Protein AF-0000000072577554 (afdb_homodimer)

Sequence (640 aa):
MDLVRHLECFVAVAEESHFGRAATRLGMAQPPLSQRIQRLEKELGVRLFERTSRQVAITEAGTLLLAEARELLARAESLRTAARRIRDGESGLLRAALSPDISGETVAALLADFRRRHAGLELELHELTTAQQLAGFAAHELDVGLIHHPCDVTGLELGPVLRRDLGVLLPRGAPQTELDAVPLAALTGYDLVLFPRADAPAVYDDLLTACARGGYTPAAVRHGQGASFVRGLVLSSGAVALGPRDTRLVAPGDQDLVWRPLAGAAPAWRHSAAWPKGRGDAAVGAFADAATHALRTTAGAHSEAPARPLHLRPASEYWLMDLVRHLECFVAVAEESHFGRAATRLGMAQPPLSQRIQRLEKELGVRLFERTSRQVAITEAGTLLLAEARELLARAESLRTAARRIRDGESGLLRAALSPDISGETVAALLADFRRRHAGLELELHELTTAQQLAGFAAHELDVGLIHHPCDVTGLELGPVLRRDLGVLLPRGAPQTELDAVPLAALTGYDLVLFPRADAPAVYDDLLTACARGGYTPAAVRHGQGASFVRGLVLSSGAVALGPRDTRLVAPGDQDLVWRPLAGAAPAWRHSAAWPKGRGDAAVGAFADAATHALRTTAGAHSEAPARPLHLRPASEYWL

Secondary structure (DSSP, 8-state):
--HHHHHHHHHHHHHHT-HHHHHHHHTS-HHHHHHHHHHHHHHHTS--EEE-SS-EEE-HHHHHHHHHHHHHHHHHHHHHHHHHHHHTT--SEEEEEE-TTS-HHHHHHHHHHHHHH-TT-EEEEEE--HHHHHHHHHTT--SEEEEEESS--TTEEE---EEEE-EEEEETT-GGGGSSSB-GGGGTT-EEEE--GGGSHHHHHHHHHHHHHTT---S-EEE--SHHHHHHHHHTSSEEEEE-TTSTTS-TT-SSEEEEEBPSS--EEEEEEEEETT---HHHHHHHHHHHHHHHHHS--EE----S------GGGGG-/--HHHHHHHHHHHHHHS-HHHHHHHHTS-HHHHHHHHHHHHHHHTS--EEE-SS-EEE-HHHHHHHHHHHHHHHHHHHHHHHHHHHHTT--SEEEEEE-TTS-HHHHHHHHHHHHHH-TT-EEEEEE--HHHHHHHHHTT--SEEEEEESS--TTEEE---EEEE-EEEEETT-GGGGSSSB-GGGGTT-EEEE--GGGSHHHHHHHHHHHHHTT---S-EEE--SHHHHHHHHHTSSEEEEE-TTSTTS-TT-SSEEEEEBPSS--EEEEEEEEETT---HHHHHHHHHHHHHHHHHS--EE----S------GGGGG-

Radius of gyration: 25.89 Å; Cα contacts (8 Å, |Δi|>4): 1106; chains: 2; bounding box: 66×72×61 Å

Foldseek 3Di:
DPLLVLLLLLLLCQVVQDQCNSQVVVVHHSVVSVVSQVVNCVVVVHRQWDDDPPTTDGDPVNVVCNVVSVVVNVLVVLLVVLVCCVVVVVVAEAEEEEELQDFPQLVVQLVVQLCVQPVRHHYDYYHAFQLRVVVCQVSVSHFKYKYWPDDDQVQKDWDFKWKFAKWKKAWDPPPQLVDQAHQLLNLEQAEEEEADCSRPVRVVVVQQVQSVVSNHHHPYYHHDRDLVVQLVVRQVDRHMYMDGPNRVNDDVVRPTMDIHGHDDPGDIIIIIMMGGPPSCDPSNVSSRVSSVVSCVPRRVIDGDDPDDPPPPPPPPPVVD/DPLLVLLLLLLLCQVVQDQCVSCVVVVHHSVVSVVSQVVNCVVVVHRQWDDDPPTTDGDPVNVVVSVVSVVVNVLVVLLVVLVCCVVVVVVAEAEEEEELQDFPQLVVQLVVQLCVQPVRHHYDYYHAFQLRVVVCQVSVSHFKYKYWPDDDQVQKDWDFKWKFAKWKKAWPPPPQLVDQAHQLLNLEQAEEEEADCSRPVRLVVVQQVQSVVSNHHHPYYHHDRDLVVQLVVRQVDRHMYMDGPRRVNDDVVRPTMDIHGHDDPGDIIIIIMMGGPPSCDPSNVSSRVSSVVSCVPRRVIDGDDPDDPPPPPPPPPVVD

Organism: Streptomyces coelicolor (strain ATCC BAA-471 / A3(2) / M145) (NCBI:txid100226)

Structure (mmCIF, N/CA/C/O backbone):
data_AF-0000000072577554-model_v1
#
loop_
_entity.id
_entity.type
_entity.pdbx_description
1 polymer 'LysR family transcriptional regulatory protein'
#
loop_
_atom_site.group_PDB
_atom_site.id
_atom_site.type_symbol
_atom_site.label_atom_id
_atom_site.label_alt_id
_atom_site.label_comp_id
_atom_site.label_asym_id
_atom_site.label_entity_id
_atom_site.label_seq_id
_atom_site.pdbx_PDB_ins_code
_atom_site.Cartn_x
_atom_site.Cartn_y
_atom_site.Cartn_z
_atom_site.occupancy
_atom_site.B_iso_or_equiv
_atom_site.auth_seq_id
_atom_site.auth_comp_id
_atom_site.auth_asym_id
_atom_site.auth_atom_id
_atom_site.pdbx_PDB_model_num
ATOM 1 N N . MET A 1 1 ? -18.578 32.031 -5.766 1 54.16 1 MET A N 1
ATOM 2 C CA . MET A 1 1 ? -17.188 31.688 -6.027 1 54.16 1 MET A CA 1
ATOM 3 C C . MET A 1 1 ? -17.031 30.203 -6.301 1 54.16 1 MET A C 1
ATOM 5 O O . MET A 1 1 ? -17.656 29.375 -5.641 1 54.16 1 MET A O 1
ATOM 9 N N . ASP A 1 2 ? -16.516 29.859 -7.438 1 64.19 2 ASP A N 1
ATOM 10 C CA . ASP A 1 2 ? -16.172 28.484 -7.809 1 64.19 2 ASP A CA 1
ATOM 11 C C . ASP A 1 2 ? -14.914 28.016 -7.086 1 64.19 2 ASP A C 1
ATOM 13 O O . ASP A 1 2 ? -13.797 28.297 -7.52 1 64.19 2 ASP A O 1
ATOM 17 N N . LEU A 1 3 ? -15.148 27.484 -6 1 66.31 3 LEU A N 1
ATOM 18 C CA . LEU A 1 3 ? -14.062 27.094 -5.105 1 66.31 3 LEU A CA 1
ATOM 19 C C . LEU A 1 3 ? -13.055 26.203 -5.816 1 66.31 3 LEU A C 1
ATOM 21 O O . LEU A 1 3 ? -11.844 26.359 -5.645 1 66.31 3 LEU A O 1
ATOM 25 N N . VAL A 1 4 ? -13.531 25.328 -6.633 1 72.19 4 VAL A N 1
ATOM 26 C CA . VAL A 1 4 ? -12.648 24.391 -7.309 1 72.19 4 VAL A CA 1
ATOM 27 C C . VAL A 1 4 ? -11.703 25.141 -8.242 1 72.19 4 VAL A C 1
ATOM 29 O O . VAL A 1 4 ? -10.5 24.875 -8.258 1 72.19 4 VAL A O 1
ATOM 32 N N . ARG A 1 5 ? -12.203 26.062 -8.977 1 76 5 ARG A N 1
ATOM 33 C CA . ARG A 1 5 ? -11.375 26.844 -9.891 1 76 5 ARG A CA 1
ATOM 34 C C . ARG A 1 5 ? -10.352 27.688 -9.125 1 76 5 ARG A C 1
ATOM 36 O O . ARG A 1 5 ? -9.211 27.828 -9.555 1 76 5 ARG A O 1
ATOM 43 N N . HIS A 1 6 ? -10.797 28.219 -8.016 1 84 6 HIS A N 1
ATOM 44 C CA . HIS A 1 6 ? -9.898 29.031 -7.203 1 84 6 HIS A CA 1
ATOM 45 C C . HIS A 1 6 ? -8.805 28.172 -6.574 1 84 6 HIS A C 1
ATOM 47 O O . HIS A 1 6 ? -7.648 28.594 -6.484 1 84 6 HIS A O 1
ATOM 53 N N . LEU A 1 7 ? -9.219 26.984 -6.168 1 82.19 7 LEU A N 1
ATOM 54 C CA . LEU A 1 7 ? -8.227 26.078 -5.605 1 82.19 7 LEU A CA 1
ATOM 55 C C . LEU A 1 7 ? -7.242 25.609 -6.676 1 82.19 7 LEU A C 1
ATOM 57 O O . LEU A 1 7 ? -6.059 25.422 -6.391 1 82.19 7 LEU A O 1
ATOM 61 N N . GLU A 1 8 ? -7.688 25.391 -7.875 1 83.19 8 GLU A N 1
ATOM 62 C CA . GLU A 1 8 ? -6.793 25.078 -8.984 1 83.19 8 GLU A CA 1
ATOM 63 C C . GLU A 1 8 ? -5.758 26.188 -9.188 1 83.19 8 GLU A C 1
ATOM 65 O O . GLU A 1 8 ? -4.582 25.906 -9.422 1 83.19 8 GLU A O 1
ATOM 70 N N . CYS A 1 9 ? -6.188 27.422 -9.031 1 87.62 9 CYS A N 1
ATOM 71 C CA . CYS A 1 9 ? -5.293 28.562 -9.125 1 87.62 9 CYS A CA 1
ATOM 72 C C . CYS A 1 9 ? -4.258 28.547 -8.008 1 87.62 9 CYS A C 1
ATOM 74 O O . CYS A 1 9 ? -3.072 28.781 -8.25 1 87.62 9 CYS A O 1
ATOM 76 N N . PHE A 1 10 ? -4.699 28.234 -6.852 1 92.88 10 PHE A N 1
ATOM 77 C CA . PHE A 1 10 ? -3.85 28.156 -5.668 1 92.88 10 PHE A CA 1
ATOM 78 C C . PHE A 1 10 ? -2.76 27.109 -5.848 1 92.88 10 PHE A C 1
ATOM 80 O O . PHE A 1 10 ? -1.575 27.406 -5.664 1 92.88 10 PHE A O 1
ATOM 87 N N . VAL A 1 11 ? -3.189 26.016 -6.277 1 86.88 11 VAL A N 1
ATOM 88 C CA . VAL A 1 11 ? -2.244 24.922 -6.445 1 86.88 11 VAL A CA 1
ATOM 89 C C . VAL A 1 11 ? -1.253 25.25 -7.559 1 86.88 11 VAL A C 1
ATOM 91 O O . VAL A 1 11 ? -0.053 25 -7.426 1 86.88 11 VAL A O 1
ATOM 94 N N . ALA A 1 12 ? -1.657 25.812 -8.602 1 87.38 12 ALA A N 1
ATOM 95 C CA . ALA A 1 12 ? -0.79 26.188 -9.711 1 87.38 12 ALA A CA 1
ATOM 96 C C . ALA A 1 12 ? 0.262 27.203 -9.266 1 87.38 12 ALA A C 1
ATOM 98 O O . ALA A 1 12 ? 1.442 27.062 -9.602 1 87.38 12 ALA A O 1
ATOM 99 N N . VAL A 1 13 ? -0.159 28.141 -8.484 1 90.31 13 VAL A N 1
ATOM 100 C CA . VAL A 1 13 ? 0.768 29.172 -8.031 1 90.31 13 VAL A CA 1
ATOM 101 C C . VAL A 1 13 ? 1.764 28.578 -7.039 1 90.31 13 VAL A C 1
ATOM 103 O O . VAL A 1 13 ? 2.951 28.906 -7.07 1 90.31 13 VAL A O 1
ATOM 106 N N . ALA A 1 14 ? 1.224 27.812 -6.227 1 86.88 14 ALA A N 1
ATOM 107 C CA . ALA A 1 14 ? 2.094 27.172 -5.234 1 86.88 14 ALA A CA 1
ATOM 108 C C . ALA A 1 14 ? 3.16 26.328 -5.91 1 86.88 14 ALA A C 1
ATOM 110 O O . ALA A 1 14 ? 4.316 26.312 -5.48 1 86.88 14 ALA A O 1
ATOM 111 N N . GLU A 1 15 ? 2.734 25.672 -6.895 1 81.38 15 GLU A N 1
ATOM 112 C CA . GLU A 1 15 ? 3.646 24.766 -7.586 1 81.38 15 GLU A CA 1
ATOM 113 C C . GLU A 1 15 ? 4.637 25.531 -8.453 1 81.38 15 GLU A C 1
ATOM 115 O O . GLU A 1 15 ? 5.812 25.172 -8.531 1 81.38 15 GLU A O 1
ATOM 120 N N . GLU A 1 16 ? 4.18 26.578 -9 1 82.38 16 GLU A N 1
ATOM 121 C CA . GLU A 1 16 ? 5.023 27.359 -9.898 1 82.38 16 GLU A CA 1
ATOM 122 C C . GLU A 1 16 ? 5.824 28.406 -9.125 1 82.38 16 GLU A C 1
ATOM 124 O O . GLU A 1 16 ? 6.828 28.922 -9.625 1 82.38 16 GLU A O 1
ATOM 129 N N . SER A 1 17 ? 5.402 28.75 -7.957 1 83.81 17 SER A N 1
ATOM 130 C CA . SER A 1 17 ? 5.965 29.797 -7.117 1 83.81 17 SER A CA 1
ATOM 131 C C . SER A 1 17 ? 6.094 31.109 -7.887 1 83.81 17 SER A C 1
ATOM 133 O O . SER A 1 17 ? 7.031 31.875 -7.664 1 83.81 17 SER A O 1
ATOM 135 N N . HIS A 1 18 ? 5.312 31.156 -8.945 1 87.56 18 HIS A N 1
ATOM 136 C CA . HIS A 1 18 ? 5.289 32.344 -9.805 1 87.56 18 HIS A CA 1
ATOM 137 C C . HIS A 1 18 ? 3.906 32.562 -10.406 1 87.56 18 HIS A C 1
ATOM 139 O O . HIS A 1 18 ? 3.377 31.672 -11.086 1 87.56 18 HIS A O 1
ATOM 145 N N . PHE A 1 19 ? 3.385 33.75 -10.258 1 88.75 19 PHE A N 1
ATOM 146 C CA . PHE A 1 19 ? 2.021 34.031 -10.695 1 88.75 19 PHE A CA 1
ATOM 147 C C . PHE A 1 19 ? 1.931 34.031 -12.211 1 88.75 19 PHE A C 1
ATOM 149 O O . PHE A 1 19 ? 0.967 33.531 -12.789 1 88.75 19 PHE A O 1
ATOM 156 N N . GLY A 1 20 ? 2.953 34.625 -12.766 1 89.25 20 GLY A N 1
ATOM 157 C CA . GLY A 1 20 ? 2.947 34.656 -14.219 1 89.25 20 GLY A CA 1
ATOM 158 C C . GLY A 1 20 ? 2.977 33.281 -14.859 1 89.25 20 GLY A C 1
ATOM 159 O O . GLY A 1 20 ? 2.186 33 -15.758 1 89.25 20 GLY A O 1
ATOM 160 N N . ARG A 1 21 ? 3.889 32.5 -14.391 1 89.81 21 ARG A N 1
ATOM 161 C CA . ARG A 1 21 ? 4.012 31.125 -14.906 1 89.81 21 ARG A CA 1
ATOM 162 C C . ARG A 1 21 ? 2.756 30.312 -14.617 1 89.81 21 ARG A C 1
ATOM 164 O O . ARG A 1 21 ? 2.312 29.531 -15.461 1 89.81 21 ARG A O 1
ATOM 171 N N . ALA A 1 22 ? 2.273 30.516 -13.469 1 90.94 22 ALA A N 1
ATOM 172 C CA . ALA A 1 22 ? 1.032 29.828 -13.109 1 90.94 22 ALA A CA 1
ATOM 173 C C . ALA A 1 22 ? -0.115 30.266 -14.016 1 90.94 22 ALA A C 1
ATOM 175 O O . ALA A 1 22 ? -0.923 29.438 -14.445 1 90.94 22 ALA A O 1
ATOM 176 N N . ALA A 1 23 ? -0.151 31.438 -14.367 1 90.56 23 ALA A N 1
ATOM 177 C CA . ALA A 1 23 ? -1.188 31.969 -15.25 1 90.56 23 ALA A CA 1
ATOM 178 C C . ALA A 1 23 ? -1.098 31.344 -16.641 1 90.56 23 ALA A C 1
ATOM 180 O O . ALA A 1 23 ? -2.115 30.969 -17.219 1 90.56 23 ALA A O 1
ATOM 181 N N . THR A 1 24 ? 0.11 31.25 -17.062 1 87.62 24 THR A N 1
ATOM 182 C CA . THR A 1 24 ? 0.348 30.625 -18.359 1 87.62 24 THR A CA 1
ATOM 183 C C . THR A 1 24 ? -0.106 29.172 -18.344 1 87.62 24 THR A C 1
ATOM 185 O O . THR A 1 24 ? -0.782 28.719 -19.266 1 87.62 24 THR A O 1
ATOM 188 N N . ARG A 1 25 ? 0.184 28.547 -17.234 1 83.5 25 ARG A N 1
ATOM 189 C CA . ARG A 1 25 ? -0.19 27.141 -17.078 1 83.5 25 ARG A CA 1
ATOM 190 C C . ARG A 1 25 ? -1.706 26.969 -17.062 1 83.5 25 ARG A C 1
ATOM 192 O O . ARG A 1 25 ? -2.238 26 -17.609 1 83.5 25 ARG A O 1
ATOM 199 N N . LEU A 1 26 ? -2.354 27.875 -16.562 1 83.44 26 LEU A N 1
ATOM 200 C CA . LEU A 1 26 ? -3.799 27.797 -16.391 1 83.44 26 LEU A CA 1
ATOM 201 C C . LEU A 1 26 ? -4.527 28.422 -17.562 1 83.44 26 LEU A C 1
ATOM 203 O O . LEU A 1 26 ? -5.762 28.391 -17.625 1 83.44 26 LEU A O 1
ATOM 207 N N . GLY A 1 27 ? -3.752 28.969 -18.5 1 87.56 27 GLY A N 1
ATOM 208 C CA . GLY A 1 27 ? -4.352 29.562 -19.688 1 87.56 27 GLY A CA 1
ATOM 209 C C . GLY A 1 27 ? -5.121 30.844 -19.375 1 87.56 27 GLY A C 1
ATOM 210 O O . GLY A 1 27 ? -6.195 31.062 -19.938 1 87.56 27 GLY A O 1
ATOM 211 N N . MET A 1 28 ? -4.586 31.5 -18.406 1 87.19 28 MET A N 1
ATOM 212 C CA . MET A 1 28 ? -5.25 32.75 -18.062 1 87.19 28 MET A CA 1
ATOM 213 C C . MET A 1 28 ? -4.234 33.875 -17.875 1 87.19 28 MET A C 1
ATOM 215 O O . MET A 1 28 ? -3.027 33.656 -17.922 1 87.19 28 MET A O 1
ATOM 219 N N . ALA A 1 29 ? -4.773 35.188 -17.922 1 88.56 29 ALA A N 1
ATOM 220 C CA . ALA A 1 29 ? -3.924 36.344 -17.641 1 88.56 29 ALA A CA 1
ATOM 221 C C . ALA A 1 29 ? -3.592 36.438 -16.156 1 88.56 29 ALA A C 1
ATOM 223 O O . ALA A 1 29 ? -4.328 35.906 -15.32 1 88.56 29 ALA A O 1
ATOM 224 N N . GLN A 1 30 ? -2.438 37 -15.898 1 89.06 30 GLN A N 1
ATOM 225 C CA . GLN A 1 30 ? -1.938 37.062 -14.531 1 89.06 30 GLN A CA 1
ATOM 226 C C . GLN A 1 30 ? -2.865 37.875 -13.641 1 89.06 30 GLN A C 1
ATOM 228 O O . GLN A 1 30 ? -3.113 37.531 -12.492 1 89.06 30 GLN A O 1
ATOM 233 N N . PRO A 1 31 ? -3.428 39.031 -14.094 1 89.94 31 PRO A N 1
ATOM 234 C CA . PRO A 1 31 ? -4.258 39.812 -13.18 1 89.94 31 PRO A CA 1
ATOM 235 C C . PRO A 1 31 ? -5.492 39.031 -12.703 1 89.94 31 PRO A C 1
ATOM 237 O O . PRO A 1 31 ? -5.777 39 -11.508 1 89.94 31 PRO A O 1
ATOM 240 N N . PRO A 1 32 ? -6.18 38.344 -13.625 1 90 32 PRO A N 1
ATOM 241 C CA . PRO A 1 32 ? -7.305 37.531 -13.141 1 90 32 PRO A CA 1
ATOM 242 C C . PRO A 1 32 ? -6.875 36.438 -12.164 1 90 32 PRO A C 1
ATOM 244 O O . PRO A 1 32 ? -7.609 36.125 -11.227 1 90 32 PRO A O 1
ATOM 247 N N . LEU A 1 33 ? -5.738 35.812 -12.383 1 92.12 33 LEU A N 1
ATOM 248 C CA . LEU A 1 33 ? -5.223 34.812 -11.461 1 92.12 33 LEU A CA 1
ATOM 249 C C . LEU A 1 33 ? -4.98 35.406 -10.078 1 92.12 33 LEU A C 1
ATOM 251 O O . LEU A 1 33 ? -5.375 34.812 -9.07 1 92.12 33 LEU A O 1
ATOM 255 N N . SER A 1 34 ? -4.336 36.625 -10.102 1 90.62 34 SER A N 1
ATOM 256 C CA . SER A 1 34 ? -4.062 37.281 -8.844 1 90.62 34 SER A CA 1
ATOM 257 C C . SER A 1 34 ? -5.352 37.656 -8.109 1 90.62 34 SER A C 1
ATOM 259 O O . SER A 1 34 ? -5.441 37.5 -6.891 1 90.62 34 SER A O 1
ATOM 261 N N . GLN A 1 35 ? -6.32 38 -8.844 1 90.94 35 GLN A N 1
ATOM 262 C CA . GLN A 1 35 ? -7.613 38.344 -8.266 1 90.94 35 GLN A CA 1
ATOM 263 C C . GLN A 1 35 ? -8.289 37.125 -7.672 1 90.94 35 GLN A C 1
ATOM 265 O O . GLN A 1 35 ? -8.898 37.188 -6.602 1 90.94 35 GLN A O 1
ATOM 270 N N . ARG A 1 36 ? -8.211 36.031 -8.398 1 88 36 ARG A N 1
ATOM 271 C CA . ARG A 1 36 ? -8.812 34.781 -7.914 1 88 36 ARG A CA 1
ATOM 272 C C . ARG A 1 36 ? -8.156 34.344 -6.617 1 88 36 ARG A C 1
ATOM 274 O O . ARG A 1 36 ? -8.836 33.844 -5.707 1 88 36 ARG A O 1
ATOM 281 N N . ILE A 1 37 ? -6.805 34.469 -6.504 1 90.56 37 ILE A N 1
ATOM 282 C CA . ILE A 1 37 ? -6.074 34.094 -5.297 1 90.56 37 ILE A CA 1
ATOM 283 C C . ILE A 1 37 ? -6.488 35.031 -4.145 1 90.56 37 ILE A C 1
ATOM 285 O O . ILE A 1 37 ? -6.719 34.562 -3.027 1 90.56 37 ILE A O 1
ATOM 289 N N . GLN A 1 38 ? -6.605 36.281 -4.461 1 89.31 38 GLN A N 1
ATOM 290 C CA . GLN A 1 38 ? -7.02 37.25 -3.447 1 89.31 38 GLN A CA 1
ATOM 291 C C . GLN A 1 38 ? -8.422 36.938 -2.941 1 89.31 38 GLN A C 1
ATOM 293 O O . GLN A 1 38 ? -8.688 37 -1.739 1 89.31 38 GLN A O 1
ATOM 298 N N . ARG A 1 39 ? -9.266 36.625 -3.838 1 83.56 39 ARG A N 1
ATOM 299 C CA . ARG A 1 39 ? -10.633 36.281 -3.471 1 83.56 39 ARG A CA 1
ATOM 300 C C . ARG A 1 39 ? -10.664 35.031 -2.605 1 83.56 39 ARG A C 1
ATOM 302 O O . ARG A 1 39 ? -11.43 34.938 -1.643 1 83.56 39 ARG A O 1
ATOM 309 N N . LEU A 1 40 ? -9.914 34.031 -2.975 1 82.56 40 LEU A N 1
ATOM 310 C CA . LEU A 1 40 ? -9.82 32.781 -2.209 1 82.56 40 LEU A CA 1
ATOM 311 C C . LEU A 1 40 ? -9.305 33.062 -0.798 1 82.56 40 LEU A C 1
ATOM 313 O O . LEU A 1 40 ? -9.844 32.531 0.176 1 82.56 40 LEU A O 1
ATOM 317 N N . GLU A 1 41 ? -8.203 33.938 -0.704 1 85.06 41 GLU A N 1
ATOM 318 C CA . GLU A 1 41 ? -7.652 34.312 0.592 1 85.06 41 GLU A CA 1
ATOM 319 C C . GLU A 1 41 ? -8.695 35.031 1.447 1 85.06 41 GLU A C 1
ATOM 321 O O . GLU A 1 41 ? -8.805 34.781 2.648 1 85.06 41 GLU A O 1
ATOM 326 N N . LYS A 1 42 ? -9.453 35.875 0.795 1 79.81 42 LYS A N 1
ATOM 327 C CA . LYS A 1 42 ? -10.5 36.594 1.499 1 79.81 42 LYS A CA 1
ATOM 328 C C . LYS A 1 42 ? -11.586 35.656 2.012 1 79.81 42 LYS A C 1
ATOM 330 O O . LYS A 1 42 ? -12.016 35.75 3.162 1 79.81 42 LYS A O 1
ATOM 335 N N . GLU A 1 43 ? -11.961 34.781 1.168 1 73.31 43 GLU A N 1
ATOM 336 C CA . GLU A 1 43 ? -13 33.812 1.539 1 73.31 43 GLU A CA 1
ATOM 337 C C . GLU A 1 43 ? -12.539 32.906 2.676 1 73.31 43 GLU A C 1
ATOM 339 O O . GLU A 1 43 ? -13.32 32.594 3.58 1 73.31 43 GLU A O 1
ATOM 344 N N . LEU A 1 44 ? -11.266 32.531 2.605 1 73.06 44 LEU A N 1
ATOM 345 C CA . LEU A 1 44 ? -10.719 31.625 3.604 1 73.06 44 LEU A CA 1
ATOM 346 C C . LEU A 1 44 ? -10.242 32.375 4.836 1 73.06 44 LEU A C 1
ATOM 348 O O . LEU A 1 44 ? -10.039 31.797 5.898 1 73.06 44 LEU A O 1
ATOM 352 N N . GLY A 1 45 ? -10.062 33.656 4.738 1 76.31 45 GLY A N 1
ATOM 353 C CA . GLY A 1 45 ? -9.625 34.5 5.84 1 76.31 45 GLY A CA 1
ATOM 354 C C . GLY A 1 45 ? -8.156 34.344 6.18 1 76.31 45 GLY A C 1
ATOM 355 O O . GLY A 1 45 ? -7.742 34.594 7.309 1 76.31 45 GLY A O 1
ATOM 356 N N . VAL A 1 46 ? -7.406 33.656 5.312 1 79.62 46 VAL A N 1
ATOM 357 C CA . VAL A 1 46 ? -5.977 33.438 5.512 1 79.62 46 VAL A CA 1
ATOM 358 C C . VAL A 1 46 ? -5.211 33.875 4.262 1 79.62 46 VAL A C 1
ATOM 360 O O . VAL A 1 46 ? -5.746 33.844 3.152 1 79.62 46 VAL A O 1
ATOM 363 N N . ARG A 1 47 ? -3.998 34.281 4.535 1 84.75 47 ARG A N 1
ATOM 364 C CA . ARG A 1 47 ? -3.1 34.594 3.424 1 84.75 47 ARG A CA 1
ATOM 365 C C . ARG A 1 47 ? -2.377 33.312 2.963 1 84.75 47 ARG A C 1
ATOM 367 O O . ARG A 1 47 ? -1.819 32.594 3.779 1 84.75 47 ARG A O 1
ATOM 374 N N . LEU A 1 48 ? -2.498 33.062 1.739 1 88.06 48 LEU A N 1
ATOM 375 C CA . LEU A 1 48 ? -1.902 31.844 1.186 1 88.06 48 LEU A CA 1
ATOM 376 C C . LEU A 1 48 ? -0.497 32.125 0.662 1 88.06 48 LEU A C 1
ATOM 378 O O . LEU A 1 48 ? 0.368 31.25 0.703 1 88.06 48 LEU A O 1
ATOM 382 N N . PHE A 1 49 ? -0.298 33.312 0.206 1 90 49 PHE A N 1
ATOM 383 C CA . PHE A 1 49 ? 1 33.688 -0.34 1 90 49 PHE A CA 1
ATOM 384 C C . PHE A 1 49 ? 1.465 35.031 0.243 1 90 49 PHE A C 1
ATOM 386 O O . PHE A 1 49 ? 0.645 35.875 0.572 1 90 49 PHE A O 1
ATOM 393 N N . GLU A 1 50 ? 2.764 35.031 0.586 1 85.25 50 GLU A N 1
ATOM 394 C CA . GLU A 1 50 ? 3.416 36.312 0.863 1 85.25 50 GLU A CA 1
ATOM 395 C C . GLU A 1 50 ? 4.027 36.906 -0.403 1 85.25 50 GLU A C 1
ATOM 397 O O . GLU A 1 50 ? 4.727 36.219 -1.146 1 85.25 50 GLU A O 1
ATOM 402 N N . ARG A 1 51 ? 3.43 38 -0.709 1 74.62 51 ARG A N 1
ATOM 403 C CA . ARG A 1 51 ? 3.9 38.688 -1.915 1 74.62 51 ARG A CA 1
ATOM 404 C C . ARG A 1 51 ? 4.824 39.844 -1.569 1 74.62 51 ARG A C 1
ATOM 406 O O . ARG A 1 51 ? 4.496 40.688 -0.717 1 74.62 51 ARG A O 1
ATOM 413 N N . THR A 1 52 ? 6.121 39.594 -1.665 1 65.94 52 THR A N 1
ATOM 414 C CA . THR A 1 52 ? 6.992 40.781 -1.672 1 65.94 52 THR A CA 1
ATOM 415 C C . THR A 1 52 ? 7.219 41.281 -3.098 1 65.94 52 THR A C 1
ATOM 417 O O . THR A 1 52 ? 6.773 40.656 -4.059 1 65.94 52 THR A O 1
ATOM 420 N N . SER A 1 53 ? 7.715 42.531 -3.297 1 62.78 53 SER A N 1
ATOM 421 C CA . SER A 1 53 ? 7.953 43.156 -4.594 1 62.78 53 SER A CA 1
ATOM 422 C C . SER A 1 53 ? 8.719 42.25 -5.523 1 62.78 53 SER A C 1
ATOM 424 O O . SER A 1 53 ? 8.633 42.375 -6.746 1 62.78 53 SER A O 1
ATOM 426 N N . ARG A 1 54 ? 9.383 41.094 -5.047 1 63.88 54 ARG A N 1
ATOM 427 C CA . ARG A 1 54 ? 10.32 40.344 -5.879 1 63.88 54 ARG A CA 1
ATOM 428 C C . ARG A 1 54 ? 9.992 38.844 -5.871 1 63.88 54 ARG A C 1
ATOM 430 O O . ARG A 1 54 ? 10.391 38.094 -6.777 1 63.88 54 ARG A O 1
ATOM 437 N N . GLN A 1 55 ? 9.328 38.312 -4.809 1 73.94 55 GLN A N 1
ATOM 438 C CA . GLN A 1 55 ? 9.211 36.875 -4.77 1 73.94 55 GLN A CA 1
ATOM 439 C C . GLN A 1 55 ? 7.875 36.438 -4.172 1 73.94 55 GLN A C 1
ATOM 441 O O . GLN A 1 55 ? 7.324 37.125 -3.309 1 73.94 55 GLN A O 1
ATOM 446 N N . VAL A 1 56 ? 7.219 35.438 -4.852 1 81.31 56 VAL A N 1
ATOM 447 C CA . VAL A 1 56 ? 6.016 34.812 -4.32 1 81.31 56 VAL A CA 1
ATOM 448 C C . VAL A 1 56 ? 6.395 33.594 -3.506 1 81.31 56 VAL A C 1
ATOM 450 O O . VAL A 1 56 ? 7.121 32.719 -3.992 1 81.31 56 VAL A O 1
ATOM 453 N N . ALA A 1 57 ? 6.141 33.719 -2.184 1 84.38 57 ALA A N 1
ATOM 454 C CA . ALA A 1 57 ? 6.398 32.562 -1.334 1 84.38 57 ALA A CA 1
ATOM 455 C C . ALA A 1 57 ? 5.117 32.094 -0.653 1 84.38 57 ALA A C 1
ATOM 457 O O . ALA A 1 57 ? 4.297 32.906 -0.22 1 84.38 57 ALA A O 1
ATOM 458 N N . ILE A 1 58 ? 4.922 30.812 -0.725 1 84.94 58 ILE A N 1
ATOM 459 C CA . ILE A 1 58 ? 3.77 30.234 -0.05 1 84.94 58 ILE A CA 1
ATOM 460 C C . ILE A 1 58 ? 3.92 30.391 1.461 1 84.94 58 ILE A C 1
ATOM 462 O O . ILE A 1 58 ? 5.023 30.25 1.998 1 84.94 58 ILE A O 1
ATOM 466 N N . THR A 1 59 ? 2.812 30.875 2.137 1 80.5 59 THR A N 1
ATOM 467 C CA . THR A 1 59 ? 2.828 31.062 3.584 1 80.5 59 THR A CA 1
ATOM 468 C C . THR A 1 59 ? 2.742 29.719 4.297 1 80.5 59 THR A C 1
ATOM 470 O O . THR A 1 59 ? 2.523 28.672 3.662 1 80.5 59 THR A O 1
ATOM 473 N N . GLU A 1 60 ? 2.979 29.75 5.602 1 70 60 GLU A N 1
ATOM 474 C CA . GLU A 1 60 ? 2.795 28.547 6.414 1 70 60 GLU A CA 1
ATOM 475 C C . GLU A 1 60 ? 1.366 28.016 6.301 1 70 60 GLU A C 1
ATOM 477 O O . GLU A 1 60 ? 1.152 26.812 6.16 1 70 60 GLU A O 1
ATOM 482 N N . ALA A 1 61 ? 0.483 28.969 6.352 1 71.06 61 ALA A N 1
ATOM 483 C CA . ALA A 1 61 ? -0.924 28.609 6.18 1 71.06 61 ALA A CA 1
ATOM 484 C C . ALA A 1 61 ? -1.179 28.031 4.793 1 71.06 61 ALA A C 1
ATOM 486 O O . ALA A 1 61 ? -1.906 27.047 4.648 1 71.06 61 ALA A O 1
ATOM 487 N N . GLY A 1 62 ? -0.558 28.594 3.852 1 78.75 62 GLY A N 1
ATOM 488 C CA . GLY A 1 62 ? -0.681 28.094 2.488 1 78.75 62 GLY A CA 1
ATOM 489 C C . GLY A 1 62 ? -0.167 26.672 2.316 1 78.75 62 GLY A C 1
ATOM 490 O O . GLY A 1 62 ? -0.797 25.859 1.642 1 78.75 62 GLY A O 1
ATOM 491 N N . THR A 1 63 ? 0.854 26.469 2.883 1 72.44 63 THR A N 1
ATOM 492 C CA . THR A 1 63 ? 1.473 25.156 2.795 1 72.44 63 THR A CA 1
ATOM 493 C C . THR A 1 63 ? 0.558 24.094 3.389 1 72.44 63 THR A C 1
ATOM 495 O O . THR A 1 63 ? 0.383 23.016 2.805 1 72.44 63 THR A O 1
ATOM 498 N N . LEU A 1 64 ? 0.011 24.375 4.461 1 65.44 64 LEU A N 1
ATOM 499 C CA . LEU A 1 64 ? -0.903 23.453 5.121 1 65.44 64 LEU A CA 1
ATOM 500 C C . LEU A 1 64 ? -2.158 23.234 4.281 1 65.44 64 LEU A C 1
ATOM 502 O O . LEU A 1 64 ? -2.623 22.109 4.133 1 65.44 64 LEU A O 1
ATOM 506 N N . LEU A 1 65 ? -2.553 24.344 3.68 1 71 65 LEU A N 1
ATOM 507 C CA . LEU A 1 65 ? -3.803 24.266 2.93 1 71 65 LEU A CA 1
ATOM 508 C C . LEU A 1 65 ? -3.576 23.656 1.552 1 71 65 LEU A C 1
ATOM 510 O O . LEU A 1 65 ? -4.516 23.156 0.93 1 71 65 LEU A O 1
ATOM 514 N N . LEU A 1 66 ? -2.379 23.672 1.172 1 76.06 66 LEU A N 1
ATOM 515 C CA . LEU A 1 66 ? -2.051 23.109 -0.133 1 76.06 66 LEU A CA 1
ATOM 516 C C . LEU A 1 66 ? -2.34 21.609 -0.168 1 76.06 66 LEU A C 1
ATOM 518 O O . LEU A 1 66 ? -2.891 21.109 -1.147 1 76.06 66 LEU A O 1
ATOM 522 N N . ALA A 1 67 ? -1.994 20.984 0.837 1 65.25 67 ALA A N 1
ATOM 523 C CA . ALA A 1 67 ? -2.279 19.547 0.929 1 65.25 67 ALA A CA 1
ATOM 524 C C . ALA A 1 67 ? -3.781 19.297 0.866 1 65.25 67 ALA A C 1
ATOM 526 O O . ALA A 1 67 ? -4.23 18.406 0.139 1 65.25 67 ALA A O 1
ATOM 527 N N . GLU A 1 68 ? -4.504 20.094 1.528 1 62.84 68 GLU A N 1
ATOM 528 C CA . GLU A 1 68 ? -5.957 19.969 1.55 1 62.84 68 GLU A CA 1
ATOM 529 C C . GLU A 1 68 ? -6.562 20.328 0.197 1 62.84 68 GLU A C 1
ATOM 531 O O . GLU A 1 68 ? -7.516 19.688 -0.252 1 62.84 68 GLU A O 1
ATOM 536 N N . ALA A 1 69 ? -6.012 21.281 -0.329 1 72.69 69 ALA A N 1
ATOM 537 C CA . ALA A 1 69 ? -6.484 21.719 -1.638 1 72.69 69 ALA A CA 1
ATOM 538 C C . ALA A 1 69 ? -6.309 20.625 -2.686 1 72.69 69 ALA A C 1
ATOM 540 O O . ALA A 1 69 ? -7.215 20.375 -3.484 1 72.69 69 ALA A O 1
ATOM 541 N N . ARG A 1 70 ? -5.238 20.031 -2.65 1 69.38 70 ARG A N 1
ATOM 542 C CA . ARG A 1 70 ? -4.961 18.953 -3.596 1 69.38 70 ARG A CA 1
ATOM 543 C C . ARG A 1 70 ? -5.945 17.812 -3.422 1 69.38 70 ARG A C 1
ATOM 545 O O . ARG A 1 70 ? -6.441 17.25 -4.406 1 69.38 70 ARG A O 1
ATOM 552 N N . GLU A 1 71 ? -6.18 17.5 -2.242 1 61.91 71 GLU A N 1
ATOM 553 C CA . GLU A 1 71 ? -7.152 16.453 -1.966 1 61.91 71 GLU A CA 1
ATOM 554 C C . GLU A 1 71 ? -8.539 16.828 -2.475 1 61.91 71 GLU A C 1
ATOM 556 O O . GLU A 1 71 ? -9.242 16 -3.062 1 61.91 71 GLU A O 1
ATOM 561 N N . LEU A 1 72 ? -8.859 18.047 -2.246 1 60.09 72 LEU A N 1
ATOM 562 C CA . LEU A 1 72 ? -10.164 18.531 -2.686 1 60.09 72 LEU A CA 1
ATOM 563 C C . LEU A 1 72 ? -10.258 18.531 -4.207 1 60.09 72 LEU A C 1
ATOM 565 O O . LEU A 1 72 ? -11.289 18.156 -4.773 1 60.09 72 LEU A O 1
ATOM 569 N N . LEU A 1 73 ? -9.273 18.922 -4.828 1 65 73 LEU A N 1
ATOM 570 C CA . LEU A 1 73 ? -9.266 18.953 -6.289 1 65 73 LEU A CA 1
ATOM 571 C C . LEU A 1 73 ? -9.312 17.531 -6.855 1 65 73 LEU A C 1
ATOM 573 O O . LEU A 1 73 ? -9.992 17.281 -7.855 1 65 73 LEU A O 1
ATOM 577 N N . ALA A 1 74 ? -8.664 16.719 -6.215 1 61.31 74 ALA A N 1
ATOM 578 C CA . ALA A 1 74 ? -8.727 15.32 -6.621 1 61.31 74 ALA A CA 1
ATOM 579 C C . ALA A 1 74 ? -10.148 14.781 -6.492 1 61.31 74 ALA A C 1
ATOM 581 O O . ALA A 1 74 ? -10.641 14.094 -7.391 1 61.31 74 ALA A O 1
ATOM 582 N N . ARG A 1 75 ? -10.75 15.156 -5.52 1 55.09 75 ARG A N 1
ATOM 583 C CA . ARG A 1 75 ? -12.125 14.711 -5.301 1 55.09 75 ARG A CA 1
ATOM 584 C C . ARG A 1 75 ? -13.078 15.367 -6.293 1 55.09 75 ARG A C 1
ATOM 586 O O . ARG A 1 75 ? -14.031 14.734 -6.754 1 55.09 75 ARG A O 1
ATOM 593 N N . ALA A 1 76 ? -12.859 16.625 -6.547 1 54.06 76 ALA A N 1
ATOM 594 C CA . ALA A 1 76 ? -13.656 17.328 -7.551 1 54.06 76 ALA A CA 1
ATOM 595 C C . ALA A 1 76 ? -13.5 16.672 -8.922 1 54.06 76 ALA A C 1
ATOM 597 O O . ALA A 1 76 ? -14.484 16.5 -9.648 1 54.06 76 ALA A O 1
ATOM 598 N N . GLU A 1 77 ? -12.352 16.375 -9.242 1 55.44 77 GLU A N 1
ATOM 599 C CA . GLU A 1 77 ? -12.117 15.68 -10.508 1 55.44 77 GLU A CA 1
ATOM 600 C C . GLU A 1 77 ? -12.805 14.32 -10.539 1 55.44 77 GLU A C 1
ATOM 602 O O . GLU A 1 77 ? -13.383 13.93 -11.555 1 55.44 77 GLU A O 1
ATOM 607 N N . SER A 1 78 ? -12.719 13.75 -9.484 1 52.88 78 SER A N 1
ATOM 608 C CA . SER A 1 78 ? -13.422 12.477 -9.383 1 52.88 78 SER A CA 1
ATOM 609 C C . SER A 1 78 ? -14.922 12.656 -9.602 1 52.88 78 SER A C 1
ATOM 611 O O . SER A 1 78 ? -15.555 11.852 -10.289 1 52.88 78 SER A O 1
ATOM 613 N N . LEU A 1 79 ? -15.391 13.672 -9.086 1 48.72 79 LEU A N 1
ATOM 614 C CA . LEU A 1 79 ? -16.812 13.992 -9.242 1 48.72 79 LEU A CA 1
ATOM 615 C C . LEU A 1 79 ? -17.141 14.289 -10.703 1 48.72 79 LEU A C 1
ATOM 617 O O . LEU A 1 79 ? -18.156 13.812 -11.227 1 48.72 79 LEU A O 1
ATOM 621 N N . ARG A 1 80 ? -16.406 15.094 -11.32 1 50.75 80 ARG A N 1
ATOM 622 C CA . ARG A 1 80 ? -16.625 15.414 -12.734 1 50.75 80 ARG A CA 1
ATOM 623 C C . ARG A 1 80 ? -16.531 14.156 -13.594 1 50.75 80 ARG A C 1
ATOM 625 O O . ARG A 1 80 ? -17.344 13.969 -14.5 1 50.75 80 ARG A O 1
ATOM 632 N N . THR A 1 81 ? -15.609 13.398 -13.273 1 51.59 81 THR A N 1
ATOM 633 C CA . THR A 1 81 ? -15.469 12.141 -14.008 1 51.59 81 THR A CA 1
ATOM 634 C C . THR A 1 81 ? -16.703 11.266 -13.82 1 51.59 81 THR A C 1
ATOM 636 O O . THR A 1 81 ? -17.219 10.695 -14.789 1 51.59 81 THR A O 1
ATOM 639 N N . ALA A 1 82 ? -17.109 11.273 -12.656 1 49.16 82 ALA A N 1
ATOM 640 C CA . ALA A 1 82 ? -18.328 10.508 -12.367 1 49.16 82 ALA A CA 1
ATOM 641 C C . ALA A 1 82 ? -19.516 11.062 -13.133 1 49.16 82 ALA A C 1
ATOM 643 O O . ALA A 1 82 ? -20.312 10.305 -13.695 1 49.16 82 ALA A O 1
ATOM 644 N N . ALA A 1 83 ? -19.609 12.359 -13.133 1 46.78 83 ALA A N 1
ATOM 645 C CA . ALA A 1 83 ? -20.703 13.031 -13.828 1 46.78 83 ALA A CA 1
ATOM 646 C C . ALA A 1 83 ? -20.641 12.766 -15.328 1 46.78 83 ALA A C 1
ATOM 648 O O . ALA A 1 83 ? -21.672 12.523 -15.969 1 46.78 83 ALA A O 1
ATOM 649 N N . ARG A 1 84 ? -19.5 12.898 -15.836 1 48.06 84 ARG A N 1
ATOM 650 C CA . ARG A 1 84 ? -19.344 12.609 -17.25 1 48.06 84 ARG A CA 1
ATOM 651 C C . ARG A 1 84 ? -19.75 11.18 -17.562 1 48.06 84 ARG A C 1
ATOM 653 O O . ARG A 1 84 ? -20.406 10.922 -18.578 1 48.06 84 ARG A O 1
ATOM 660 N N . ARG A 1 85 ? -19.344 10.43 -16.719 1 49.34 85 ARG A N 1
ATOM 661 C CA . ARG A 1 85 ? -19.688 9.023 -16.922 1 49.34 85 ARG A CA 1
ATOM 662 C C . ARG A 1 85 ? -21.203 8.828 -16.953 1 49.34 85 ARG A C 1
ATOM 664 O O . ARG A 1 85 ? -21.719 8.078 -17.781 1 49.34 85 ARG A O 1
ATOM 671 N N . ILE A 1 86 ? -21.719 9.43 -16.078 1 44.19 86 ILE A N 1
ATOM 672 C CA . ILE A 1 86 ? -23.172 9.375 -16.016 1 44.19 86 ILE A CA 1
ATOM 673 C C . ILE A 1 86 ? -23.781 9.969 -17.281 1 44.19 86 ILE A C 1
ATOM 675 O O . ILE A 1 86 ? -24.703 9.398 -17.859 1 44.19 86 ILE A O 1
ATOM 679 N N . ARG A 1 87 ? -23.312 11.133 -17.469 1 43.72 87 ARG A N 1
ATOM 680 C CA . ARG A 1 87 ? -23.812 11.828 -18.641 1 43.72 87 ARG A CA 1
ATOM 681 C C . ARG A 1 87 ? -23.578 11.008 -19.906 1 43.72 87 ARG A C 1
ATOM 683 O O . ARG A 1 87 ? -24.453 10.898 -20.766 1 43.72 87 ARG A O 1
ATOM 690 N N . ASP A 1 88 ? -22.344 10.703 -19.969 1 45.5 88 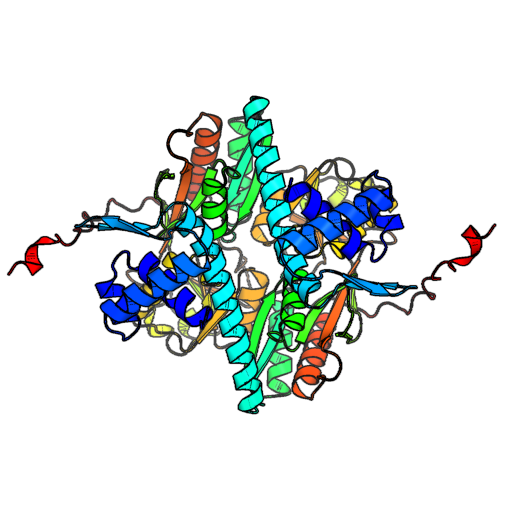ASP A N 1
ATOM 691 C CA . ASP A 1 88 ? -22 10.016 -21.219 1 45.5 88 ASP A CA 1
ATOM 692 C C . ASP A 1 88 ? -22.531 8.578 -21.203 1 45.5 88 ASP A C 1
ATOM 694 O O . ASP A 1 88 ? -22.422 7.871 -22.203 1 45.5 88 ASP A O 1
ATOM 698 N N . GLY A 1 89 ? -23.359 8.344 -20.344 1 44.75 89 GLY A N 1
ATOM 699 C CA . GLY A 1 89 ? -23.828 6.969 -20.391 1 44.75 89 GLY A CA 1
ATOM 700 C C . GLY A 1 89 ? -22.719 5.945 -20.422 1 44.75 89 GLY A C 1
ATOM 701 O O . GLY A 1 89 ? -22.875 4.855 -20.984 1 44.75 89 GLY A O 1
ATOM 702 N N . GLU A 1 90 ? -21.641 6.363 -20.203 1 47.12 90 GLU A N 1
ATOM 703 C CA . GLU A 1 90 ? -20.406 5.645 -20.484 1 47.12 90 GLU A CA 1
ATOM 704 C C . GLU A 1 90 ? -20.422 4.258 -19.844 1 47.12 90 GLU A C 1
ATOM 706 O O . GLU A 1 90 ? -20.172 4.113 -18.641 1 47.12 90 GLU A O 1
ATOM 711 N N . SER A 1 91 ? -21.312 3.416 -20.312 1 52.5 91 SER A N 1
ATOM 712 C CA . SER A 1 91 ? -21.656 2 -20.281 1 52.5 91 SER A CA 1
ATOM 713 C C . SER A 1 91 ? -20.422 1.12 -20.391 1 52.5 91 SER A C 1
ATOM 715 O O . SER A 1 91 ? -20.453 -0.051 -20 1 52.5 91 SER A O 1
ATOM 717 N N . GLY A 1 92 ? -19.25 1.574 -20.781 1 71.69 92 GLY A N 1
ATOM 718 C CA . GLY A 1 92 ? -18.297 0.547 -21.141 1 71.69 92 GLY A CA 1
ATOM 719 C C . GLY A 1 92 ? -17.141 0.429 -20.156 1 71.69 92 GLY A C 1
ATOM 720 O O . GLY A 1 92 ? -16.297 -0.463 -20.281 1 71.69 92 GLY A O 1
ATOM 721 N N . LEU A 1 93 ? -17.109 1.361 -19.047 1 83 93 LEU A N 1
ATOM 722 C CA . LEU A 1 93 ? -16 1.283 -18.109 1 83 93 LEU A CA 1
ATOM 723 C C . LEU A 1 93 ? -16.469 0.802 -16.734 1 83 93 LEU A C 1
ATOM 725 O O . LEU A 1 93 ? -17.406 1.361 -16.172 1 83 93 LEU A O 1
ATOM 729 N N . LEU A 1 94 ? -15.953 -0.245 -16.25 1 91 94 LEU A N 1
ATOM 730 C CA . LEU A 1 94 ? -16.188 -0.748 -14.906 1 91 94 LEU A CA 1
ATOM 731 C C . LEU A 1 94 ? -15.016 -0.424 -13.984 1 91 94 LEU A C 1
ATOM 733 O O . LEU A 1 94 ? -13.891 -0.854 -14.242 1 91 94 LEU A O 1
ATOM 737 N N . ARG A 1 95 ? -15.289 0.364 -12.992 1 94.19 95 ARG A N 1
ATOM 738 C CA . ARG A 1 95 ? -14.281 0.651 -11.984 1 94.19 95 ARG A CA 1
ATOM 739 C C . ARG A 1 95 ? -14.344 -0.354 -10.836 1 94.19 95 ARG A C 1
ATOM 741 O O . ARG A 1 95 ? -15.344 -0.417 -10.117 1 94.19 95 ARG A O 1
ATOM 748 N N . ALA A 1 96 ? -13.234 -1.101 -10.656 1 96.5 96 ALA A N 1
ATOM 749 C CA . ALA A 1 96 ? -13.195 -2.174 -9.672 1 96.5 96 ALA A CA 1
ATOM 750 C C . ALA A 1 96 ? -11.953 -2.059 -8.781 1 96.5 96 ALA A C 1
ATOM 752 O O . ALA A 1 96 ? -11.008 -1.348 -9.117 1 96.5 96 ALA A O 1
ATOM 753 N N . ALA A 1 97 ? -12.023 -2.717 -7.617 1 97.88 97 ALA A N 1
ATOM 754 C CA . ALA A 1 97 ? -10.867 -2.678 -6.719 1 97.88 97 ALA A CA 1
ATOM 755 C C . ALA A 1 97 ? -10.688 -4.016 -6.004 1 97.88 97 ALA A C 1
ATOM 757 O O . ALA A 1 97 ? -11.656 -4.742 -5.777 1 97.88 97 ALA A O 1
ATOM 758 N N . LEU A 1 98 ? -9.469 -4.301 -5.73 1 97 98 LEU A N 1
ATOM 759 C CA . LEU A 1 98 ? -9.086 -5.438 -4.902 1 97 98 LEU A CA 1
ATOM 760 C C . LEU A 1 98 ? -8.266 -4.98 -3.701 1 97 98 LEU A C 1
ATOM 762 O O . LEU A 1 98 ? -7.469 -4.047 -3.807 1 97 98 LEU A O 1
ATOM 766 N N . SER A 1 99 ? -8.484 -5.664 -2.633 1 94.25 99 SER A N 1
ATOM 767 C CA . SER A 1 99 ? -7.664 -5.406 -1.456 1 94.25 99 SER A CA 1
ATOM 768 C C . SER A 1 99 ? -6.234 -5.891 -1.666 1 94.25 99 SER A C 1
ATOM 770 O O . SER A 1 99 ? -6 -6.844 -2.41 1 94.25 99 SER A O 1
ATOM 772 N N . PRO A 1 100 ? -5.246 -5.32 -0.939 1 91.25 100 PRO A N 1
ATOM 773 C CA . PRO A 1 100 ? -3.828 -5.598 -1.188 1 91.25 100 PRO A CA 1
ATOM 774 C C . PRO A 1 100 ? -3.428 -7.016 -0.791 1 91.25 100 PRO A C 1
ATOM 776 O O . PRO A 1 100 ? -2.336 -7.477 -1.14 1 91.25 100 PRO A O 1
ATOM 779 N N . ASP A 1 101 ? -4.203 -7.801 -0.177 1 89.06 101 ASP A N 1
ATOM 780 C CA . ASP A 1 101 ? -3.811 -9.109 0.339 1 89.06 101 ASP A CA 1
ATOM 781 C C . ASP A 1 101 ? -4.141 -10.211 -0.66 1 89.06 101 ASP A C 1
ATOM 783 O O . ASP A 1 101 ? -3.912 -11.391 -0.386 1 89.06 101 ASP A O 1
ATOM 787 N N . ILE A 1 102 ? -4.652 -9.875 -1.824 1 91.44 102 ILE A N 1
ATOM 788 C CA . ILE A 1 102 ? -4.996 -10.852 -2.852 1 91.44 102 ILE A CA 1
ATOM 789 C C . ILE A 1 102 ? -3.742 -11.242 -3.637 1 91.44 102 ILE A C 1
ATOM 791 O O . ILE A 1 102 ? -2.973 -10.375 -4.059 1 91.44 102 ILE A O 1
ATOM 795 N N . SER A 1 103 ? -3.504 -12.547 -3.793 1 89.69 103 SER A N 1
ATOM 796 C CA . SER A 1 103 ? -2.295 -13.031 -4.453 1 89.69 103 SER A CA 1
ATOM 797 C C . SER A 1 103 ? -2.291 -12.672 -5.934 1 89.69 103 SER A C 1
ATOM 799 O O . SER A 1 103 ? -3.35 -12.453 -6.527 1 89.69 103 SER A O 1
ATOM 801 N N . GLY A 1 104 ? -1.068 -12.641 -6.484 1 89.44 104 GLY A N 1
ATOM 802 C CA . GLY A 1 104 ? -0.946 -12.375 -7.91 1 89.44 104 GLY A CA 1
ATOM 803 C C . GLY A 1 104 ? -1.666 -13.391 -8.773 1 89.44 104 GLY A C 1
ATOM 804 O O . GLY A 1 104 ? -2.262 -13.047 -9.789 1 89.44 104 GLY A O 1
ATOM 805 N N . GLU A 1 105 ? -1.609 -14.625 -8.344 1 89.81 105 GLU A N 1
ATOM 806 C CA . GLU A 1 105 ? -2.305 -15.688 -9.055 1 89.81 105 GLU A CA 1
ATOM 807 C C . GLU A 1 105 ? -3.812 -15.445 -9.078 1 89.81 105 GLU A C 1
ATOM 809 O O . GLU A 1 105 ? -4.461 -15.633 -10.109 1 89.81 105 GLU A O 1
ATOM 814 N N . THR A 1 106 ? -4.316 -15.031 -7.98 1 93.38 106 THR A N 1
ATOM 815 C CA . THR A 1 106 ? -5.746 -14.766 -7.879 1 93.38 106 THR A CA 1
ATOM 816 C C . THR A 1 106 ? -6.133 -13.547 -8.719 1 93.38 106 THR A C 1
ATOM 818 O O . THR A 1 106 ? -7.164 -13.562 -9.398 1 93.38 106 THR A O 1
ATOM 821 N N . VAL A 1 107 ? -5.348 -12.516 -8.688 1 94.12 107 VAL A N 1
ATOM 822 C CA . VAL A 1 107 ? -5.586 -11.336 -9.508 1 94.12 107 VAL A CA 1
ATOM 823 C C . VAL A 1 107 ? -5.617 -11.727 -10.984 1 94.12 107 VAL A C 1
ATOM 825 O O . VAL A 1 107 ? -6.539 -11.352 -11.711 1 94.12 107 VAL A O 1
ATOM 828 N N . ALA A 1 108 ? -4.641 -12.492 -11.406 1 93.38 108 ALA A N 1
ATOM 829 C CA . ALA A 1 108 ? -4.543 -12.922 -12.797 1 93.38 108 ALA A CA 1
ATOM 830 C C . ALA A 1 108 ? -5.754 -13.758 -13.203 1 93.38 108 ALA A C 1
ATOM 832 O O . ALA A 1 108 ? -6.309 -13.578 -14.289 1 93.38 108 ALA A O 1
ATOM 833 N N . ALA A 1 109 ? -6.105 -14.648 -12.344 1 94.69 109 ALA A N 1
ATOM 834 C CA . ALA A 1 109 ? -7.254 -15.508 -12.617 1 94.69 109 ALA A CA 1
ATOM 835 C C . ALA A 1 109 ? -8.531 -14.688 -12.75 1 94.69 109 ALA A C 1
ATOM 837 O O . ALA A 1 109 ? -9.352 -14.953 -13.633 1 94.69 109 ALA A O 1
ATOM 838 N N . LEU A 1 110 ? -8.695 -13.734 -11.875 1 96.06 110 LEU A N 1
ATOM 839 C CA . LEU A 1 110 ? -9.859 -12.852 -11.906 1 96.06 110 LEU A CA 1
ATOM 840 C C . LEU A 1 110 ? -9.922 -12.086 -13.219 1 96.06 110 LEU A C 1
ATOM 842 O O . LEU A 1 110 ? -10.977 -12.023 -13.852 1 96.06 110 LEU A O 1
ATOM 846 N N . LEU A 1 111 ? -8.82 -11.523 -13.602 1 93.75 111 LEU A N 1
ATOM 847 C CA . LEU A 1 111 ? -8.766 -10.727 -14.82 1 93.75 111 LEU A CA 1
ATOM 848 C C . LEU A 1 111 ? -9.031 -11.594 -16.047 1 93.75 111 LEU A C 1
ATOM 850 O O . LEU A 1 111 ? -9.75 -11.18 -16.953 1 93.75 111 LEU A O 1
ATOM 854 N N . ALA A 1 112 ? -8.469 -12.773 -16.047 1 92.56 112 ALA A N 1
ATOM 855 C CA . ALA A 1 112 ? -8.688 -13.703 -17.156 1 92.56 112 ALA A CA 1
ATOM 856 C C . ALA A 1 112 ? -10.164 -14.086 -17.266 1 92.56 112 ALA A C 1
ATOM 858 O O . ALA A 1 112 ? -10.742 -14.062 -18.344 1 92.56 112 ALA A O 1
ATOM 859 N N . ASP A 1 113 ? -10.695 -14.422 -16.156 1 93.5 113 ASP A N 1
ATOM 860 C CA . ASP A 1 113 ? -12.094 -14.828 -16.109 1 93.5 113 ASP A CA 1
ATOM 861 C C . ASP A 1 113 ? -13.016 -13.68 -16.531 1 93.5 113 ASP A C 1
ATOM 863 O O . ASP A 1 113 ? -13.961 -13.875 -17.297 1 93.5 113 ASP A O 1
ATOM 867 N N . PHE A 1 114 ? -12.797 -12.484 -16.078 1 93 114 PHE A N 1
ATOM 868 C CA . PHE A 1 114 ? -13.602 -11.32 -16.406 1 93 114 PHE A CA 1
ATOM 869 C C . PHE A 1 114 ? -13.547 -11.039 -17.906 1 93 114 PHE A C 1
ATOM 871 O O . PHE A 1 114 ? -14.578 -10.75 -18.531 1 93 114 PHE A O 1
ATOM 878 N N . ARG A 1 115 ? -12.352 -11.109 -18.438 1 87.19 115 ARG A N 1
ATOM 879 C CA . ARG A 1 115 ? -12.164 -10.852 -19.859 1 87.19 115 ARG A CA 1
ATOM 880 C C . ARG A 1 115 ? -12.945 -11.867 -20.703 1 87.19 115 ARG A C 1
ATOM 882 O O . ARG A 1 115 ? -13.492 -11.516 -21.75 1 87.19 115 ARG A O 1
ATOM 889 N N . ARG A 1 116 ? -12.945 -13.086 -20.312 1 86.69 116 ARG A N 1
ATOM 890 C CA . ARG A 1 116 ? -13.68 -14.133 -21.016 1 86.69 116 ARG A CA 1
ATOM 891 C C . ARG A 1 116 ? -15.188 -13.867 -20.969 1 86.69 116 ARG A C 1
ATOM 893 O O . ARG A 1 116 ? -15.891 -14.117 -21.953 1 86.69 116 ARG A O 1
ATOM 900 N N . ARG A 1 117 ? -15.625 -13.344 -19.906 1 82.06 117 ARG A N 1
ATOM 901 C CA . ARG A 1 117 ? -17.047 -13.117 -19.703 1 82.06 117 ARG A CA 1
ATOM 902 C C . ARG A 1 117 ? -17.5 -11.836 -20.391 1 82.06 117 ARG A C 1
ATOM 904 O O . ARG A 1 117 ? -18.656 -11.734 -20.828 1 82.06 117 ARG A O 1
ATOM 911 N N . HIS A 1 118 ? -16.641 -10.875 -20.469 1 77.31 118 HIS A N 1
ATOM 912 C CA . HIS A 1 118 ? -17.047 -9.57 -20.969 1 77.31 118 HIS A CA 1
ATOM 913 C C . HIS A 1 118 ? -15.93 -8.938 -21.797 1 77.31 118 HIS A C 1
ATOM 915 O O . HIS A 1 118 ? -15.391 -7.895 -21.422 1 77.31 118 HIS A O 1
ATOM 921 N N . ALA A 1 119 ? -15.742 -9.336 -22.859 1 67.12 119 ALA A N 1
ATOM 922 C CA . ALA A 1 119 ? -14.641 -8.93 -23.734 1 67.12 119 ALA A CA 1
ATOM 923 C C . ALA A 1 119 ? -14.773 -7.469 -24.141 1 67.12 119 ALA A C 1
ATOM 925 O O . ALA A 1 119 ? -13.766 -6.789 -24.359 1 67.12 119 ALA A O 1
ATOM 926 N N . GLY A 1 120 ? -15.852 -6.879 -24.109 1 71.06 120 GLY A N 1
ATOM 927 C CA . GLY A 1 120 ? -16 -5.527 -24.625 1 71.06 120 GLY A CA 1
ATOM 928 C C . GLY A 1 120 ? -16.031 -4.469 -23.547 1 71.06 120 GLY A C 1
ATOM 929 O O . GLY A 1 120 ? -16.016 -3.271 -23.828 1 71.06 120 GLY A O 1
ATOM 930 N N . LEU A 1 121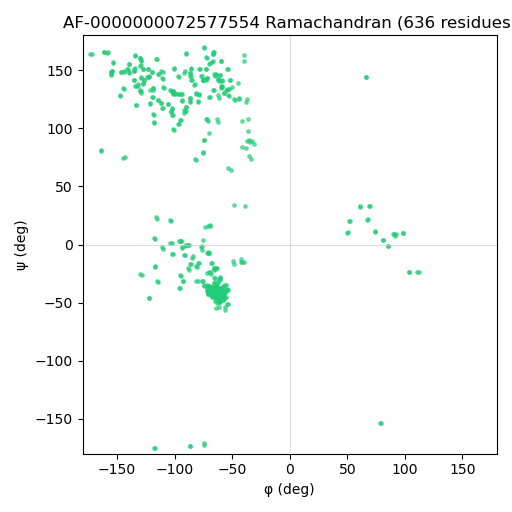 ? -15.898 -4.855 -22.375 1 77.56 121 LEU A N 1
ATOM 931 C CA . LEU A 1 121 ? -15.977 -3.904 -21.281 1 77.56 121 LEU A CA 1
ATOM 932 C C . LEU A 1 121 ? -14.578 -3.52 -20.797 1 77.56 121 LEU A C 1
ATOM 934 O O . LEU A 1 121 ? -13.703 -4.379 -20.688 1 77.56 121 LEU A O 1
ATOM 938 N N . GLU A 1 122 ? -14.391 -2.275 -20.688 1 83.94 122 GLU A N 1
ATOM 939 C CA . GLU A 1 122 ? -13.141 -1.791 -20.109 1 83.94 122 GLU A CA 1
ATOM 940 C C . GLU A 1 122 ? -13.148 -1.882 -18.594 1 83.94 122 GLU A C 1
ATOM 942 O O . GLU A 1 122 ? -14.117 -1.488 -17.953 1 83.94 122 GLU A O 1
ATOM 947 N N . LEU A 1 123 ? -12.148 -2.455 -18.062 1 90.75 123 LEU A N 1
ATOM 948 C CA . LEU A 1 123 ? -12.008 -2.602 -16.625 1 90.75 123 LEU A CA 1
ATOM 949 C C . LEU A 1 123 ? -10.875 -1.724 -16.094 1 90.75 123 LEU A C 1
ATOM 951 O O . LEU A 1 123 ? -9.734 -1.84 -16.547 1 90.75 123 LEU A O 1
ATOM 955 N N . GLU A 1 124 ? -11.211 -0.834 -15.289 1 92.06 124 GLU A N 1
ATOM 956 C CA . GLU A 1 124 ? -10.227 -0.102 -14.508 1 92.06 124 GLU A CA 1
ATOM 957 C C . GLU A 1 124 ? -10.07 -0.703 -13.109 1 92.06 124 GLU A C 1
ATOM 959 O O . GLU A 1 124 ? -10.906 -0.473 -12.234 1 92.06 124 GLU A O 1
ATOM 964 N N . LEU A 1 125 ? -8.992 -1.438 -12.914 1 94.81 125 LEU A N 1
ATOM 965 C CA . LEU A 1 125 ? -8.781 -2.182 -11.672 1 94.81 125 LEU A CA 1
ATOM 966 C C . LEU A 1 125 ? -7.801 -1.45 -10.758 1 94.81 125 LEU A C 1
ATOM 968 O O . LEU A 1 125 ? -6.703 -1.085 -11.188 1 94.81 125 LEU A O 1
ATOM 972 N N . HIS A 1 126 ? -8.203 -1.277 -9.508 1 95.12 126 HIS A N 1
ATOM 973 C CA . HIS A 1 126 ? -7.387 -0.586 -8.516 1 95.12 126 HIS A CA 1
ATOM 974 C C . HIS A 1 126 ? -7.051 -1.503 -7.34 1 95.12 126 HIS A C 1
ATOM 976 O O . HIS A 1 126 ? -7.793 -2.439 -7.047 1 95.12 126 HIS A O 1
ATOM 982 N N . GLU A 1 127 ? -5.895 -1.258 -6.773 1 95.62 127 GLU A N 1
ATOM 983 C CA . GLU A 1 127 ? -5.543 -1.838 -5.48 1 95.62 127 GLU A CA 1
ATOM 984 C C . GLU A 1 127 ? -5.859 -0.875 -4.34 1 95.62 127 GLU A C 1
ATOM 986 O O . GLU A 1 127 ? -5.141 0.102 -4.129 1 95.62 127 GLU A O 1
ATOM 991 N N . LEU A 1 128 ? -6.93 -1.23 -3.594 1 95.88 128 LEU A N 1
ATOM 992 C CA . LEU A 1 128 ? -7.414 -0.326 -2.557 1 95.88 128 LEU A CA 1
ATOM 993 C C . LEU A 1 128 ? -7.715 -1.087 -1.27 1 95.88 128 LEU A C 1
ATOM 995 O O . LEU A 1 128 ? -8.234 -2.203 -1.311 1 95.88 128 LEU A O 1
ATOM 999 N N . THR A 1 129 ? -7.387 -0.451 -0.135 1 95 129 THR A N 1
ATOM 1000 C CA . THR A 1 129 ? -7.789 -1.015 1.148 1 95 129 THR A CA 1
ATOM 1001 C C . THR A 1 129 ? -9.305 -0.991 1.297 1 95 129 THR A C 1
ATOM 1003 O O . THR A 1 129 ? -10 -0.324 0.527 1 95 129 THR A O 1
ATOM 1006 N N . THR A 1 130 ? -9.812 -1.729 2.273 1 95.06 130 THR A N 1
ATOM 1007 C CA . THR A 1 130 ? -11.25 -1.754 2.506 1 95.06 130 THR A CA 1
ATOM 1008 C C . THR A 1 130 ? -11.781 -0.351 2.793 1 95.06 130 THR A C 1
ATOM 1010 O O . THR A 1 130 ? -12.805 0.057 2.246 1 95.06 130 THR A O 1
ATOM 1013 N N . ALA A 1 131 ? -11.086 0.38 3.611 1 92.06 131 ALA A N 1
ATOM 1014 C CA . ALA A 1 131 ? -11.508 1.741 3.934 1 92.06 131 ALA A CA 1
ATOM 1015 C C . ALA A 1 131 ? -11.555 2.611 2.68 1 92.06 131 ALA A C 1
ATOM 1017 O O . ALA A 1 131 ? -12.5 3.381 2.486 1 92.06 131 ALA A O 1
ATOM 1018 N N . GLN A 1 132 ? -10.578 2.496 1.843 1 91.88 132 GLN A N 1
ATOM 1019 C CA . GLN A 1 132 ? -10.523 3.262 0.601 1 91.88 132 GLN A CA 1
ATOM 1020 C C . GLN A 1 132 ? -11.656 2.865 -0.342 1 91.88 132 GLN A C 1
ATOM 1022 O O . GLN A 1 132 ? -12.219 3.713 -1.032 1 91.88 132 GLN A O 1
ATOM 1027 N N . GLN A 1 133 ? -11.922 1.602 -0.367 1 95.56 133 GLN A N 1
ATOM 1028 C CA . GLN A 1 133 ? -13.008 1.133 -1.222 1 95.56 133 GLN A CA 1
ATOM 1029 C C . GLN A 1 133 ? -14.352 1.669 -0.745 1 95.56 133 GLN A C 1
ATOM 1031 O O . GLN A 1 133 ? -15.172 2.109 -1.553 1 95.56 133 GLN A O 1
ATOM 1036 N N . LEU A 1 134 ? -14.586 1.627 0.554 1 92 134 LEU A N 1
ATOM 1037 C CA . LEU A 1 134 ? -15.828 2.148 1.101 1 92 134 LEU A CA 1
ATOM 1038 C C . LEU A 1 134 ? -15.992 3.629 0.774 1 92 134 LEU A C 1
ATOM 1040 O O . LEU A 1 134 ? -17.078 4.074 0.403 1 92 134 LEU A O 1
ATOM 1044 N N . ALA A 1 135 ? -14.906 4.34 0.873 1 88.69 135 ALA A N 1
ATOM 1045 C CA . ALA A 1 135 ? -14.922 5.754 0.502 1 88.69 135 ALA A CA 1
ATOM 1046 C C . ALA A 1 135 ? -15.211 5.926 -0.987 1 88.69 135 ALA A C 1
ATOM 1048 O O . ALA A 1 135 ? -15.93 6.844 -1.385 1 88.69 135 ALA A O 1
ATOM 1049 N N . GLY A 1 136 ? -14.633 5.055 -1.783 1 90.38 136 GLY A N 1
ATOM 1050 C CA . GLY A 1 136 ? -14.852 5.094 -3.221 1 90.38 136 GLY A CA 1
ATOM 1051 C C . GLY A 1 136 ? -16.297 4.816 -3.613 1 90.38 136 GLY A C 1
ATOM 1052 O O . GLY A 1 136 ? -16.828 5.453 -4.523 1 90.38 136 GLY A O 1
ATOM 1053 N N . PHE A 1 137 ? -16.906 3.852 -2.939 1 89.38 137 PHE A N 1
ATOM 1054 C CA . PHE A 1 137 ? -18.328 3.578 -3.172 1 89.38 137 PHE A CA 1
ATOM 1055 C C . PHE A 1 137 ? -19.172 4.797 -2.834 1 89.38 137 PHE A C 1
ATOM 1057 O O . PHE A 1 137 ? -20.047 5.188 -3.615 1 89.38 137 PHE A O 1
ATOM 1064 N N . ALA A 1 138 ? -18.875 5.359 -1.703 1 81.75 138 ALA A N 1
ATOM 1065 C CA . ALA A 1 138 ? -19.641 6.508 -1.229 1 81.75 138 ALA A CA 1
ATOM 1066 C C . ALA A 1 138 ? -19.5 7.691 -2.184 1 81.75 138 ALA A C 1
ATOM 1068 O O . ALA A 1 138 ? -20.469 8.438 -2.396 1 81.75 138 ALA A O 1
ATOM 1069 N N . ALA A 1 139 ? -18.359 7.785 -2.793 1 78.88 139 ALA A N 1
ATOM 1070 C CA . ALA A 1 139 ? -18.062 8.898 -3.691 1 78.88 139 ALA A CA 1
ATOM 1071 C C . ALA A 1 139 ? -18.453 8.562 -5.129 1 78.88 139 ALA A C 1
ATOM 1073 O O . ALA A 1 139 ? -18.234 9.367 -6.039 1 78.88 139 ALA A O 1
ATOM 1074 N N . HIS A 1 140 ? -18.953 7.383 -5.352 1 79.5 140 HIS A N 1
ATOM 1075 C CA . HIS A 1 140 ? -19.359 6.891 -6.66 1 79.5 140 HIS A CA 1
ATOM 1076 C C . HIS A 1 140 ? -18.172 6.848 -7.625 1 79.5 140 HIS A C 1
ATOM 1078 O O . HIS A 1 140 ? -18.328 7.16 -8.812 1 79.5 140 HIS A O 1
ATOM 1084 N N . GLU A 1 141 ? -17.062 6.578 -7.031 1 86.62 141 GLU A N 1
ATOM 1085 C CA . GLU A 1 141 ? -15.836 6.453 -7.82 1 86.62 141 GLU A CA 1
ATOM 1086 C C . GLU A 1 141 ? -15.461 4.984 -8.031 1 86.62 141 GLU A C 1
ATOM 1088 O O . GLU A 1 141 ? -14.523 4.676 -8.766 1 86.62 141 GLU A O 1
ATOM 1093 N N . LEU A 1 142 ? -16.141 4.152 -7.387 1 92.75 142 LEU A N 1
ATOM 1094 C CA . LEU A 1 142 ? -15.953 2.709 -7.461 1 92.75 142 LEU A CA 1
ATOM 1095 C C . LEU A 1 142 ? -17.281 1.998 -7.715 1 92.75 142 LEU A C 1
ATOM 1097 O O . LEU A 1 142 ? -18.281 2.324 -7.094 1 92.75 142 LEU A O 1
ATOM 1101 N N . ASP A 1 143 ? -17.25 1.105 -8.633 1 91.75 143 ASP A N 1
ATOM 1102 C CA . ASP A 1 143 ? -18.484 0.416 -9.016 1 91.75 143 ASP A CA 1
ATOM 1103 C C . ASP A 1 143 ? -18.609 -0.919 -8.289 1 91.75 143 ASP A C 1
ATOM 1105 O O . ASP A 1 143 ? -19.719 -1.337 -7.941 1 91.75 143 ASP A O 1
ATOM 1109 N N . VAL A 1 144 ? -17.516 -1.582 -8.125 1 96 144 VAL A N 1
ATOM 1110 C CA . VAL A 1 144 ? -17.484 -2.891 -7.477 1 96 144 VAL A CA 1
ATOM 1111 C C . VAL A 1 144 ? -16.109 -3.135 -6.859 1 96 144 VAL A C 1
ATOM 1113 O O . VAL A 1 144 ? -15.109 -2.594 -7.332 1 96 144 VAL A O 1
ATOM 1116 N N . GLY A 1 145 ? -16.062 -3.883 -5.789 1 98.06 145 GLY A N 1
ATOM 1117 C CA . GLY A 1 145 ? -14.789 -4.176 -5.152 1 98.06 145 GLY A CA 1
ATOM 1118 C C . GLY A 1 145 ? -14.836 -5.418 -4.281 1 98.06 145 GLY A C 1
ATOM 1119 O O . GLY A 1 145 ? -15.906 -5.98 -4.043 1 98.06 145 GLY A O 1
ATOM 1120 N N . LEU A 1 146 ? -13.688 -5.895 -3.934 1 97.88 146 LEU A N 1
ATOM 1121 C CA . LEU A 1 146 ? -13.523 -6.98 -2.977 1 97.88 146 LEU A CA 1
ATOM 1122 C C . LEU A 1 146 ? -13.117 -6.449 -1.607 1 97.88 146 LEU A C 1
ATOM 1124 O O . LEU A 1 146 ? -11.984 -6.008 -1.419 1 97.88 146 LEU A O 1
ATOM 1128 N N . ILE A 1 147 ? -14.023 -6.566 -0.615 1 97.06 147 ILE A N 1
ATOM 1129 C CA . ILE A 1 147 ? -13.789 -5.934 0.678 1 97.06 147 ILE A CA 1
ATOM 1130 C C . ILE A 1 147 ? -13.664 -7.004 1.761 1 97.06 147 ILE A C 1
ATOM 1132 O O . ILE A 1 147 ? -14.086 -8.148 1.565 1 97.06 147 ILE A O 1
ATOM 1136 N N . HIS A 1 148 ? -13.055 -6.59 2.812 1 96 148 HIS A N 1
ATOM 1137 C CA . HIS A 1 148 ? -12.945 -7.438 3.996 1 96 148 HIS A CA 1
ATOM 1138 C C . HIS A 1 148 ? -14.109 -7.203 4.949 1 96 148 HIS A C 1
ATOM 1140 O O . HIS A 1 148 ? -14.664 -6.102 5.004 1 96 148 HIS A O 1
ATOM 1146 N N . HIS A 1 149 ? -14.43 -8.266 5.621 1 94.81 149 HIS A N 1
ATOM 1147 C CA . HIS A 1 149 ? -15.383 -8.203 6.719 1 94.81 149 HIS A CA 1
ATOM 1148 C C . HIS A 1 149 ? -14.703 -8.469 8.055 1 94.81 149 HIS A C 1
ATOM 1150 O O . HIS A 1 149 ? -13.734 -9.227 8.125 1 94.81 149 HIS A O 1
ATOM 1156 N N . PRO A 1 150 ? -15.188 -7.879 9.148 1 93.88 150 PRO A N 1
ATOM 1157 C CA . PRO A 1 150 ? -16.359 -7 9.219 1 93.88 150 PRO A CA 1
ATOM 1158 C C . PRO A 1 150 ? -16.062 -5.586 8.734 1 93.88 150 PRO A C 1
ATOM 1160 O O . PRO A 1 150 ? -14.914 -5.156 8.727 1 93.88 150 PRO A O 1
ATOM 1163 N N . CYS A 1 151 ? -17.078 -4.895 8.203 1 92.38 151 CYS A N 1
ATOM 1164 C CA . CYS A 1 151 ? -17.062 -3.475 7.867 1 92.38 151 CYS A CA 1
ATOM 1165 C C . CYS A 1 151 ? -18.484 -2.932 7.734 1 92.38 151 CYS A C 1
ATOM 1167 O O . CYS A 1 151 ? -19.453 -3.689 7.809 1 92.38 151 CYS A O 1
ATOM 1169 N N . ASP A 1 152 ? -18.625 -1.643 7.715 1 87.19 152 ASP A N 1
ATOM 1170 C CA . ASP A 1 152 ? -19.938 -1.03 7.52 1 87.19 152 ASP A CA 1
ATOM 1171 C C . ASP A 1 152 ? -20.406 -1.186 6.074 1 87.19 152 ASP A C 1
ATOM 1173 O O . ASP A 1 152 ? -19.906 -0.496 5.18 1 87.19 152 ASP A O 1
ATOM 1177 N N . VAL A 1 153 ? -21.375 -2.025 5.895 1 90.56 153 VAL A N 1
ATOM 1178 C CA . VAL A 1 153 ? -21.828 -2.322 4.535 1 90.56 153 VAL A CA 1
ATOM 1179 C C . VAL A 1 153 ? -23.125 -1.593 4.246 1 90.56 153 VAL A C 1
ATOM 1181 O O . VAL A 1 153 ? -23.891 -1.995 3.363 1 90.56 153 VAL A O 1
ATOM 1184 N N . THR A 1 154 ? -23.406 -0.541 5.023 1 86.06 154 THR A N 1
ATOM 1185 C CA . THR A 1 154 ? -24.625 0.225 4.77 1 86.06 154 THR A CA 1
ATOM 1186 C C . THR A 1 154 ? -24.641 0.748 3.336 1 86.06 154 THR A C 1
ATOM 1188 O O . THR A 1 154 ? -23.656 1.322 2.865 1 86.06 154 THR A O 1
ATOM 1191 N N . GLY A 1 155 ? -25.797 0.504 2.621 1 89.81 155 GLY A N 1
ATOM 1192 C CA . GLY A 1 155 ? -25.953 0.989 1.26 1 89.81 155 GLY A CA 1
ATOM 1193 C C . GLY A 1 155 ? -25.281 0.107 0.227 1 89.81 155 GLY A C 1
ATOM 1194 O O . GLY A 1 155 ? -25.234 0.451 -0.956 1 89.81 155 GLY A O 1
ATOM 1195 N N . LEU A 1 156 ? -24.75 -0.965 0.672 1 94.94 156 LEU A N 1
ATOM 1196 C CA . LEU A 1 156 ? -24.047 -1.86 -0.239 1 94.94 156 LEU A CA 1
ATOM 1197 C C . LEU A 1 156 ? -24.766 -3.195 -0.363 1 94.94 156 LEU A C 1
ATOM 1199 O O . LEU A 1 156 ? -25.484 -3.605 0.556 1 94.94 156 LEU A O 1
ATOM 1203 N N . GLU A 1 157 ? -24.672 -3.746 -1.52 1 95.5 157 GLU A N 1
ATOM 1204 C CA . GLU A 1 157 ? -25.016 -5.148 -1.737 1 95.5 157 GLU A CA 1
ATOM 1205 C C . GLU A 1 157 ? -23.766 -6.02 -1.788 1 95.5 157 GLU A C 1
ATOM 1207 O O . GLU A 1 157 ? -22.688 -5.547 -2.164 1 95.5 157 GLU A O 1
ATOM 1212 N N . LEU A 1 158 ? -23.906 -7.254 -1.407 1 96.56 158 LEU A N 1
ATOM 1213 C CA . LEU A 1 158 ? -22.734 -8.125 -1.268 1 96.56 158 LEU A CA 1
ATOM 1214 C C . LEU A 1 158 ? -22.922 -9.406 -2.074 1 96.56 158 LEU A C 1
ATOM 1216 O O . LEU A 1 158 ? -24.047 -9.914 -2.195 1 96.56 158 LEU A O 1
ATOM 1220 N N . GLY A 1 159 ? -21.828 -9.859 -2.686 1 95.31 159 GLY A N 1
ATOM 1221 C CA . GLY A 1 159 ? -21.781 -11.25 -3.107 1 95.31 159 GLY A CA 1
ATOM 1222 C C . GLY A 1 159 ? -21.578 -12.219 -1.956 1 95.31 159 GLY A C 1
ATOM 1223 O O . GLY A 1 159 ? -21.688 -11.836 -0.791 1 95.31 159 GLY A O 1
ATOM 1224 N N . PRO A 1 160 ? -21.344 -13.477 -2.297 1 95.31 160 PRO A N 1
ATOM 1225 C CA . PRO A 1 160 ? -21.094 -14.461 -1.24 1 95.31 160 PRO A CA 1
ATOM 1226 C C . PRO A 1 160 ? -19.875 -14.117 -0.385 1 95.31 160 PRO A C 1
ATOM 1228 O O . PRO A 1 160 ? -18.859 -13.68 -0.913 1 95.31 160 PRO A O 1
ATOM 1231 N N . VAL A 1 161 ? -20.031 -14.234 0.895 1 96.06 161 VAL A N 1
ATOM 1232 C CA . VAL A 1 161 ? -18.906 -14.047 1.801 1 96.06 161 VAL A CA 1
ATOM 1233 C C . VAL A 1 161 ? -18.047 -15.312 1.825 1 96.06 161 VAL A C 1
ATOM 1235 O O . VAL A 1 161 ? -18.547 -16.406 2.105 1 96.06 161 VAL A O 1
ATOM 1238 N N . LEU A 1 162 ? -16.812 -15.148 1.503 1 95.75 162 LEU A N 1
ATOM 1239 C CA . LEU A 1 162 ? -15.867 -16.25 1.444 1 95.75 162 LEU A CA 1
ATOM 1240 C C . LEU A 1 162 ? -14.852 -16.172 2.576 1 95.75 162 LEU A C 1
ATOM 1242 O O . LEU A 1 162 ? -14.398 -15.07 2.922 1 95.75 162 LEU A O 1
ATOM 1246 N N . ARG A 1 163 ? -14.531 -17.25 3.047 1 94 163 ARG A N 1
ATOM 1247 C CA . ARG A 1 163 ? -13.609 -17.359 4.172 1 94 163 ARG A CA 1
ATOM 1248 C C . ARG A 1 163 ? -12.273 -17.953 3.732 1 94 163 ARG A C 1
ATOM 1250 O O . ARG A 1 163 ? -12.242 -18.906 2.949 1 94 163 ARG A O 1
ATOM 1257 N N . ARG A 1 164 ? -11.18 -17.359 4.188 1 92.44 164 ARG A N 1
ATOM 1258 C CA . ARG A 1 164 ? -9.828 -17.859 4.004 1 92.44 164 ARG A CA 1
ATOM 1259 C C . ARG A 1 164 ? -9.141 -18.094 5.348 1 92.44 164 ARG A C 1
ATOM 1261 O O . ARG A 1 164 ? -8.938 -17.141 6.109 1 92.44 164 ARG A O 1
ATOM 1268 N N . ASP A 1 165 ? -8.734 -19.281 5.582 1 90.69 165 ASP A N 1
ATOM 1269 C CA . ASP A 1 165 ? -8.117 -19.609 6.863 1 90.69 165 ASP A CA 1
ATOM 1270 C C . ASP A 1 165 ? -6.711 -19.016 6.965 1 90.69 165 ASP A C 1
ATOM 1272 O O . ASP A 1 165 ? -5.953 -19.031 5.996 1 90.69 165 ASP A O 1
ATOM 1276 N N . LEU A 1 166 ? -6.477 -18.594 8.18 1 93.19 166 LEU A N 1
ATOM 1277 C CA . LEU A 1 166 ? -5.184 -17.953 8.391 1 93.19 166 LEU A CA 1
ATOM 1278 C C . LEU A 1 166 ? -4.176 -18.938 8.961 1 93.19 166 LEU A C 1
ATOM 1280 O O . LEU A 1 166 ? -4.543 -19.844 9.703 1 93.19 166 LEU A O 1
ATOM 1284 N N . GLY A 1 167 ? -3.012 -18.781 8.562 1 94.44 167 GLY A N 1
ATOM 1285 C CA . GLY A 1 167 ? -1.847 -19.391 9.195 1 94.44 167 GLY A CA 1
ATOM 1286 C C . GLY A 1 167 ? -0.866 -18.359 9.734 1 94.44 167 GLY A C 1
ATOM 1287 O O . GLY A 1 167 ? -1.18 -17.172 9.797 1 94.44 167 GLY A O 1
ATOM 1288 N N . VAL A 1 168 ? 0.219 -18.891 10.203 1 95.31 168 VAL A N 1
ATOM 1289 C CA . VAL A 1 168 ? 1.235 -18.016 10.781 1 95.31 168 VAL A CA 1
ATOM 1290 C C . VAL A 1 168 ? 2.535 -18.141 9.992 1 95.31 168 VAL A C 1
ATOM 1292 O O . VAL A 1 168 ? 2.922 -19.25 9.586 1 95.31 168 VAL A O 1
ATOM 1295 N N . LEU A 1 169 ? 3.092 -16.984 9.719 1 93.94 169 LEU A N 1
ATOM 1296 C CA . LEU A 1 169 ? 4.406 -16.906 9.094 1 93.94 169 LEU A CA 1
ATOM 1297 C C . LEU A 1 169 ? 5.504 -16.781 10.141 1 93.94 169 LEU A C 1
ATOM 1299 O O . LEU A 1 169 ? 5.496 -15.859 10.961 1 93.94 169 LEU A O 1
ATOM 1303 N N . LEU A 1 170 ? 6.422 -17.719 10.055 1 93.25 170 LEU A N 1
ATOM 1304 C CA . LEU A 1 170 ? 7.48 -17.828 11.055 1 93.25 170 LEU A CA 1
ATOM 1305 C C . LEU A 1 170 ? 8.852 -17.891 10.391 1 93.25 170 LEU A C 1
ATOM 1307 O O . LEU A 1 170 ? 8.992 -18.422 9.289 1 93.25 170 LEU A O 1
ATOM 1311 N N . PRO A 1 171 ? 9.867 -17.25 11.055 1 91 171 PRO A N 1
ATOM 1312 C CA . PRO A 1 171 ? 11.227 -17.547 10.57 1 91 171 PRO A CA 1
ATOM 1313 C C . PRO A 1 171 ? 11.586 -19.016 10.672 1 91 171 PRO A C 1
ATOM 1315 O O . PRO A 1 171 ? 11.188 -19.688 11.625 1 91 171 PRO A O 1
ATOM 1318 N N . ARG A 1 172 ? 12.375 -19.344 9.664 1 89.38 172 ARG A N 1
ATOM 1319 C CA . ARG A 1 172 ? 12.836 -20.734 9.695 1 89.38 172 ARG A CA 1
ATOM 1320 C C . ARG A 1 172 ? 13.664 -21.016 10.945 1 89.38 172 ARG A C 1
ATOM 1322 O O . ARG A 1 172 ? 14.516 -20.203 11.328 1 89.38 172 ARG A O 1
ATOM 1329 N N . GLY A 1 173 ? 13.383 -22.016 11.773 1 88.62 173 GLY A N 1
ATOM 1330 C CA . GLY A 1 173 ? 14.117 -22.359 12.984 1 88.62 173 GLY A CA 1
ATOM 1331 C C . GLY A 1 173 ? 13.32 -22.125 14.258 1 88.62 173 GLY A C 1
ATOM 1332 O O . GLY A 1 173 ? 13.711 -22.578 15.336 1 88.62 173 GLY A O 1
ATOM 1333 N N . ALA A 1 174 ? 12.328 -21.188 14.086 1 92.25 174 ALA A N 1
ATOM 1334 C CA . ALA A 1 174 ? 11.469 -21 15.258 1 92.25 174 ALA A CA 1
ATOM 1335 C C . ALA A 1 174 ? 10.93 -22.328 15.75 1 92.25 174 ALA A C 1
ATOM 1337 O O . ALA A 1 174 ? 10.586 -23.203 14.953 1 92.25 174 ALA A O 1
ATOM 1338 N N . PRO A 1 175 ? 10.836 -22.531 17.016 1 94.12 175 PRO A N 1
ATOM 1339 C CA . PRO A 1 175 ? 10.344 -23.781 17.578 1 94.12 175 PRO A CA 1
ATOM 1340 C C . PRO A 1 175 ? 8.953 -24.156 17.062 1 94.12 175 PRO A C 1
ATOM 1342 O O . PRO A 1 175 ? 8.648 -25.344 16.906 1 94.12 175 PRO A O 1
ATOM 1345 N N . GLN A 1 176 ? 8.148 -23.219 16.828 1 94.81 176 GLN A N 1
ATOM 1346 C CA . GLN A 1 176 ? 6.773 -23.438 16.406 1 94.81 176 GLN A CA 1
ATOM 1347 C C . GLN A 1 176 ? 6.719 -24.109 15.031 1 94.81 176 GLN A C 1
ATOM 1349 O O . GLN A 1 176 ? 5.684 -24.656 14.641 1 94.81 176 GLN A O 1
ATOM 1354 N N . THR A 1 177 ? 7.82 -24 14.242 1 93.44 177 THR A N 1
ATOM 1355 C CA . THR A 1 177 ? 7.844 -24.578 12.906 1 93.44 177 THR A CA 1
ATOM 1356 C C . THR A 1 177 ? 7.816 -26.109 12.977 1 93.44 177 THR A C 1
ATOM 1358 O O . THR A 1 177 ? 7.551 -26.766 11.969 1 93.44 177 THR A O 1
ATOM 1361 N N . GLU A 1 178 ? 8.078 -26.672 14.078 1 94.69 178 GLU A N 1
ATOM 1362 C CA . GLU A 1 178 ? 8.07 -28.109 14.25 1 94.69 178 GLU A CA 1
ATOM 1363 C C . GLU A 1 178 ? 6.648 -28.641 14.406 1 94.69 178 GLU A C 1
ATOM 1365 O O . GLU A 1 178 ? 6.414 -29.844 14.305 1 94.69 178 GLU A O 1
ATOM 1370 N N . LEU A 1 179 ? 5.762 -27.797 14.672 1 95.25 179 LEU A N 1
ATOM 1371 C CA . LEU A 1 179 ? 4.363 -28.172 14.82 1 95.25 179 LEU A CA 1
ATOM 1372 C C . LEU A 1 179 ? 3.664 -28.203 13.469 1 95.25 179 LEU A C 1
ATOM 1374 O O . LEU A 1 179 ? 3.918 -27.344 12.617 1 95.25 179 LEU A O 1
ATOM 1378 N N . ASP A 1 180 ? 2.787 -29.125 13.234 1 93.62 180 ASP A N 1
ATOM 1379 C CA . ASP A 1 180 ? 2.008 -29.172 12 1 93.62 180 ASP A CA 1
ATOM 1380 C C . ASP A 1 180 ? 0.992 -28.031 11.953 1 93.62 180 ASP A C 1
ATOM 1382 O O . ASP A 1 180 ? 0.718 -27.484 10.875 1 93.62 180 ASP A O 1
ATOM 1386 N N . ALA A 1 181 ? 0.446 -27.781 13.086 1 95.94 181 ALA A N 1
ATOM 1387 C CA . ALA A 1 181 ? -0.449 -26.641 13.305 1 95.94 181 ALA A CA 1
ATOM 1388 C C . ALA A 1 181 ? -0.092 -25.891 14.586 1 95.94 181 ALA A C 1
ATOM 1390 O O . ALA A 1 181 ? 0.211 -26.516 15.609 1 95.94 181 ALA A O 1
ATOM 1391 N N . VAL A 1 182 ? -0.084 -24.594 14.531 1 97.12 182 VAL A N 1
ATOM 1392 C CA . VAL A 1 182 ? 0.433 -23.797 15.641 1 97.12 182 VAL A CA 1
ATOM 1393 C C . VAL A 1 182 ? -0.728 -23.203 16.438 1 97.12 182 VAL A C 1
ATOM 1395 O O . VAL A 1 182 ? -1.515 -22.406 15.906 1 97.12 182 VAL A O 1
ATOM 1398 N N . PRO A 1 183 ? -0.888 -23.625 17.672 1 97.06 183 PRO A N 1
ATOM 1399 C CA . PRO A 1 183 ? -1.876 -22.906 18.484 1 97.06 183 PRO A CA 1
ATOM 1400 C C . PRO A 1 183 ? -1.504 -21.453 18.719 1 97.06 183 PRO A C 1
ATOM 1402 O O . PRO A 1 183 ? -0.323 -21.125 18.875 1 97.06 183 PRO A O 1
ATOM 1405 N N . LEU A 1 184 ? -2.467 -20.578 18.781 1 96.69 184 LEU A N 1
ATOM 1406 C CA . LEU A 1 184 ? -2.234 -19.156 19 1 96.69 184 LEU A CA 1
ATOM 1407 C C . LEU A 1 184 ? -1.429 -18.922 20.266 1 96.69 184 LEU A C 1
ATOM 1409 O O . LEU A 1 184 ? -0.553 -18.047 20.297 1 96.69 184 LEU A O 1
ATOM 1413 N N . ALA A 1 185 ? -1.719 -19.656 21.234 1 96.12 185 ALA A N 1
ATOM 1414 C CA . ALA A 1 185 ? -1.042 -19.484 22.516 1 96.12 185 ALA A CA 1
ATOM 1415 C C . ALA A 1 185 ? 0.462 -19.703 22.375 1 96.12 185 ALA A C 1
ATOM 1417 O O . ALA A 1 185 ? 1.249 -19.141 23.141 1 96.12 185 ALA A O 1
ATOM 1418 N N . ALA A 1 186 ? 0.841 -20.484 21.438 1 96.69 186 ALA A N 1
ATOM 1419 C CA . ALA A 1 186 ? 2.254 -20.797 21.219 1 96.69 186 ALA A CA 1
ATOM 1420 C C . ALA A 1 186 ? 2.99 -19.578 20.641 1 96.69 186 ALA A C 1
ATOM 1422 O O . ALA A 1 186 ? 4.219 -19.578 20.547 1 96.69 186 ALA A O 1
ATOM 1423 N N . LEU A 1 187 ? 2.258 -18.547 20.297 1 96.12 187 LEU A N 1
ATOM 1424 C CA . LEU A 1 187 ? 2.861 -17.359 19.703 1 96.12 187 LEU A CA 1
ATOM 1425 C C . LEU A 1 187 ? 3.143 -16.297 20.75 1 96.12 187 LEU A C 1
ATOM 1427 O O . LEU A 1 187 ? 3.594 -15.203 20.438 1 96.12 187 LEU A O 1
ATOM 1431 N N . THR A 1 188 ? 2.855 -16.656 21.969 1 94.69 188 THR A N 1
ATOM 1432 C CA . THR A 1 188 ? 3.143 -15.727 23.062 1 94.69 188 THR A CA 1
ATOM 1433 C C . THR A 1 188 ? 4.613 -15.312 23.047 1 94.69 188 THR A C 1
ATOM 1435 O O . THR A 1 188 ? 5.496 -16.156 22.891 1 94.69 188 THR A O 1
ATOM 1438 N N . GLY A 1 189 ? 4.855 -14.008 23.172 1 92.69 189 GLY A N 1
ATOM 1439 C CA . GLY A 1 189 ? 6.219 -13.492 23.156 1 92.69 189 GLY A CA 1
ATOM 1440 C C . GLY A 1 189 ? 6.59 -12.836 21.844 1 92.69 189 GLY A C 1
ATOM 1441 O O . GLY A 1 189 ? 7.539 -12.055 21.781 1 92.69 189 GLY A O 1
ATOM 1442 N N . TYR A 1 190 ? 5.891 -13.219 20.797 1 94.75 190 TYR A N 1
ATOM 1443 C CA . TYR A 1 190 ? 6.145 -12.609 19.484 1 94.75 190 TYR A CA 1
ATOM 1444 C C . TYR A 1 190 ? 5.34 -11.328 19.328 1 94.75 190 TYR A C 1
ATOM 1446 O O . TYR A 1 190 ? 4.191 -11.25 19.766 1 94.75 190 TYR A O 1
ATOM 1454 N N . ASP A 1 191 ? 5.977 -10.352 18.625 1 95.56 191 ASP A N 1
ATOM 1455 C CA . ASP A 1 191 ? 5.188 -9.25 18.094 1 95.56 191 ASP A CA 1
ATOM 1456 C C . ASP A 1 191 ? 4.336 -9.719 16.906 1 95.56 191 ASP A C 1
ATOM 1458 O O . ASP A 1 191 ? 4.57 -10.797 16.359 1 95.56 191 ASP A O 1
ATOM 1462 N N . LEU A 1 192 ? 3.318 -8.938 16.594 1 96.75 192 LEU A N 1
ATOM 1463 C CA . LEU A 1 192 ? 2.445 -9.258 15.469 1 96.75 192 LEU A CA 1
ATOM 1464 C C . LEU A 1 192 ? 2.566 -8.203 14.375 1 96.75 192 LEU A C 1
ATOM 1466 O O . LEU A 1 192 ? 2.441 -7.004 14.641 1 96.75 192 LEU A O 1
ATOM 1470 N N . VAL A 1 193 ? 2.883 -8.688 13.203 1 95.94 193 VAL A N 1
ATOM 1471 C CA . VAL A 1 193 ? 2.848 -7.793 12.047 1 95.94 193 VAL A CA 1
ATOM 1472 C C . VAL A 1 193 ? 1.438 -7.762 11.461 1 95.94 193 VAL A C 1
ATOM 1474 O O . VAL A 1 193 ? 0.88 -8.805 11.117 1 95.94 193 VAL A O 1
ATOM 1477 N N . LEU A 1 194 ? 0.868 -6.602 11.375 1 95.12 194 LEU A N 1
ATOM 1478 C CA . LEU A 1 194 ? -0.492 -6.41 10.883 1 95.12 194 LEU A CA 1
ATOM 1479 C C . LEU A 1 194 ? -0.589 -5.152 10.031 1 95.12 194 LEU A C 1
ATOM 1481 O O . LEU A 1 194 ? 0.255 -4.258 10.141 1 95.12 194 LEU A O 1
ATOM 1485 N N . PHE A 1 195 ? -1.501 -5.164 9.102 1 93.94 195 PHE A N 1
ATOM 1486 C CA . PHE A 1 195 ? -1.725 -3.945 8.328 1 93.94 195 PHE A CA 1
ATOM 1487 C C . PHE A 1 195 ? -2.143 -2.799 9.242 1 93.94 195 PHE A C 1
ATOM 1489 O O . PHE A 1 195 ? -2.607 -3.023 10.359 1 93.94 195 PHE A O 1
ATOM 1496 N N . PRO A 1 196 ? -1.95 -1.511 8.797 1 92.56 196 PRO A N 1
ATOM 1497 C CA . PRO A 1 196 ? -2.385 -0.378 9.617 1 92.56 196 PRO A CA 1
ATOM 1498 C C . PRO A 1 196 ? -3.881 -0.412 9.922 1 92.56 196 PRO A C 1
ATOM 1500 O O . PRO A 1 196 ? -4.688 -0.736 9.047 1 92.56 196 PRO A O 1
ATOM 1503 N N . ARG A 1 197 ? -4.27 -0.054 11.086 1 91 197 ARG A N 1
ATOM 1504 C CA . ARG A 1 197 ? -5.652 -0.131 11.555 1 91 197 ARG A CA 1
ATOM 1505 C C . ARG A 1 197 ? -6.578 0.673 10.648 1 91 197 ARG A C 1
ATOM 1507 O O . ARG A 1 197 ? -7.715 0.266 10.391 1 91 197 ARG A O 1
ATOM 1514 N N . ALA A 1 198 ? -6.094 1.773 10.156 1 88.94 198 ALA A N 1
ATOM 1515 C CA . ALA A 1 198 ? -6.906 2.682 9.352 1 88.94 198 ALA A CA 1
ATOM 1516 C C . ALA A 1 198 ? -7.355 2.012 8.055 1 88.94 198 ALA A C 1
ATOM 1518 O O . ALA A 1 198 ? -8.336 2.436 7.438 1 88.94 198 ALA A O 1
ATOM 1519 N N . ASP A 1 199 ? -6.695 1.002 7.648 1 91.88 199 ASP A N 1
ATOM 1520 C CA . ASP A 1 199 ? -6.973 0.349 6.375 1 91.88 199 ASP A CA 1
ATOM 1521 C C . 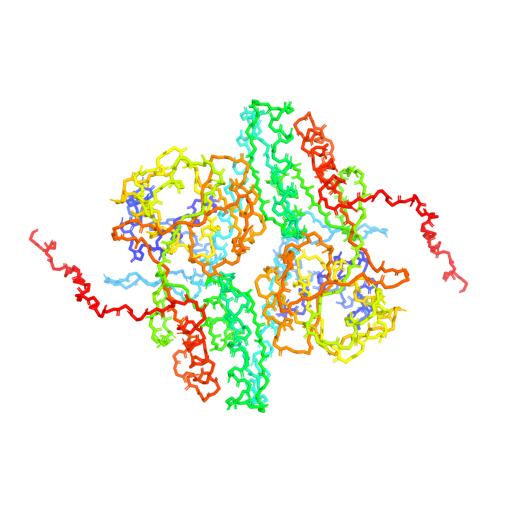ASP A 1 199 ? -8.234 -0.503 6.457 1 91.88 199 ASP A C 1
ATOM 1523 O O . ASP A 1 199 ? -8.922 -0.7 5.453 1 91.88 199 ASP A O 1
ATOM 1527 N N . ALA A 1 200 ? -8.492 -1.029 7.578 1 93.69 200 ALA A N 1
ATOM 1528 C CA . ALA A 1 200 ? -9.68 -1.824 7.887 1 93.69 200 ALA A CA 1
ATOM 1529 C C . ALA A 1 200 ? -9.867 -1.963 9.398 1 93.69 200 ALA A C 1
ATOM 1531 O O . ALA A 1 200 ? -9.609 -3.027 9.969 1 93.69 200 ALA A O 1
ATOM 1532 N N . PRO A 1 201 ? -10.43 -0.932 10 1 89.5 201 PRO A N 1
ATOM 1533 C CA . PRO A 1 201 ? -10.43 -0.856 11.461 1 89.5 201 PRO A CA 1
ATOM 1534 C C . PRO A 1 201 ? -11.156 -2.029 12.117 1 89.5 201 PRO A C 1
ATOM 1536 O O . PRO A 1 201 ? -10.648 -2.617 13.078 1 89.5 201 PRO A O 1
ATOM 1539 N N . ALA A 1 202 ? -12.352 -2.352 11.578 1 90.25 202 ALA A N 1
ATOM 1540 C CA . ALA A 1 202 ? -13.141 -3.414 12.203 1 90.25 202 ALA A CA 1
ATOM 1541 C C . ALA A 1 202 ? -12.445 -4.766 12.062 1 90.25 202 ALA A C 1
ATOM 1543 O O . ALA A 1 202 ? -12.484 -5.59 12.977 1 90.25 202 ALA A O 1
ATOM 1544 N N . VAL A 1 203 ? -11.812 -5.008 10.961 1 94.19 203 VAL A N 1
ATOM 1545 C CA . VAL A 1 203 ? -11.078 -6.25 10.734 1 94.19 203 VAL A CA 1
ATOM 1546 C C . VAL A 1 203 ? -9.867 -6.316 11.664 1 94.19 203 VAL A C 1
ATOM 1548 O O . VAL A 1 203 ? -9.578 -7.367 12.242 1 94.19 203 VAL A O 1
ATOM 1551 N N . TYR A 1 204 ? -9.172 -5.199 11.758 1 94.12 204 TYR A N 1
ATOM 1552 C CA . TYR A 1 204 ? -8.023 -5.062 12.641 1 94.12 204 TYR A CA 1
ATOM 1553 C C . TYR A 1 204 ? -8.383 -5.441 14.07 1 94.12 204 TYR A C 1
ATOM 1555 O O . TYR A 1 204 ? -7.734 -6.297 14.68 1 94.12 204 TYR A O 1
ATOM 1563 N N . ASP A 1 205 ? -9.461 -4.852 14.594 1 93.06 205 ASP A N 1
ATOM 1564 C CA . ASP A 1 205 ? -9.898 -5.09 15.969 1 93.06 205 ASP A CA 1
ATOM 1565 C C . ASP A 1 205 ? -10.391 -6.52 16.156 1 93.06 205 ASP A C 1
ATOM 1567 O O . ASP A 1 205 ? -10.125 -7.152 17.172 1 93.06 205 ASP A O 1
ATOM 1571 N N . ASP A 1 206 ? -11.117 -6.996 15.188 1 93.19 206 ASP A N 1
ATOM 1572 C CA . ASP A 1 206 ? -11.633 -8.359 15.227 1 93.19 206 ASP A CA 1
ATOM 1573 C C . ASP A 1 206 ? -10.5 -9.375 15.312 1 93.19 206 ASP A C 1
ATOM 1575 O O . ASP A 1 206 ? -10.586 -10.352 16.062 1 93.19 206 ASP A O 1
ATOM 1579 N N . LEU A 1 207 ? -9.461 -9.164 14.586 1 95.12 207 LEU A N 1
ATOM 1580 C CA . LEU A 1 207 ? -8.336 -10.086 14.57 1 95.12 207 LEU A CA 1
ATOM 1581 C C . LEU A 1 207 ? -7.613 -10.094 15.914 1 95.12 207 LEU A C 1
ATOM 1583 O O . LEU A 1 207 ? -7.27 -11.164 16.438 1 95.12 207 LEU A O 1
ATOM 1587 N N . LEU A 1 208 ? -7.387 -8.953 16.422 1 95.69 208 LEU A N 1
ATOM 1588 C CA . LEU A 1 208 ? -6.711 -8.875 17.719 1 95.69 208 LEU A CA 1
ATOM 1589 C C . LEU A 1 208 ? -7.551 -9.531 18.812 1 95.69 208 LEU A C 1
ATOM 1591 O O . LEU A 1 208 ? -7.012 -10.203 19.703 1 95.69 208 LEU A O 1
ATOM 1595 N N . THR A 1 209 ? -8.836 -9.32 18.734 1 93.88 209 THR A N 1
ATOM 1596 C CA . THR A 1 209 ? -9.742 -9.961 19.672 1 93.88 209 THR A CA 1
ATOM 1597 C C . THR A 1 209 ? -9.688 -11.477 19.531 1 93.88 209 THR A C 1
ATOM 1599 O O . THR A 1 209 ? -9.625 -12.195 20.531 1 93.88 209 THR A O 1
ATOM 1602 N N . ALA A 1 210 ? -9.719 -11.914 18.328 1 93.62 210 ALA A N 1
ATOM 1603 C CA . ALA A 1 210 ? -9.641 -13.352 18.062 1 93.62 210 ALA A CA 1
ATOM 1604 C C . ALA A 1 210 ? -8.336 -13.93 18.594 1 93.62 210 ALA A C 1
ATOM 1606 O O . ALA A 1 210 ? -8.32 -15.031 19.156 1 93.62 210 ALA A O 1
ATOM 1607 N N . CYS A 1 211 ? -7.254 -13.227 18.406 1 95.62 211 CYS A N 1
ATOM 1608 C CA . CYS A 1 211 ? -5.961 -13.664 18.922 1 95.62 211 CYS A CA 1
ATOM 1609 C C . CYS A 1 211 ? -5.996 -13.773 20.438 1 95.62 211 CYS A C 1
ATOM 1611 O O . CYS A 1 211 ? -5.562 -14.781 21 1 95.62 211 CYS A O 1
ATOM 1613 N N . ALA A 1 212 ? -6.508 -12.797 21.031 1 95 212 ALA A N 1
ATOM 1614 C CA . ALA A 1 212 ? -6.582 -12.789 22.484 1 95 212 ALA A CA 1
ATOM 1615 C C . ALA A 1 212 ? -7.418 -13.953 23 1 95 212 ALA A C 1
ATOM 1617 O O . ALA A 1 212 ? -7.035 -14.625 23.969 1 95 212 ALA A O 1
ATOM 1618 N N . ARG A 1 213 ? -8.531 -14.203 22.375 1 93.25 213 ARG A N 1
ATOM 1619 C CA . ARG A 1 213 ? -9.414 -15.312 22.75 1 93.25 213 ARG A CA 1
ATOM 1620 C C . ARG A 1 213 ? -8.695 -16.656 22.609 1 93.25 213 ARG A C 1
ATOM 1622 O O . ARG A 1 213 ? -8.969 -17.594 23.359 1 93.25 213 ARG A O 1
ATOM 1629 N N . GLY A 1 214 ? -7.781 -16.656 21.688 1 94.44 214 GLY A N 1
ATOM 1630 C CA . GLY A 1 214 ? -7.02 -17.875 21.453 1 94.44 214 GLY A CA 1
ATOM 1631 C C . GLY A 1 214 ? -5.785 -17.984 22.328 1 94.44 214 GLY A C 1
ATOM 1632 O O . GLY A 1 214 ? -5 -18.922 22.188 1 94.44 214 GLY A O 1
ATOM 1633 N N . GLY A 1 215 ? -5.574 -16.969 23.172 1 94.75 215 GLY A N 1
ATOM 1634 C CA . GLY A 1 215 ? -4.484 -17.031 24.141 1 94.75 215 GLY A CA 1
ATOM 1635 C C . GLY A 1 215 ? -3.24 -16.297 23.688 1 94.75 215 GLY A C 1
ATOM 1636 O O . GLY A 1 215 ? -2.164 -16.469 24.25 1 94.75 215 GLY A O 1
ATOM 1637 N N . TYR A 1 216 ? -3.348 -15.562 22.641 1 96.19 216 TYR A N 1
ATOM 1638 C CA . TYR A 1 216 ? -2.223 -14.805 22.094 1 96.19 216 TYR A CA 1
ATOM 1639 C C . TYR A 1 216 ? -2.504 -13.305 22.125 1 96.19 216 TYR A C 1
ATOM 1641 O O . TYR A 1 216 ? -3.373 -12.812 21.406 1 96.19 216 TYR A O 1
ATOM 1649 N N . THR A 1 217 ? -1.79 -12.617 22.938 1 96.19 217 THR A N 1
ATOM 1650 C CA . THR A 1 217 ? -1.777 -11.164 22.969 1 96.19 217 THR A CA 1
ATOM 1651 C C . THR A 1 217 ? -0.386 -10.625 22.641 1 96.19 217 THR A C 1
ATOM 1653 O O . THR A 1 217 ? 0.518 -10.68 23.484 1 96.19 217 THR A O 1
ATOM 1656 N N . PRO A 1 218 ? -0.227 -10.109 21.438 1 94.81 218 PRO A N 1
ATOM 1657 C CA . PRO A 1 218 ? 1.109 -9.641 21.062 1 94.81 218 PRO A CA 1
ATOM 1658 C C . PRO A 1 218 ? 1.617 -8.516 21.953 1 94.81 218 PRO A C 1
ATOM 1660 O O . PRO A 1 218 ? 0.836 -7.656 22.375 1 94.81 218 PRO A O 1
ATOM 1663 N N . ALA A 1 219 ? 2.865 -8.562 22.25 1 86.94 219 ALA A N 1
ATOM 1664 C CA . ALA A 1 219 ? 3.482 -7.492 23.031 1 86.94 219 ALA A CA 1
ATOM 1665 C C . ALA A 1 219 ? 3.426 -6.164 22.281 1 86.94 219 ALA A C 1
ATOM 1667 O O . ALA A 1 219 ? 3.221 -5.109 22.891 1 86.94 219 ALA A O 1
ATOM 1668 N N . ALA A 1 220 ? 3.617 -6.273 21.016 1 90.75 220 ALA A N 1
ATOM 1669 C CA . ALA A 1 220 ? 3.529 -5.102 20.156 1 90.75 220 ALA A CA 1
ATOM 1670 C C . ALA A 1 220 ? 2.975 -5.477 18.781 1 90.75 220 ALA A C 1
ATOM 1672 O O . ALA A 1 220 ? 3.154 -6.605 18.328 1 90.75 220 ALA A O 1
ATOM 1673 N N . VAL A 1 221 ? 2.273 -4.523 18.203 1 94.31 221 VAL A N 1
ATOM 1674 C CA . VAL A 1 221 ? 1.821 -4.668 16.828 1 94.31 221 VAL A CA 1
ATOM 1675 C C . VAL A 1 221 ? 2.664 -3.781 15.906 1 94.31 221 VAL A C 1
ATOM 1677 O O . VAL A 1 221 ? 2.797 -2.58 16.156 1 94.31 221 VAL A O 1
ATOM 1680 N N . ARG A 1 222 ? 3.281 -4.406 14.977 1 93.5 222 ARG A N 1
ATOM 1681 C CA . ARG A 1 222 ? 4.047 -3.691 13.961 1 93.5 222 ARG A CA 1
ATOM 1682 C C . ARG A 1 222 ? 3.268 -3.59 12.656 1 93.5 222 ARG A C 1
ATOM 1684 O O . ARG A 1 222 ? 2.76 -4.594 12.148 1 93.5 222 ARG A O 1
ATOM 1691 N N . HIS A 1 2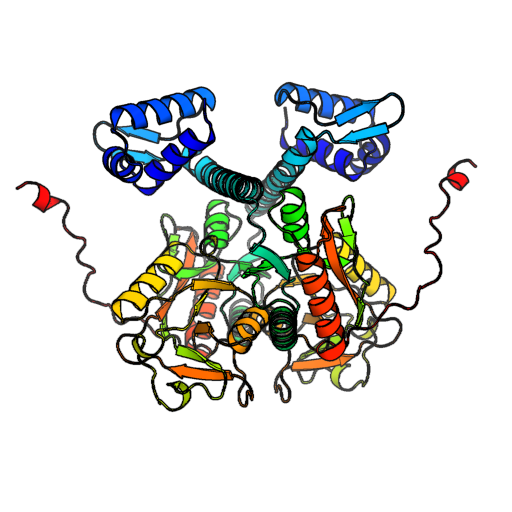23 ? 3.238 -2.422 12.148 1 94.19 223 HIS A N 1
ATOM 1692 C CA . HIS A 1 223 ? 2.389 -2.221 10.977 1 94.19 223 HIS A CA 1
ATOM 1693 C C . HIS A 1 223 ? 3.18 -2.389 9.688 1 94.19 223 HIS A C 1
ATOM 1695 O O . HIS A 1 223 ? 4.266 -1.823 9.539 1 94.19 223 HIS A O 1
ATOM 1701 N N . GLY A 1 224 ? 2.656 -3.207 8.781 1 92 224 GLY A N 1
ATOM 1702 C CA . GLY A 1 224 ? 3.176 -3.449 7.445 1 92 224 GLY A CA 1
ATOM 1703 C C . GLY A 1 224 ? 2.113 -3.912 6.465 1 92 224 GLY A C 1
ATOM 1704 O O . GLY A 1 224 ? 1.167 -4.602 6.848 1 92 224 GLY A O 1
ATOM 1705 N N . GLN A 1 225 ? 2.297 -3.506 5.234 1 87.12 225 GLN A N 1
ATOM 1706 C CA . GLN A 1 225 ? 1.303 -3.863 4.23 1 87.12 225 GLN A CA 1
ATOM 1707 C C . GLN A 1 225 ? 1.939 -4.637 3.076 1 87.12 225 GLN A C 1
ATOM 1709 O O . GLN A 1 225 ? 1.429 -5.68 2.664 1 87.12 225 GLN A O 1
ATOM 1714 N N . GLY A 1 226 ? 2.973 -4.199 2.611 1 88.38 226 GLY A N 1
ATOM 1715 C CA . GLY A 1 226 ? 3.635 -4.867 1.504 1 88.38 226 GLY A CA 1
ATOM 1716 C C . GLY A 1 226 ? 4.293 -6.176 1.905 1 88.38 226 GLY A C 1
ATOM 1717 O O . GLY A 1 226 ? 4.879 -6.273 2.986 1 88.38 226 GLY A O 1
ATOM 1718 N N . ALA A 1 227 ? 4.219 -7.105 1.008 1 86.81 227 ALA A N 1
ATOM 1719 C CA . ALA A 1 227 ? 4.738 -8.445 1.284 1 86.81 227 ALA A CA 1
ATOM 1720 C C . ALA A 1 227 ? 6.207 -8.383 1.693 1 86.81 227 ALA A C 1
ATOM 1722 O O . ALA A 1 227 ? 6.617 -9.039 2.656 1 86.81 227 ALA A O 1
ATOM 1723 N N . SER A 1 228 ? 6.996 -7.66 1.007 1 87.12 228 SER A N 1
ATOM 1724 C CA . SER A 1 228 ? 8.422 -7.57 1.287 1 87.12 228 SER A CA 1
ATOM 1725 C C . SER A 1 228 ? 8.68 -6.988 2.672 1 87.12 228 SER A C 1
ATOM 1727 O O . SER A 1 228 ? 9.523 -7.488 3.418 1 87.12 228 SER A O 1
ATOM 1729 N N . PHE A 1 229 ? 7.996 -5.949 3.006 1 91.12 229 PHE A N 1
ATOM 1730 C CA . PHE A 1 229 ? 8.164 -5.301 4.301 1 91.12 229 PHE A CA 1
ATOM 1731 C C . PHE A 1 229 ? 7.75 -6.238 5.43 1 91.12 229 PHE A C 1
ATOM 1733 O O . PHE A 1 229 ? 8.461 -6.367 6.426 1 91.12 229 PHE A O 1
ATOM 1740 N N . VAL A 1 230 ? 6.633 -6.891 5.238 1 92.38 230 VAL A N 1
ATOM 1741 C CA . VAL A 1 230 ? 6.148 -7.852 6.227 1 92.38 230 VAL A CA 1
ATOM 1742 C C . VAL A 1 230 ? 7.172 -8.969 6.406 1 92.38 230 VAL A C 1
ATOM 1744 O O . VAL A 1 230 ? 7.52 -9.32 7.535 1 92.38 230 VAL A O 1
ATOM 1747 N N . ARG A 1 231 ? 7.68 -9.484 5.316 1 90.56 231 ARG A N 1
ATOM 1748 C CA . ARG A 1 231 ? 8.703 -10.523 5.367 1 90.56 231 ARG A CA 1
ATOM 1749 C C . ARG A 1 231 ? 9.93 -10.047 6.137 1 90.56 231 ARG A C 1
ATOM 1751 O O . ARG A 1 231 ? 10.469 -10.781 6.969 1 90.56 231 ARG A O 1
ATOM 1758 N N . GLY A 1 232 ? 10.344 -8.836 5.824 1 91.88 232 GLY A N 1
ATOM 1759 C CA . GLY A 1 232 ? 11.508 -8.281 6.504 1 91.88 232 GLY A CA 1
ATOM 1760 C C . GLY A 1 232 ? 11.336 -8.188 8.008 1 91.88 232 GLY A C 1
ATOM 1761 O O . GLY A 1 232 ? 12.25 -8.5 8.766 1 91.88 232 GLY A O 1
ATOM 1762 N N . LEU A 1 233 ? 10.172 -7.754 8.398 1 93.62 233 LEU A N 1
ATOM 1763 C CA . LEU A 1 233 ? 9.883 -7.645 9.828 1 93.62 233 LEU A CA 1
ATOM 1764 C C . LEU A 1 233 ? 9.898 -9.016 10.492 1 93.62 233 LEU A C 1
ATOM 1766 O O . LEU A 1 233 ? 10.438 -9.172 11.586 1 93.62 233 LEU A O 1
ATOM 1770 N N . VAL A 1 234 ? 9.328 -10 9.82 1 93.69 234 VAL A N 1
ATOM 1771 C CA . VAL A 1 234 ? 9.273 -11.344 10.367 1 93.69 234 VAL A CA 1
ATOM 1772 C C . VAL A 1 234 ? 10.68 -11.93 10.445 1 93.69 234 VAL A C 1
ATOM 1774 O O . VAL A 1 234 ? 11.039 -12.594 11.422 1 93.69 234 VAL A O 1
ATOM 1777 N N . LEU A 1 235 ? 11.484 -11.625 9.477 1 90.06 235 LEU A N 1
ATOM 1778 C CA . LEU A 1 235 ? 12.844 -12.148 9.422 1 90.06 235 LEU A CA 1
ATOM 1779 C C . LEU A 1 235 ? 13.711 -11.523 10.5 1 90.06 235 LEU A C 1
ATOM 1781 O O . LEU A 1 235 ? 14.703 -12.109 10.93 1 90.06 235 LEU A O 1
ATOM 1785 N N . SER A 1 236 ? 13.547 -10.211 10.875 1 84.94 236 SER A N 1
ATOM 1786 C CA . SER A 1 236 ? 14.352 -9.5 11.859 1 84.94 236 SER A CA 1
ATOM 1787 C C . SER A 1 236 ? 14.094 -10.023 13.266 1 84.94 236 SER A C 1
ATOM 1789 O O . SER A 1 236 ? 14.719 -9.578 14.227 1 84.94 236 SER A O 1
ATOM 1791 N N . SER A 1 237 ? 13.5 -11.18 13.438 1 69.62 237 SER A N 1
ATOM 1792 C CA . SER A 1 237 ? 13.242 -11.977 14.633 1 69.62 237 SER A CA 1
ATOM 1793 C C . SER A 1 237 ? 12.266 -11.266 15.57 1 69.62 237 SER A C 1
ATOM 1795 O O . SER A 1 237 ? 12.188 -10.039 15.57 1 69.62 237 SER A O 1
ATOM 1797 N N . GLY A 1 238 ? 11.453 -11.992 16.188 1 86.12 238 GLY A N 1
ATOM 1798 C CA . GLY A 1 238 ? 10.578 -11.602 17.281 1 86.12 238 GLY A CA 1
ATOM 1799 C C . GLY A 1 238 ? 9.211 -11.156 16.812 1 86.12 238 GLY A C 1
ATOM 1800 O O . GLY A 1 238 ? 8.492 -10.453 17.531 1 86.12 238 GLY A O 1
ATOM 1801 N N . ALA A 1 239 ? 8.977 -11.359 15.539 1 93.94 239 ALA A N 1
ATOM 1802 C CA . ALA A 1 239 ? 7.645 -11 15.055 1 93.94 239 ALA A CA 1
ATOM 1803 C C . ALA A 1 239 ? 7.078 -12.094 14.156 1 93.94 239 ALA A C 1
ATOM 1805 O O . ALA A 1 239 ? 7.832 -12.844 13.531 1 93.94 239 ALA A O 1
ATOM 1806 N N . VAL A 1 240 ? 5.785 -12.195 14.141 1 95.81 240 VAL A N 1
ATOM 1807 C CA . VAL A 1 240 ? 5.09 -13.117 13.242 1 95.81 240 VAL A CA 1
ATOM 1808 C C . VAL A 1 240 ? 3.992 -12.375 12.484 1 95.81 240 VAL A C 1
ATOM 1810 O O . VAL A 1 240 ? 3.586 -11.281 12.883 1 95.81 240 VAL A O 1
ATOM 1813 N N . ALA A 1 241 ? 3.617 -12.922 11.406 1 95.44 241 ALA A N 1
ATOM 1814 C CA . ALA A 1 241 ? 2.479 -12.414 10.641 1 95.44 241 ALA A CA 1
ATOM 1815 C C . ALA A 1 241 ? 1.438 -13.508 10.422 1 95.44 241 ALA A C 1
ATOM 1817 O O . ALA A 1 241 ? 1.781 -14.688 10.312 1 95.44 241 ALA A O 1
ATOM 1818 N N . LEU A 1 242 ? 0.207 -13.078 10.445 1 94.69 242 LEU A N 1
ATOM 1819 C CA . LEU A 1 242 ? -0.892 -13.984 10.141 1 94.69 242 LEU A CA 1
ATOM 1820 C C . LEU A 1 242 ? -1.437 -13.734 8.742 1 94.69 242 LEU A C 1
ATOM 1822 O O . LEU A 1 242 ? -1.632 -12.586 8.344 1 94.69 242 LEU A O 1
ATOM 1826 N N . GLY A 1 243 ? -1.61 -14.773 8.016 1 92 243 GLY A N 1
ATOM 1827 C CA . GLY A 1 243 ? -2.15 -14.641 6.668 1 92 243 GLY A CA 1
ATOM 1828 C C . GLY A 1 243 ? -2.447 -15.977 6.008 1 92 243 GLY A C 1
ATOM 1829 O O . GLY A 1 243 ? -2.01 -17.016 6.492 1 92 243 GLY A O 1
ATOM 1830 N N . PRO A 1 244 ? -3.229 -15.898 4.953 1 89.94 244 PRO A N 1
ATOM 1831 C CA . PRO A 1 244 ? -3.521 -17.141 4.223 1 89.94 244 PRO A CA 1
ATOM 1832 C C . PRO A 1 244 ? -2.289 -17.719 3.537 1 89.94 244 PRO A C 1
ATOM 1834 O O . PRO A 1 244 ? -1.279 -17.031 3.381 1 89.94 244 PRO A O 1
ATOM 1837 N N . ARG A 1 245 ? -2.402 -18.938 3.164 1 83.25 245 ARG A N 1
ATOM 1838 C CA . ARG A 1 245 ? -1.287 -19.672 2.57 1 83.25 245 ARG A CA 1
ATOM 1839 C C . ARG A 1 245 ? -0.905 -19.078 1.216 1 83.25 245 ARG A C 1
ATOM 1841 O O . ARG A 1 245 ? 0.265 -19.109 0.828 1 83.25 245 ARG A O 1
ATOM 1848 N N . ASP A 1 246 ? -1.834 -18.531 0.59 1 74.69 246 ASP A N 1
ATOM 1849 C CA . ASP A 1 246 ? -1.634 -18.141 -0.801 1 74.69 246 ASP A CA 1
ATOM 1850 C C . ASP A 1 246 ? -0.964 -16.781 -0.893 1 74.69 246 ASP A C 1
ATOM 1852 O O . ASP A 1 246 ? -0.551 -16.344 -1.975 1 74.69 246 ASP A O 1
ATOM 1856 N N . THR A 1 247 ? -0.896 -16.141 0.315 1 64.44 247 THR A N 1
ATOM 1857 C CA . THR A 1 247 ? -0.234 -14.852 0.205 1 64.44 247 THR A CA 1
ATOM 1858 C C . THR A 1 247 ? 1.26 -15.023 -0.053 1 64.44 247 THR A C 1
ATOM 1860 O O . THR A 1 247 ? 1.854 -16.016 0.364 1 64.44 247 THR A O 1
ATOM 1863 N N . ARG A 1 248 ? 1.805 -14.789 -1.245 1 59.69 248 ARG A N 1
ATOM 1864 C CA . ARG A 1 248 ? 3.195 -14.969 -1.647 1 59.69 248 ARG A CA 1
ATOM 1865 C C . ARG A 1 248 ? 4.145 -14.344 -0.633 1 59.69 248 ARG A C 1
ATOM 1867 O O . ARG A 1 248 ? 5.195 -13.812 -1.003 1 59.69 248 ARG A O 1
ATOM 1874 N N . LEU A 1 249 ? 3.701 -14.438 0.588 1 65.31 249 LEU A N 1
ATOM 1875 C CA . LEU A 1 249 ? 4.699 -14.047 1.579 1 65.31 249 LEU A CA 1
ATOM 1876 C C . LEU A 1 249 ? 5.801 -15.094 1.684 1 65.31 249 LEU A C 1
ATOM 1878 O O . LEU A 1 249 ? 6.945 -14.773 1.994 1 65.31 249 LEU A O 1
ATOM 1882 N N . VAL A 1 250 ? 5.352 -16.281 1.292 1 65.94 250 VAL A N 1
ATOM 1883 C CA . VAL A 1 250 ? 6.312 -17.375 1.298 1 65.94 250 VAL A CA 1
ATOM 1884 C C . VAL A 1 250 ? 6.207 -18.156 -0.008 1 65.94 250 VAL A C 1
ATOM 1886 O O . VAL A 1 250 ? 5.117 -18.578 -0.4 1 65.94 250 VAL A O 1
ATOM 1889 N N . ALA A 1 251 ? 7.309 -18.172 -0.703 1 67.94 251 ALA A N 1
ATOM 1890 C CA . ALA A 1 251 ? 7.359 -19 -1.909 1 67.94 251 ALA A CA 1
ATOM 1891 C C . ALA A 1 251 ? 7.762 -20.438 -1.579 1 67.94 251 ALA A C 1
ATOM 1893 O O . ALA A 1 251 ? 8.367 -20.688 -0.538 1 67.94 251 ALA A O 1
ATOM 1894 N N . PRO A 1 252 ? 7.145 -21.375 -2.465 1 64.06 252 PRO A N 1
ATOM 1895 C CA . PRO A 1 252 ? 7.656 -22.734 -2.271 1 64.06 252 PRO A CA 1
ATOM 1896 C C . PRO A 1 252 ? 9.18 -22.797 -2.23 1 64.06 252 PRO A C 1
ATOM 1898 O O . PRO A 1 252 ? 9.844 -22.219 -3.098 1 64.06 252 PRO A O 1
ATOM 1901 N N . GLY A 1 253 ? 9.703 -23.359 -1.189 1 68.31 253 GLY A N 1
ATOM 1902 C CA . GLY A 1 253 ? 11.148 -23.5 -1.067 1 68.31 253 GLY A CA 1
ATOM 1903 C C . GLY A 1 253 ? 11.805 -22.312 -0.385 1 68.31 253 GLY A C 1
ATOM 1904 O O . GLY A 1 253 ? 13.031 -22.156 -0.439 1 68.31 253 GLY A O 1
ATOM 1905 N N . ASP A 1 254 ? 10.961 -21.5 0.113 1 78.5 254 ASP A N 1
ATOM 1906 C CA . ASP A 1 254 ? 11.508 -20.375 0.85 1 78.5 254 ASP A CA 1
ATOM 1907 C C . ASP A 1 254 ? 12.484 -20.828 1.928 1 78.5 254 ASP A C 1
ATOM 1909 O O . ASP A 1 254 ? 12.172 -21.734 2.713 1 78.5 254 ASP A O 1
ATOM 1913 N N . GLN A 1 255 ? 13.617 -20.281 1.918 1 80.5 255 GLN A N 1
ATOM 1914 C CA . GLN A 1 255 ? 14.664 -20.766 2.803 1 80.5 255 GLN A CA 1
ATOM 1915 C C . GLN A 1 255 ? 14.641 -20.031 4.141 1 80.5 255 GLN A C 1
ATOM 1917 O O . GLN A 1 255 ? 15.289 -20.453 5.098 1 80.5 255 GLN A O 1
ATOM 1922 N N . ASP A 1 256 ? 13.859 -19.016 4.207 1 86.56 256 ASP A N 1
ATOM 1923 C CA . ASP A 1 256 ? 13.984 -18.172 5.398 1 86.56 256 ASP A CA 1
ATOM 1924 C C . ASP A 1 256 ? 12.711 -18.219 6.234 1 86.56 256 ASP A C 1
ATOM 1926 O O . ASP A 1 256 ? 12.758 -18.094 7.461 1 86.56 256 ASP A O 1
ATOM 1930 N N . LEU A 1 257 ? 11.594 -18.391 5.531 1 90.25 257 LEU A N 1
ATOM 1931 C CA . LEU A 1 257 ? 10.312 -18.328 6.223 1 90.25 257 LEU A CA 1
ATOM 1932 C C . LEU A 1 257 ? 9.508 -19.609 6.023 1 90.25 257 LEU A C 1
ATOM 1934 O O . LEU A 1 257 ? 9.672 -20.297 5.008 1 90.25 257 LEU A O 1
ATOM 1938 N N . VAL A 1 258 ? 8.672 -19.938 7 1 91.56 258 VAL A N 1
ATOM 1939 C CA . VAL A 1 258 ? 7.789 -21.094 6.961 1 91.56 258 VAL A CA 1
ATOM 1940 C C . VAL A 1 258 ? 6.359 -20.656 7.301 1 91.56 258 VAL A C 1
ATOM 1942 O O . VAL A 1 258 ? 6.145 -19.875 8.219 1 91.56 258 VAL A O 1
ATOM 1945 N N . TRP A 1 259 ? 5.492 -21.094 6.504 1 92.69 259 TRP A N 1
ATOM 1946 C CA . TRP A 1 259 ? 4.074 -20.906 6.797 1 92.69 259 TRP A CA 1
ATOM 1947 C C . TRP A 1 259 ? 3.49 -22.156 7.445 1 92.69 259 TRP A C 1
ATOM 1949 O O . TRP A 1 259 ? 3.701 -23.281 6.961 1 92.69 259 TRP A O 1
ATOM 1959 N N . ARG A 1 260 ? 2.785 -22.016 8.586 1 93.69 260 ARG A N 1
ATOM 1960 C CA . ARG A 1 260 ? 2.09 -23.109 9.266 1 93.69 260 ARG A CA 1
ATOM 1961 C C . ARG A 1 260 ? 0.631 -22.75 9.523 1 93.69 260 ARG A C 1
ATOM 1963 O O . ARG A 1 260 ? 0.322 -21.609 9.875 1 93.69 260 ARG A O 1
ATOM 1970 N N . PRO A 1 261 ? -0.287 -23.719 9.312 1 93.94 261 PRO A N 1
ATOM 1971 C CA . PRO A 1 261 ? -1.676 -23.438 9.68 1 93.94 261 PRO A CA 1
ATOM 1972 C C . PRO A 1 261 ? -1.855 -23.219 11.18 1 93.94 261 PRO A C 1
ATOM 1974 O O . PRO A 1 261 ? -1.08 -23.75 11.984 1 93.94 261 PRO A O 1
ATOM 1977 N N . LEU A 1 262 ? -2.789 -22.344 11.523 1 95.44 262 LEU A N 1
ATOM 1978 C CA . LEU A 1 262 ? -3.145 -22.188 12.93 1 95.44 262 LEU A CA 1
ATOM 1979 C C . LEU A 1 262 ? -4.02 -23.344 13.398 1 95.44 262 LEU A C 1
ATOM 1981 O O . LEU A 1 262 ? -4.859 -23.844 12.648 1 95.44 262 LEU A O 1
ATOM 1985 N N . ALA A 1 263 ? -3.805 -23.688 14.617 1 93.56 263 ALA A N 1
ATOM 1986 C CA . ALA A 1 263 ? -4.59 -24.766 15.195 1 93.56 263 ALA A CA 1
ATOM 1987 C C . ALA A 1 263 ? -5.91 -24.25 15.758 1 93.56 263 ALA A C 1
ATOM 1989 O O . ALA A 1 263 ? -6.016 -23.078 16.125 1 93.56 263 ALA A O 1
ATOM 1990 N N . GLY A 1 264 ? -6.98 -25.172 15.773 1 85.69 264 GLY A N 1
ATOM 1991 C CA . GLY A 1 264 ? -8.25 -24.859 16.406 1 85.69 264 GLY A CA 1
ATOM 1992 C C . GLY A 1 264 ? -9.125 -23.953 15.555 1 85.69 264 GLY A C 1
ATOM 1993 O O . GLY A 1 264 ? -9.156 -24.078 14.328 1 85.69 264 GLY A O 1
ATOM 1994 N N . ALA A 1 265 ? -10.016 -23.188 16.344 1 79.81 265 ALA A N 1
ATOM 1995 C CA . ALA A 1 265 ? -10.859 -22.203 15.68 1 79.81 265 ALA A CA 1
ATOM 1996 C C . ALA A 1 265 ? -10.055 -20.953 15.289 1 79.81 265 ALA A C 1
ATOM 1998 O O . ALA A 1 265 ? -10.102 -19.938 15.984 1 79.81 265 ALA A O 1
ATOM 1999 N N . ALA A 1 266 ? -9.336 -21.062 14.227 1 76.81 266 ALA A N 1
ATOM 2000 C CA . ALA A 1 266 ? -8.391 -20.031 13.797 1 76.81 266 ALA A CA 1
ATOM 2001 C C . ALA A 1 266 ? -9.125 -18.844 13.188 1 76.81 266 ALA A C 1
ATOM 2003 O O . ALA A 1 266 ? -10.18 -19 12.57 1 76.81 266 ALA A O 1
ATOM 2004 N N . PRO A 1 267 ? -8.555 -17.703 13.531 1 89.38 267 PRO A N 1
ATOM 2005 C CA . PRO A 1 267 ? -9.094 -16.547 12.812 1 89.38 267 PRO A CA 1
ATOM 2006 C C . PRO A 1 267 ? -9.047 -16.719 11.297 1 89.38 267 PRO A C 1
ATOM 2008 O O . PRO A 1 267 ? -8.305 -17.562 10.789 1 89.38 267 PRO A O 1
ATOM 2011 N N . ALA A 1 268 ? -9.961 -16.094 10.641 1 91.44 268 ALA A N 1
ATOM 2012 C CA . ALA A 1 268 ? -10.039 -16.156 9.188 1 91.44 268 ALA A CA 1
ATOM 2013 C C . ALA A 1 268 ? -10.289 -14.773 8.594 1 91.44 268 ALA A C 1
ATOM 2015 O O . ALA A 1 268 ? -10.82 -13.891 9.266 1 91.44 268 ALA A O 1
ATOM 2016 N N . TRP A 1 269 ? -9.742 -14.688 7.41 1 92.69 269 TRP A N 1
ATOM 2017 C CA . TRP A 1 269 ? -10.172 -13.531 6.625 1 92.69 269 TRP A CA 1
ATOM 2018 C C . TRP A 1 269 ? -11.5 -13.812 5.926 1 92.69 269 TRP A C 1
ATOM 2020 O O . TRP A 1 269 ? -11.719 -14.914 5.414 1 92.69 269 TRP A O 1
ATOM 2030 N N . ARG A 1 270 ? -12.352 -12.82 5.949 1 94.81 270 ARG A N 1
ATOM 2031 C CA . ARG A 1 270 ? -13.633 -12.898 5.25 1 94.81 270 ARG A CA 1
ATOM 2032 C C . ARG A 1 270 ? -13.742 -11.805 4.191 1 94.81 270 ARG A C 1
ATOM 2034 O O . ARG A 1 270 ? -13.484 -10.633 4.473 1 94.81 270 ARG A O 1
ATOM 2041 N N . HIS A 1 271 ? -14.062 -12.25 2.963 1 94.81 271 HIS A N 1
ATOM 2042 C CA . HIS A 1 271 ? -14.148 -11.328 1.836 1 94.81 271 HIS A CA 1
ATOM 2043 C C . HIS A 1 271 ? -15.461 -11.508 1.082 1 94.81 271 HIS A C 1
ATOM 2045 O O . HIS A 1 271 ? -16.047 -12.586 1.103 1 94.81 271 HIS A O 1
ATOM 2051 N N . SER A 1 272 ? -15.852 -10.445 0.457 1 96.5 272 SER A N 1
ATOM 2052 C CA . SER A 1 272 ? -16.938 -10.531 -0.52 1 96.5 272 SER A CA 1
ATOM 2053 C C . SER A 1 272 ? -16.844 -9.406 -1.547 1 96.5 272 SER A C 1
ATOM 2055 O O . SER A 1 272 ? -16.297 -8.344 -1.262 1 96.5 272 SER A O 1
ATOM 2057 N N . ALA A 1 273 ? -17.281 -9.742 -2.707 1 97.62 273 ALA A N 1
ATOM 2058 C CA . ALA A 1 273 ? -17.547 -8.648 -3.635 1 97.62 273 ALA A CA 1
ATOM 2059 C C . ALA A 1 273 ? -18.641 -7.73 -3.102 1 97.62 273 ALA A C 1
ATOM 2061 O O . ALA A 1 273 ? -19.594 -8.195 -2.469 1 97.62 273 ALA A O 1
ATOM 2062 N N . ALA A 1 274 ? -18.531 -6.484 -3.305 1 97.94 274 ALA A N 1
ATOM 2063 C CA . ALA A 1 274 ? -19.5 -5.492 -2.857 1 97.94 274 ALA A CA 1
ATOM 2064 C C . ALA A 1 274 ? -19.719 -4.41 -3.912 1 97.94 274 ALA A C 1
ATOM 2066 O O . ALA A 1 274 ? -18.781 -4.07 -4.652 1 97.94 274 ALA A O 1
ATOM 2067 N N . TRP A 1 275 ? -20.906 -3.916 -3.959 1 95.5 275 TRP A N 1
ATOM 2068 C CA . TRP A 1 275 ? -21.25 -2.816 -4.855 1 95.5 275 TRP A CA 1
ATOM 2069 C C . TRP A 1 275 ? -22.422 -2.014 -4.301 1 95.5 275 TRP A C 1
ATOM 2071 O O . TRP A 1 275 ? -23.156 -2.49 -3.436 1 95.5 275 TRP A O 1
ATOM 2081 N N . PRO A 1 276 ? -22.5 -0.78 -4.746 1 91.06 276 PRO A N 1
ATOM 2082 C CA . PRO A 1 276 ? -23.609 0.041 -4.266 1 91.06 276 PRO A CA 1
ATOM 2083 C C . PRO A 1 276 ? -24.984 -0.558 -4.605 1 91.06 276 PRO A C 1
ATOM 2085 O O . PRO A 1 276 ? -25.172 -1.079 -5.707 1 91.06 276 PRO A O 1
ATOM 2088 N N . LYS A 1 277 ? -25.828 -0.505 -3.613 1 89.69 277 LYS A N 1
ATOM 2089 C CA . LYS A 1 277 ? -27.172 -1.046 -3.764 1 89.69 277 LYS A CA 1
ATOM 2090 C C . LYS A 1 277 ? -27.859 -0.463 -4.992 1 89.69 277 LYS A C 1
ATOM 2092 O O . LYS A 1 277 ? -27.812 0.745 -5.23 1 89.69 277 LYS A O 1
ATOM 2097 N N . GLY A 1 278 ? -28.5 -1.345 -5.793 1 84.94 278 GLY A N 1
ATOM 2098 C CA . GLY A 1 278 ? -29.25 -0.918 -6.973 1 84.94 278 GLY A CA 1
ATOM 2099 C C . GLY A 1 278 ? -28.375 -0.772 -8.203 1 84.94 278 GLY A C 1
ATOM 2100 O O . GLY A 1 278 ? -28.859 -0.472 -9.289 1 84.94 278 GLY A O 1
ATOM 2101 N N . ARG A 1 279 ? -27.125 -1.002 -8.07 1 82.94 279 ARG A N 1
ATOM 2102 C CA . ARG A 1 279 ? -26.219 -0.801 -9.188 1 82.94 279 ARG A CA 1
ATOM 2103 C C . ARG A 1 279 ? -25.578 -2.119 -9.625 1 82.94 279 ARG A C 1
ATOM 2105 O O . ARG A 1 279 ? -24.484 -2.129 -10.195 1 82.94 279 ARG A O 1
ATOM 2112 N N . GLY A 1 280 ? -26.219 -3.16 -9.32 1 84.88 280 GLY A N 1
ATOM 2113 C CA . GLY A 1 280 ? -25.703 -4.469 -9.703 1 84.88 280 GLY A CA 1
ATOM 2114 C C . GLY A 1 280 ? -26.047 -4.84 -11.133 1 84.88 280 GLY A C 1
ATOM 2115 O O . GLY A 1 280 ? -26.875 -5.723 -11.375 1 84.88 280 GLY A O 1
ATOM 2116 N N . ASP A 1 281 ? -25.406 -4.234 -12.094 1 80.56 281 ASP A N 1
ATOM 2117 C CA . ASP A 1 281 ? -25.656 -4.559 -13.492 1 80.56 281 ASP A CA 1
ATOM 2118 C C . ASP A 1 281 ? -24.797 -5.734 -13.953 1 80.56 281 ASP A C 1
ATOM 2120 O O . ASP A 1 281 ? -24.156 -6.395 -13.133 1 80.56 281 ASP A O 1
ATOM 2124 N N . ALA A 1 282 ? -24.828 -6.047 -15.242 1 81.94 282 ALA A N 1
ATOM 2125 C CA . ALA A 1 282 ? -24.172 -7.238 -15.789 1 81.94 282 ALA A CA 1
ATOM 2126 C C . ALA A 1 282 ? -22.672 -7.172 -15.602 1 81.94 282 ALA A C 1
ATOM 2128 O O . ALA A 1 282 ? -22.031 -8.188 -15.32 1 81.94 282 ALA A O 1
ATOM 2129 N N . ALA A 1 283 ? -22.141 -5.965 -15.789 1 86.25 283 ALA A N 1
ATOM 2130 C CA . ALA A 1 283 ? -20.688 -5.785 -15.633 1 86.25 283 ALA A CA 1
ATOM 2131 C C . ALA A 1 283 ? -20.266 -6.035 -14.195 1 86.25 283 ALA A C 1
ATOM 2133 O O . ALA A 1 283 ? -19.266 -6.734 -13.953 1 86.25 283 ALA A O 1
ATOM 2134 N N . VAL A 1 284 ? -21.016 -5.496 -13.25 1 90.88 284 VAL A N 1
ATOM 2135 C CA . VAL A 1 284 ? -20.766 -5.688 -11.82 1 90.88 284 VAL A CA 1
ATOM 2136 C C . VAL A 1 284 ? -20.906 -7.168 -11.469 1 90.88 284 VAL A C 1
ATOM 2138 O O . VAL A 1 284 ? -20.047 -7.723 -10.773 1 90.88 284 VAL A O 1
ATOM 2141 N N . GLY A 1 285 ? -21.953 -7.746 -11.961 1 90.81 285 GLY A N 1
ATOM 2142 C CA . GLY A 1 285 ? -22.156 -9.164 -11.734 1 90.81 285 GLY A CA 1
ATOM 2143 C C . GLY A 1 285 ? -21.031 -10.023 -12.273 1 90.81 285 GLY A C 1
ATOM 2144 O O . GLY A 1 285 ? -20.594 -10.969 -11.617 1 90.81 285 GLY A O 1
ATOM 2145 N N . ALA A 1 286 ? -20.609 -9.688 -13.43 1 90.06 286 ALA A N 1
ATOM 2146 C CA . ALA A 1 286 ? -19.516 -10.445 -14.055 1 90.06 286 ALA A CA 1
ATOM 2147 C C . ALA A 1 286 ? -18.25 -10.359 -13.219 1 90.06 286 ALA A C 1
ATOM 2149 O O . ALA A 1 286 ? -17.547 -11.367 -13.023 1 90.06 286 ALA A O 1
ATOM 2150 N N . PHE A 1 287 ? -17.891 -9.172 -12.734 1 94.88 287 PHE A N 1
ATOM 2151 C CA . PHE A 1 287 ? -16.719 -9.008 -11.891 1 94.88 287 PHE A CA 1
ATOM 2152 C C . PHE A 1 287 ? -16.891 -9.766 -10.578 1 94.88 287 PHE A C 1
ATOM 2154 O O . PHE A 1 287 ? -15.961 -10.445 -10.133 1 94.88 287 PHE A O 1
ATOM 2161 N N . ALA A 1 288 ? -18.047 -9.617 -10.008 1 95.5 288 ALA A N 1
ATOM 2162 C CA . ALA A 1 288 ? -18.312 -10.297 -8.742 1 95.5 288 ALA A CA 1
ATOM 2163 C C . ALA A 1 288 ? -18.156 -11.805 -8.891 1 95.5 288 ALA A C 1
ATOM 2165 O O . ALA A 1 288 ? -17.547 -12.461 -8.047 1 95.5 288 ALA A O 1
ATOM 2166 N N . ASP A 1 289 ? -18.688 -12.328 -9.977 1 94.56 289 ASP A N 1
ATOM 2167 C CA . ASP A 1 289 ? -18.578 -13.758 -10.242 1 94.56 289 ASP A CA 1
ATOM 2168 C C . ASP A 1 289 ? -17.141 -14.172 -10.477 1 94.56 289 ASP A C 1
ATOM 2170 O O . ASP A 1 289 ? -16.688 -15.203 -9.969 1 94.56 289 ASP A O 1
ATOM 2174 N N . ALA A 1 290 ? -16.438 -13.391 -11.242 1 95.62 290 ALA A N 1
ATOM 2175 C CA . ALA A 1 290 ? -15.039 -13.672 -11.523 1 95.62 290 ALA A CA 1
ATOM 2176 C C . ALA A 1 290 ? -14.211 -13.656 -10.242 1 95.62 290 ALA A C 1
ATOM 2178 O O . ALA A 1 290 ? -13.359 -14.523 -10.031 1 95.62 290 ALA A O 1
ATOM 2179 N N . ALA A 1 291 ? -14.438 -12.641 -9.406 1 96.75 291 ALA A N 1
ATOM 2180 C CA . ALA A 1 291 ? -13.711 -12.523 -8.148 1 96.75 291 ALA A CA 1
ATOM 2181 C C . ALA A 1 291 ? -14 -13.719 -7.238 1 96.75 291 ALA A C 1
ATOM 2183 O O . ALA A 1 291 ? -13.078 -14.289 -6.645 1 96.75 291 ALA A O 1
ATOM 2184 N N . THR A 1 292 ? -15.273 -14.078 -7.164 1 96.06 292 THR A N 1
ATOM 2185 C CA . THR A 1 292 ? -15.68 -15.219 -6.34 1 96.06 292 THR A CA 1
ATOM 2186 C C . THR A 1 292 ? -15.039 -16.5 -6.844 1 96.06 292 THR A C 1
ATOM 2188 O O . THR A 1 292 ? -14.484 -17.281 -6.055 1 96.06 292 THR A O 1
ATOM 2191 N N . HIS A 1 293 ? -15.094 -16.672 -8.094 1 95.62 293 HIS A N 1
ATOM 2192 C CA . HIS A 1 293 ? -14.531 -17.875 -8.703 1 95.62 293 HIS A CA 1
ATOM 2193 C C . HIS A 1 293 ? -13.016 -17.938 -8.492 1 95.62 293 HIS A C 1
ATOM 2195 O O . HIS A 1 293 ? -12.484 -18.984 -8.125 1 95.62 293 HIS A O 1
ATOM 2201 N N . ALA A 1 294 ? -12.344 -16.828 -8.703 1 95.69 294 ALA A N 1
ATOM 2202 C CA . ALA A 1 294 ? -10.891 -16.781 -8.539 1 95.69 294 ALA A CA 1
ATOM 2203 C C . ALA A 1 294 ? -10.492 -17.078 -7.098 1 95.69 294 ALA A C 1
ATOM 2205 O O . ALA A 1 294 ? -9.531 -17.812 -6.852 1 95.69 294 ALA A O 1
ATOM 2206 N N . LEU A 1 295 ? -11.203 -16.5 -6.148 1 95.19 295 LEU A N 1
ATOM 2207 C CA . LEU A 1 295 ? -10.898 -16.734 -4.742 1 95.19 295 LEU A CA 1
ATOM 2208 C C . LEU A 1 295 ? -11.055 -18.219 -4.387 1 95.19 295 LEU A C 1
ATOM 2210 O O . LEU A 1 295 ? -10.242 -18.766 -3.648 1 95.19 295 LEU A O 1
ATOM 2214 N N . ARG A 1 296 ? -12.023 -18.859 -4.926 1 94.56 296 ARG A N 1
ATOM 2215 C CA . ARG A 1 296 ? -12.305 -20.266 -4.629 1 94.56 296 ARG A CA 1
ATOM 2216 C C . ARG A 1 296 ? -11.25 -21.172 -5.246 1 94.56 296 ARG A C 1
ATOM 2218 O O . ARG A 1 296 ? -10.844 -22.156 -4.637 1 94.56 296 ARG A O 1
ATOM 2225 N N . THR A 1 297 ? -10.789 -20.844 -6.395 1 93.69 297 THR A N 1
ATOM 2226 C CA . THR A 1 297 ? -9.984 -21.797 -7.16 1 93.69 297 THR A CA 1
ATOM 2227 C C . THR A 1 297 ? -8.492 -21.547 -6.918 1 93.69 297 THR A C 1
ATOM 2229 O O . THR A 1 297 ? -7.684 -22.469 -7.031 1 93.69 297 THR A O 1
ATOM 2232 N N . THR A 1 298 ? -8.117 -20.297 -6.574 1 91.44 298 THR A N 1
ATOM 2233 C CA . THR A 1 298 ? -6.691 -20 -6.5 1 91.44 298 THR A CA 1
ATOM 2234 C C . THR A 1 298 ? -6.289 -19.625 -5.074 1 91.44 298 THR A C 1
ATOM 2236 O O . THR A 1 298 ? -5.105 -19.656 -4.73 1 91.44 298 THR A O 1
ATOM 2239 N N . ALA A 1 299 ? -7.227 -19.25 -4.227 1 90.44 299 ALA A N 1
ATOM 2240 C CA . ALA A 1 299 ? -6.867 -18.719 -2.912 1 90.44 299 ALA A CA 1
ATOM 2241 C C . ALA A 1 299 ? -7.406 -19.594 -1.796 1 90.44 299 ALA A C 1
ATOM 2243 O O . ALA A 1 299 ? -7.391 -19.219 -0.625 1 90.44 299 ALA A O 1
ATOM 2244 N N . GLY A 1 300 ? -7.977 -20.688 -2.096 1 88.5 300 GLY A N 1
ATOM 2245 C CA . GLY A 1 300 ? -8.477 -21.625 -1.1 1 88.5 300 GLY A CA 1
ATOM 2246 C C . GLY A 1 300 ? -9.648 -21.094 -0.303 1 88.5 300 GLY A C 1
ATOM 2247 O O . GLY A 1 300 ? -9.852 -21.469 0.848 1 88.5 300 GLY A O 1
ATOM 2248 N N . ALA A 1 301 ? -10.312 -20.125 -0.867 1 92.81 301 ALA A N 1
ATOM 2249 C CA . ALA A 1 301 ? -11.453 -19.531 -0.179 1 92.81 301 ALA A CA 1
ATOM 2250 C C . ALA A 1 301 ? -12.664 -20.453 -0.23 1 92.81 301 ALA A C 1
ATOM 2252 O O . ALA A 1 301 ? -12.891 -21.141 -1.231 1 92.81 301 ALA A O 1
ATOM 2253 N N . HIS A 1 302 ? -13.406 -20.484 0.876 1 92.06 302 HIS A N 1
ATOM 2254 C CA . HIS A 1 302 ? -14.594 -21.328 0.939 1 92.06 302 HIS A CA 1
ATOM 2255 C C . HIS A 1 302 ? -15.734 -20.625 1.656 1 92.06 302 HIS A C 1
ATOM 2257 O O . HIS A 1 302 ? -15.523 -19.625 2.342 1 92.06 302 HIS A O 1
ATOM 2263 N N . SER A 1 303 ? -16.953 -21.047 1.349 1 87.56 303 SER A N 1
ATOM 2264 C CA . SER A 1 303 ? -18.141 -20.422 1.919 1 87.56 303 SER A CA 1
ATOM 2265 C C . SER A 1 303 ? -18.266 -20.734 3.406 1 87.56 303 SER A C 1
ATOM 2267 O O . SER A 1 303 ? -17.891 -21.812 3.854 1 87.56 303 SER A O 1
ATOM 2269 N N . GLU A 1 304 ? -18.422 -19.562 4.195 1 71 304 GLU A N 1
ATOM 2270 C CA . GLU A 1 304 ? -18.688 -19.797 5.613 1 71 304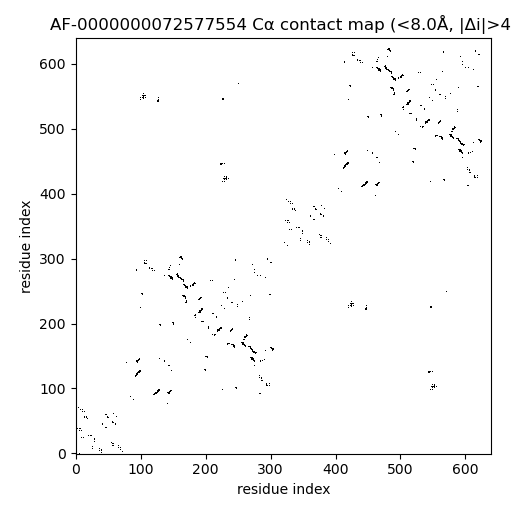 GLU A CA 1
ATOM 2271 C C . GLU A 1 304 ? -20 -20.547 5.809 1 71 304 GLU A C 1
ATOM 2273 O O . GLU A 1 304 ? -21 -20.25 5.133 1 71 304 GLU A O 1
ATOM 2278 N N . ALA A 1 305 ? -20 -21.812 6.137 1 56.25 305 ALA A N 1
ATOM 2279 C CA . ALA A 1 305 ? -21.266 -22.438 6.516 1 56.25 305 ALA A CA 1
ATOM 2280 C C . ALA A 1 305 ? -22.125 -21.469 7.309 1 56.25 305 ALA A C 1
ATOM 2282 O O . ALA A 1 305 ? -21.625 -20.625 8.047 1 56.25 305 ALA A O 1
ATOM 2283 N N . PRO A 1 306 ? -23.359 -21.25 6.844 1 46.16 306 PRO A N 1
ATOM 2284 C CA . PRO A 1 306 ? -24.234 -20.344 7.594 1 46.16 306 PRO A CA 1
ATOM 2285 C C . PRO A 1 306 ? -24.031 -20.453 9.102 1 46.16 306 PRO A C 1
ATOM 2287 O O . PRO A 1 306 ? -24.078 -21.547 9.664 1 46.16 306 PRO A O 1
ATOM 2290 N N . ALA A 1 307 ? -23.078 -19.953 9.602 1 38.44 307 ALA A N 1
ATOM 2291 C CA . ALA A 1 307 ? -23.125 -20.016 11.062 1 38.44 307 ALA A CA 1
ATOM 2292 C C . ALA A 1 307 ? -24.547 -19.75 11.578 1 38.44 307 ALA A C 1
ATOM 2294 O O . ALA A 1 307 ? -25.359 -19.141 10.875 1 38.44 307 ALA A O 1
ATOM 2295 N N . ARG A 1 308 ? -24.859 -20.141 12.969 1 37.72 308 ARG A N 1
ATOM 2296 C CA . ARG A 1 308 ? -26.047 -19.812 13.75 1 37.72 308 ARG A CA 1
ATOM 2297 C C . ARG A 1 308 ? -26.344 -18.328 13.711 1 37.72 308 ARG A C 1
ATOM 2299 O O . ARG A 1 308 ? -25.422 -17.516 13.617 1 37.72 308 ARG A O 1
ATOM 2306 N N . PRO A 1 309 ? -27.516 -17.859 13.531 1 33.44 309 PRO A N 1
ATOM 2307 C CA . PRO A 1 309 ? -27.953 -16.469 13.602 1 33.44 309 PRO A CA 1
ATOM 2308 C C . PRO A 1 309 ? -27.172 -15.656 14.633 1 33.44 309 PRO A C 1
ATOM 2310 O O . PRO A 1 309 ? -26.922 -16.141 15.742 1 33.44 309 PRO A O 1
ATOM 2313 N N . LEU A 1 310 ? -26.125 -15.078 14.258 1 34.47 310 LEU A N 1
ATOM 2314 C CA . LEU A 1 310 ? -25.641 -14.188 15.312 1 34.47 310 LEU A CA 1
ATOM 2315 C C . LEU A 1 310 ? -26.797 -13.562 16.062 1 34.47 310 LEU A C 1
ATOM 2317 O O . LEU A 1 310 ? -27.688 -12.953 15.461 1 34.47 310 LEU A O 1
ATOM 2321 N N . HIS A 1 311 ? -27.297 -14.172 17.125 1 31.42 311 HIS A N 1
ATOM 2322 C CA . HIS A 1 311 ? -28.312 -13.617 18.016 1 31.42 311 HIS A CA 1
ATOM 2323 C C . HIS A 1 311 ? -28.047 -12.141 18.297 1 31.42 311 HIS A C 1
ATOM 2325 O O . HIS A 1 311 ? -26.969 -11.781 18.75 1 31.42 311 HIS A O 1
ATOM 2331 N N . LEU A 1 312 ? -28.469 -11.281 17.453 1 30.98 312 LEU A N 1
ATOM 2332 C CA . LEU A 1 312 ? -28.641 -9.898 17.891 1 30.98 312 LEU A CA 1
ATOM 2333 C C . LEU A 1 312 ? -29.141 -9.836 19.328 1 30.98 312 LEU A C 1
ATOM 2335 O O . LEU A 1 312 ? -30.125 -10.5 19.672 1 30.98 312 LEU A O 1
ATOM 2339 N N . ARG A 1 313 ? -28.297 -9.648 20.328 1 30.78 313 ARG A N 1
ATOM 2340 C CA . ARG A 1 313 ? -28.844 -9.406 21.656 1 30.78 313 ARG A CA 1
ATOM 2341 C C . ARG A 1 313 ? -30.047 -8.469 21.594 1 30.78 313 ARG A C 1
ATOM 2343 O O . ARG A 1 313 ? -30 -7.43 20.938 1 30.78 313 ARG A O 1
ATOM 2350 N N . PRO A 1 314 ? -31.25 -8.984 21.766 1 28.58 314 PRO A N 1
ATOM 2351 C CA . PRO A 1 314 ? -32.438 -8.133 21.906 1 28.58 314 PRO A CA 1
ATOM 2352 C C . PRO A 1 314 ? -32.188 -6.945 22.844 1 28.58 314 PRO A C 1
ATOM 2354 O O . PRO A 1 314 ? -31.391 -7.039 23.766 1 28.58 314 PRO A O 1
ATOM 2357 N N . ALA A 1 315 ? -32.406 -5.676 22.438 1 30.91 315 ALA A N 1
ATOM 2358 C CA . ALA A 1 315 ? -32.5 -4.457 23.234 1 30.91 315 ALA A CA 1
ATOM 2359 C C . ALA A 1 315 ? -33.312 -4.688 24.5 1 30.91 315 ALA A C 1
ATOM 2361 O O . ALA A 1 315 ? -33.438 -3.791 25.328 1 30.91 315 ALA A O 1
ATOM 2362 N N . SER A 1 316 ? -34.062 -5.809 24.547 1 28.84 316 SER A N 1
ATOM 2363 C CA . SER A 1 316 ? -35.125 -5.773 25.562 1 28.84 316 SER A CA 1
ATOM 2364 C C . SER A 1 316 ? -34.531 -5.875 26.969 1 28.84 316 SER A C 1
ATOM 2366 O O . SER A 1 316 ? -35.156 -5.492 27.953 1 28.84 316 SER A O 1
ATOM 2368 N N . GLU A 1 317 ? -33.531 -6.676 27.203 1 28.92 317 GLU A N 1
ATOM 2369 C CA . GLU A 1 317 ? -33.625 -7.059 28.609 1 28.92 317 GLU A CA 1
ATOM 2370 C C . GLU A 1 317 ? -33.125 -5.934 29.516 1 28.92 317 GLU A C 1
ATOM 2372 O O . GLU A 1 317 ? -33 -6.117 30.734 1 28.92 317 GLU A O 1
ATOM 2377 N N . TYR A 1 318 ? -32.656 -4.844 28.875 1 22.94 318 TYR A N 1
ATOM 2378 C CA . TYR A 1 318 ? -32.344 -3.926 29.969 1 22.94 318 TYR A CA 1
ATOM 2379 C C . TYR A 1 318 ? -33.625 -3.312 30.547 1 22.94 318 TYR A C 1
ATOM 2381 O O . TYR A 1 318 ? -33.562 -2.355 31.312 1 22.94 318 TYR A O 1
ATOM 2389 N N . TRP A 1 319 ? -34.875 -3.812 29.984 1 22.88 319 TRP A N 1
ATOM 2390 C CA . TRP A 1 319 ? -35.969 -3.236 30.734 1 22.88 319 TRP A CA 1
ATOM 2391 C C . TRP A 1 319 ? -36.031 -3.793 32.156 1 22.88 319 TRP A C 1
ATOM 2393 O O . TRP A 1 319 ? -36.781 -3.307 33 1 22.88 319 TRP A O 1
ATOM 2403 N N . LEU A 1 320 ? -35.5 -4.988 32.438 1 20.53 320 LEU A N 1
ATOM 2404 C CA . LEU A 1 320 ? -35.812 -5.223 33.844 1 20.53 320 LEU A CA 1
ATOM 2405 C C . LEU A 1 320 ? -34.781 -4.516 34.719 1 20.53 320 LEU A C 1
ATOM 2407 O O . LEU A 1 320 ? -33.594 -4.449 34.406 1 20.53 320 LEU A O 1
ATOM 2411 N N . MET B 1 1 ? -12.07 27.828 21.938 1 53.84 1 MET B N 1
ATOM 2412 C CA . MET B 1 1 ? -12.555 26.469 21.766 1 53.84 1 MET B CA 1
ATOM 2413 C C . MET B 1 1 ? -11.422 25.531 21.359 1 53.84 1 MET B C 1
ATOM 2415 O O . MET B 1 1 ? -10.578 25.906 20.547 1 53.84 1 MET B O 1
ATOM 2419 N N . ASP B 1 2 ? -11.203 24.5 22.141 1 63.91 2 ASP B N 1
ATOM 2420 C CA . ASP B 1 2 ? -10.25 23.438 21.828 1 63.91 2 ASP B CA 1
ATOM 2421 C C . ASP B 1 2 ? -10.797 22.516 20.75 1 63.91 2 ASP B C 1
ATOM 2423 O O . ASP B 1 2 ? -11.578 21.609 21.047 1 63.91 2 ASP B O 1
ATOM 2427 N N . LEU B 1 3 ? -10.531 22.828 19.609 1 66.62 3 LEU B N 1
ATOM 2428 C CA . LEU B 1 3 ? -11.094 22.141 18.453 1 66.62 3 LEU B CA 1
ATOM 2429 C C . LEU B 1 3 ? -10.82 20.641 18.531 1 66.62 3 LEU B C 1
ATOM 2431 O O . LEU B 1 3 ? -11.695 19.828 18.234 1 66.62 3 LEU B O 1
ATOM 2435 N N . VAL B 1 4 ? -9.672 20.297 18.984 1 72.69 4 VAL B N 1
ATOM 2436 C CA . VAL B 1 4 ? -9.297 18.875 19.031 1 72.69 4 VAL B CA 1
ATOM 2437 C C . VAL B 1 4 ? -10.219 18.141 20 1 72.69 4 VAL B C 1
ATOM 2439 O O . VAL B 1 4 ? -10.711 17.047 19.688 1 72.69 4 VAL B O 1
ATOM 2442 N N . ARG B 1 5 ? -10.461 18.688 21.141 1 76.06 5 ARG B N 1
ATOM 2443 C CA . ARG B 1 5 ? -11.328 18.047 22.125 1 76.06 5 ARG B CA 1
ATOM 2444 C C . ARG B 1 5 ? -12.758 17.938 21.594 1 76.06 5 ARG B C 1
ATOM 2446 O O . ARG B 1 5 ? -13.43 16.922 21.828 1 76.06 5 ARG B O 1
ATOM 2453 N N . HIS B 1 6 ? -13.164 18.953 20.922 1 83.81 6 HIS B N 1
ATOM 2454 C CA . HIS B 1 6 ? -14.516 18.938 20.375 1 83.81 6 HIS B CA 1
ATOM 2455 C C . HIS B 1 6 ? -14.641 17.906 19.25 1 83.81 6 HIS B C 1
ATOM 2457 O O . HIS B 1 6 ? -15.656 17.234 19.141 1 83.81 6 HIS B O 1
ATOM 2463 N N . LEU B 1 7 ? -13.586 17.844 18.5 1 82.56 7 LEU B N 1
ATOM 2464 C CA . LEU B 1 7 ? -13.594 16.844 17.422 1 82.56 7 LEU B CA 1
ATOM 2465 C C . LEU B 1 7 ? -13.555 15.43 18 1 82.56 7 LEU B C 1
ATOM 2467 O O . LEU B 1 7 ? -14.172 14.508 17.453 1 82.56 7 LEU B O 1
ATOM 2471 N N . GLU B 1 8 ? -12.828 15.195 19.047 1 83.5 8 GLU B N 1
ATOM 2472 C CA . GLU B 1 8 ? -12.844 13.914 19.75 1 83.5 8 GLU B CA 1
ATOM 2473 C C . GLU B 1 8 ? -14.258 13.539 20.188 1 83.5 8 GLU B C 1
ATOM 2475 O O . GLU B 1 8 ? -14.664 12.383 20.062 1 83.5 8 GLU B O 1
ATOM 2480 N N . CYS B 1 9 ? -14.984 14.547 20.656 1 88.19 9 CYS B N 1
ATOM 2481 C CA . CYS B 1 9 ? -16.375 14.352 21.062 1 88.19 9 CYS B CA 1
ATOM 2482 C C . CYS B 1 9 ? -17.234 13.945 19.859 1 88.19 9 CYS B C 1
ATOM 2484 O O . CYS B 1 9 ? -18.047 13.023 19.969 1 88.19 9 CYS B O 1
ATOM 2486 N N . PHE B 1 10 ? -17.016 14.586 18.812 1 92.56 10 PHE B N 1
ATOM 2487 C CA . PHE B 1 10 ? -17.75 14.336 17.578 1 92.56 10 PHE B CA 1
ATOM 2488 C C . PHE B 1 10 ? -17.531 12.906 17.094 1 92.56 10 PHE B C 1
ATOM 2490 O O . PHE B 1 10 ? -18.484 12.18 16.828 1 92.56 10 PHE B O 1
ATOM 2497 N N . VAL B 1 11 ? -16.328 12.562 17.062 1 86.69 11 VAL B N 1
ATOM 2498 C CA . VAL B 1 11 ? -15.984 11.227 16.578 1 86.69 11 VAL B CA 1
ATOM 2499 C C . VAL B 1 11 ? -16.562 10.18 17.516 1 86.69 11 VAL B C 1
ATOM 2501 O O . VAL B 1 11 ? -17.109 9.164 17.078 1 86.69 11 VAL B O 1
ATOM 2504 N N . ALA B 1 12 ? -16.484 10.359 18.781 1 87.62 12 ALA B N 1
ATOM 2505 C CA . ALA B 1 12 ? -17.016 9.422 19.766 1 87.62 12 ALA B CA 1
ATOM 2506 C C . ALA B 1 12 ? -18.531 9.242 19.609 1 87.62 12 ALA B C 1
ATOM 2508 O O . ALA B 1 12 ? -19.031 8.117 19.625 1 87.62 12 ALA B O 1
ATOM 2509 N N . VAL B 1 13 ? -19.188 10.305 19.375 1 90.38 13 VAL B N 1
ATOM 2510 C CA . VAL B 1 13 ? -20.641 10.242 19.234 1 90.38 13 VAL B CA 1
ATOM 2511 C C . VAL B 1 13 ? -21 9.547 17.922 1 90.38 13 VAL B C 1
ATOM 2513 O O . VAL B 1 13 ? -21.953 8.758 17.875 1 90.38 13 VAL B O 1
ATOM 2516 N N . ALA B 1 14 ? -20.281 9.922 17 1 86.44 14 ALA B N 1
ATOM 2517 C CA . ALA B 1 14 ? -20.547 9.312 15.695 1 86.44 14 ALA B CA 1
ATOM 2518 C C . ALA B 1 14 ? -20.344 7.805 15.742 1 86.44 14 ALA B C 1
ATOM 2520 O O . ALA B 1 14 ? -21.125 7.047 15.148 1 86.44 14 ALA B O 1
ATOM 2521 N N . GLU B 1 15 ? -19.359 7.465 16.422 1 81.44 15 GLU B N 1
ATOM 2522 C CA . GLU B 1 15 ? -19.016 6.047 16.5 1 81.44 15 GLU B CA 1
ATOM 2523 C C . GLU B 1 15 ? -19.984 5.297 17.406 1 81.44 15 GLU B C 1
ATOM 2525 O O . GLU B 1 15 ? -20.375 4.168 17.109 1 81.44 15 GLU B O 1
ATOM 2530 N N . GLU B 1 16 ? -20.391 5.934 18.406 1 83.19 16 GLU B N 1
ATOM 2531 C CA . GLU B 1 16 ? -21.281 5.297 19.391 1 83.19 16 GLU B CA 1
ATOM 2532 C C . GLU B 1 16 ? -22.734 5.457 18.984 1 83.19 16 GLU B C 1
ATOM 2534 O O . GLU B 1 16 ? -23.609 4.723 19.469 1 83.19 16 GLU B O 1
ATOM 2539 N N . SER B 1 17 ? -23.016 6.398 18.188 1 83.88 17 SER B N 1
ATOM 2540 C CA . SER B 1 17 ? -24.359 6.777 17.781 1 83.88 17 SER B CA 1
ATOM 2541 C C . SER B 1 17 ? -25.266 7.008 18.984 1 83.88 17 SER B C 1
ATOM 2543 O O . SER B 1 17 ? -26.469 6.742 18.938 1 83.88 17 SER B O 1
ATOM 2545 N N . HIS B 1 18 ? -24.625 7.242 20.094 1 87.75 18 HIS B N 1
ATOM 2546 C CA . HIS B 1 18 ? -25.312 7.492 21.344 1 87.75 18 HIS B CA 1
ATOM 2547 C C . HIS B 1 18 ? -24.516 8.453 22.219 1 87.75 18 HIS B C 1
ATOM 2549 O O . HIS B 1 18 ? -23.359 8.195 22.547 1 87.75 18 HIS B O 1
ATOM 2555 N N . PHE B 1 19 ? -25.172 9.461 22.672 1 88.88 19 PHE B N 1
ATOM 2556 C CA . PHE B 1 19 ? -24.484 10.5 23.438 1 88.88 19 PHE B CA 1
ATOM 2557 C C . PHE B 1 19 ? -24.062 9.984 24.797 1 88.88 19 PHE B C 1
ATOM 2559 O O . PHE B 1 19 ? -22.953 10.273 25.266 1 88.88 19 PHE B O 1
ATOM 2566 N N . GLY B 1 20 ? -24.984 9.25 25.375 1 89.56 20 GLY B N 1
ATOM 2567 C CA . GLY B 1 20 ? -24.656 8.711 26.688 1 89.56 20 GLY B CA 1
ATOM 2568 C C . GLY B 1 20 ? -23.438 7.789 26.672 1 89.56 20 GLY B C 1
ATOM 2569 O O . GLY B 1 20 ? -22.531 7.938 27.484 1 89.56 20 GLY B O 1
ATOM 2570 N N . ARG B 1 21 ? -23.469 6.875 25.75 1 89.75 21 ARG B N 1
ATOM 2571 C CA . ARG B 1 21 ? -22.375 5.934 25.625 1 89.75 21 ARG B CA 1
ATOM 2572 C C . ARG B 1 21 ? -21.078 6.656 25.25 1 89.75 21 ARG B C 1
ATOM 2574 O O . ARG B 1 21 ? -20 6.312 25.75 1 89.75 21 ARG B O 1
ATOM 2581 N N . ALA B 1 22 ? -21.219 7.562 24.391 1 90.75 22 ALA B N 1
ATOM 2582 C CA . ALA B 1 22 ? -20.062 8.367 24.016 1 90.75 22 ALA B CA 1
ATOM 2583 C C . ALA B 1 22 ? -19.5 9.125 25.203 1 90.75 22 ALA B C 1
ATOM 2585 O O . ALA B 1 22 ? -18.281 9.203 25.391 1 90.75 22 ALA B O 1
ATOM 2586 N N . ALA B 1 23 ? -20.328 9.594 25.984 1 90.62 23 ALA B N 1
ATOM 2587 C CA . ALA B 1 23 ? -19.922 10.328 27.172 1 90.62 23 ALA B CA 1
ATOM 2588 C C . ALA B 1 23 ? -19.141 9.422 28.125 1 90.62 23 ALA B C 1
ATOM 2590 O O . ALA B 1 23 ? -18.109 9.828 28.672 1 90.62 23 ALA B O 1
ATOM 2591 N N . THR B 1 24 ? -19.656 8.25 28.281 1 88.06 24 THR B N 1
ATOM 2592 C CA . THR B 1 24 ? -19 7.266 29.125 1 88.06 24 THR B CA 1
ATOM 2593 C C . THR B 1 24 ? -17.609 6.941 28.594 1 88.06 24 THR B C 1
ATOM 2595 O O . THR B 1 24 ? -16.625 6.91 29.344 1 88.06 24 THR B O 1
ATOM 2598 N N . ARG B 1 25 ? -17.562 6.844 27.281 1 83.5 25 ARG B N 1
ATOM 2599 C CA . ARG B 1 25 ? -16.297 6.531 26.625 1 83.5 25 ARG B CA 1
ATOM 2600 C C . ARG B 1 25 ? -15.297 7.664 26.812 1 83.5 25 ARG B C 1
ATOM 2602 O O . ARG B 1 25 ? -14.102 7.414 26.984 1 83.5 25 ARG B O 1
ATOM 2609 N N . LEU B 1 26 ? -15.734 8.781 26.859 1 83.62 26 LEU B N 1
ATOM 2610 C CA . LEU B 1 26 ? -14.867 9.953 26.938 1 83.62 26 LEU B CA 1
ATOM 2611 C C . LEU B 1 26 ? -14.641 10.375 28.375 1 83.62 26 LEU B C 1
ATOM 2613 O O . LEU B 1 26 ? -13.883 11.312 28.641 1 83.62 26 LEU B O 1
ATOM 2617 N N . GLY B 1 27 ? -15.297 9.68 29.297 1 87.12 27 GLY B N 1
ATOM 2618 C CA . GLY B 1 27 ? -15.125 9.977 30.719 1 87.12 27 GLY B CA 1
ATOM 2619 C C . GLY B 1 27 ? -15.727 11.312 31.125 1 87.12 27 GLY B C 1
ATOM 2620 O O . GLY B 1 27 ? -15.148 12.047 31.922 1 87.12 27 GLY B O 1
ATOM 2621 N N . MET B 1 28 ? -16.766 11.578 30.438 1 87.75 28 MET B N 1
ATOM 2622 C CA . MET B 1 28 ? -17.438 12.828 30.781 1 87.75 28 MET B CA 1
ATOM 2623 C C . MET B 1 28 ? -18.938 12.633 30.891 1 87.75 28 MET B C 1
ATOM 2625 O O . MET B 1 28 ? -19.453 11.547 30.625 1 87.75 28 MET B O 1
ATOM 2629 N N . ALA B 1 29 ? -19.641 13.664 31.578 1 88.88 29 ALA B N 1
ATOM 2630 C CA . ALA B 1 29 ? -21.094 13.641 31.656 1 88.88 29 ALA B CA 1
ATOM 2631 C C . ALA B 1 29 ? -21.719 14 30.312 1 88.88 29 ALA B C 1
ATOM 2633 O O . ALA B 1 29 ? -21.094 14.664 29.484 1 88.88 29 ALA B O 1
ATOM 2634 N N . GLN B 1 30 ? -22.875 13.461 30.094 1 89.25 30 GLN B N 1
ATOM 2635 C CA . GLN B 1 30 ? -23.547 13.625 28.812 1 89.25 30 GLN B CA 1
ATOM 2636 C C . GLN B 1 30 ? -23.875 15.094 28.547 1 89.25 30 GLN B C 1
ATOM 2638 O O . GLN B 1 30 ? -23.734 15.562 27.406 1 89.25 30 GLN B O 1
ATOM 2643 N N . PRO B 1 31 ? -24.297 15.906 29.562 1 89.81 31 PRO B N 1
ATOM 2644 C CA . PRO B 1 31 ? -24.656 17.297 29.219 1 89.81 31 PRO B CA 1
ATOM 2645 C C . PRO B 1 31 ? -23.469 18.094 28.703 1 89.81 31 PRO B C 1
ATOM 2647 O O . PRO B 1 31 ? -23.562 18.75 27.656 1 89.81 31 PRO B O 1
ATOM 2650 N N . PRO B 1 32 ? -22.297 17.922 29.312 1 90 32 PRO B N 1
ATOM 2651 C CA . PRO B 1 32 ? -21.141 18.641 28.75 1 90 32 PRO B CA 1
ATOM 2652 C C . PRO B 1 32 ? -20.781 18.156 27.344 1 90 32 PRO B C 1
ATOM 2654 O O . PRO B 1 32 ? -20.344 18.938 26.516 1 90 32 PRO B O 1
ATOM 2657 N N . LEU B 1 33 ? -20.906 16.906 27.078 1 92.19 33 LEU B N 1
ATOM 2658 C CA . LEU B 1 33 ? -20.656 16.375 25.75 1 92.19 33 LEU B CA 1
ATOM 2659 C C . LEU B 1 33 ? -21.594 17 24.719 1 92.19 33 LEU B C 1
ATOM 2661 O O . LEU B 1 33 ? -21.156 17.406 23.641 1 92.19 33 LEU B O 1
ATOM 2665 N N . SER B 1 34 ? -22.875 17.031 25.125 1 90.44 34 SER B N 1
ATOM 2666 C CA . SER B 1 34 ? -23.875 17.609 24.25 1 90.44 34 SER B CA 1
ATOM 2667 C C . SER B 1 34 ? -23.578 19.078 23.969 1 90.44 34 SER B C 1
ATOM 2669 O O . SER B 1 34 ? -23.703 19.547 22.844 1 90.44 34 SER B O 1
ATOM 2671 N N . GLN B 1 35 ? -23.141 19.75 24.969 1 90.88 35 GLN B N 1
ATOM 2672 C CA . GLN B 1 35 ? -22.797 21.156 24.812 1 90.88 35 GLN B CA 1
ATOM 2673 C C . GLN B 1 35 ? -21.594 21.344 23.906 1 90.88 35 GLN B C 1
ATOM 2675 O O . GLN B 1 35 ? -21.562 22.266 23.078 1 90.88 35 GLN B O 1
ATOM 2680 N N . ARG B 1 36 ? -20.609 20.484 24.062 1 87.88 36 ARG B N 1
ATOM 2681 C CA . ARG B 1 36 ? -19.422 20.562 23.234 1 87.88 36 ARG B CA 1
ATOM 2682 C C . ARG B 1 36 ? -19.766 20.328 21.766 1 87.88 36 ARG B C 1
ATOM 2684 O O . ARG B 1 36 ? -19.234 20.984 20.875 1 87.88 36 ARG B O 1
ATOM 2691 N N . ILE B 1 37 ? -20.672 19.375 21.484 1 90.81 37 ILE B N 1
ATOM 2692 C CA . ILE B 1 37 ? -21.109 19.078 20.125 1 90.81 37 ILE B CA 1
ATOM 2693 C C . ILE B 1 37 ? -21.859 20.281 19.562 1 90.81 37 ILE B C 1
ATOM 2695 O O . ILE B 1 37 ? -21.641 20.672 18.406 1 90.81 37 ILE B O 1
ATOM 2699 N N . GLN B 1 38 ? -22.688 20.844 20.375 1 88.88 38 GLN B N 1
ATOM 2700 C CA . GLN B 1 38 ? -23.453 22.016 19.953 1 88.88 38 GLN B CA 1
ATOM 2701 C C . GLN B 1 38 ? -22.516 23.188 19.625 1 88.88 38 GLN B C 1
ATOM 2703 O O . GLN B 1 38 ? -22.703 23.891 18.625 1 88.88 38 GLN B O 1
ATOM 2708 N N . ARG B 1 39 ? -21.562 23.359 20.453 1 83.62 39 ARG B N 1
ATOM 2709 C CA . ARG B 1 39 ? -20.594 24.422 20.234 1 83.62 39 ARG B CA 1
ATOM 2710 C C . ARG B 1 39 ? -19.812 24.172 18.938 1 83.62 39 ARG B C 1
ATOM 2712 O O . ARG B 1 39 ? -19.547 25.109 18.188 1 83.62 39 ARG B O 1
ATOM 2719 N N . LEU B 1 40 ? -19.406 22.984 18.719 1 83 40 LEU B N 1
ATOM 2720 C CA . LEU B 1 40 ? -18.688 22.609 17.516 1 83 40 LEU B CA 1
ATOM 2721 C C . LEU B 1 40 ? -19.531 22.875 16.266 1 83 40 LEU B C 1
ATOM 2723 O O . LEU B 1 40 ? -19.047 23.422 15.281 1 83 40 LEU B O 1
ATOM 2727 N N . GLU B 1 41 ? -20.844 22.453 16.344 1 85.44 41 GLU B N 1
ATOM 2728 C CA . GLU B 1 41 ? -21.781 22.688 15.258 1 85.44 41 GLU B CA 1
ATOM 2729 C C . GLU B 1 41 ? -21.938 24.188 14.984 1 85.44 41 GLU B C 1
ATOM 2731 O O . GLU B 1 41 ? -21.969 24.609 13.82 1 85.44 41 GLU B O 1
ATOM 2736 N N . LYS B 1 42 ? -21.984 24.922 16.062 1 79.94 42 LYS B N 1
ATOM 2737 C CA . LYS B 1 42 ? -22.125 26.375 15.93 1 79.94 42 LYS B CA 1
ATOM 2738 C C . LYS B 1 42 ? -20.875 26.969 15.273 1 79.94 42 LYS B C 1
ATOM 2740 O O . LYS B 1 42 ? -20.984 27.797 14.359 1 79.94 42 LYS B O 1
ATOM 2745 N N . GLU B 1 43 ? -19.75 26.531 15.734 1 73.94 43 GLU B N 1
ATOM 2746 C CA . GLU B 1 43 ? -18.5 27.047 15.195 1 73.94 43 GLU B CA 1
ATOM 2747 C C . GLU B 1 43 ? -18.344 26.688 13.719 1 73.94 43 GLU B C 1
ATOM 2749 O O . GLU B 1 43 ? -17.875 27.516 12.922 1 73.94 43 GLU B O 1
ATOM 2754 N N . LEU B 1 44 ? -18.797 25.484 13.391 1 73.94 44 LEU B N 1
ATOM 2755 C CA . LEU B 1 44 ? -18.656 25 12.023 1 73.94 44 LEU B CA 1
ATOM 2756 C C . LEU B 1 44 ? -19.828 25.453 11.156 1 73.94 44 LEU B C 1
ATOM 2758 O O . LEU B 1 44 ? -19.734 25.422 9.93 1 73.94 44 LEU B O 1
ATOM 2762 N N . GLY B 1 45 ? -20.875 25.859 11.758 1 76.62 45 GLY B N 1
ATOM 2763 C CA . GLY B 1 45 ? -22.062 26.344 11.055 1 76.62 45 GLY B CA 1
ATOM 2764 C C . GLY B 1 45 ? -22.875 25.234 10.414 1 76.62 45 GLY B C 1
ATOM 2765 O O . GLY B 1 45 ? -23.594 25.469 9.453 1 76.62 45 GLY B O 1
ATOM 2766 N N . VAL B 1 46 ? -22.578 23.984 10.758 1 80.06 46 VAL B N 1
ATOM 2767 C CA . VAL B 1 46 ? -23.297 22.828 10.234 1 80.06 46 VAL B CA 1
ATOM 2768 C C . VAL B 1 46 ? -23.781 21.953 11.383 1 80.06 46 VAL B C 1
ATOM 2770 O O . VAL B 1 46 ? -23.172 21.922 12.453 1 80.06 46 VAL B O 1
ATOM 2773 N N . ARG B 1 47 ? -24.875 21.297 11.078 1 85 47 ARG B N 1
ATOM 2774 C CA . ARG B 1 47 ? -25.344 20.297 12.023 1 85 47 ARG B CA 1
ATOM 2775 C C . ARG B 1 47 ? -24.688 18.938 11.773 1 85 47 ARG B C 1
ATOM 2777 O O . ARG B 1 47 ? -24.625 18.469 10.641 1 85 47 ARG B O 1
ATOM 2784 N N . LEU B 1 48 ? -24.141 18.453 12.781 1 88.12 48 LEU B N 1
ATOM 2785 C CA . LEU B 1 48 ? -23.406 17.188 12.664 1 88.12 48 LEU B CA 1
ATOM 2786 C C . LEU B 1 48 ? -24.312 16 12.984 1 88.12 48 LEU B C 1
ATOM 2788 O O . LEU B 1 48 ? -24.156 14.922 12.414 1 88.12 48 LEU B O 1
ATOM 2792 N N . PHE B 1 49 ? -25.234 16.219 13.836 1 90.19 49 PHE B N 1
ATOM 2793 C CA . PHE B 1 49 ? -26.156 15.164 14.242 1 90.19 49 PHE B CA 1
ATOM 2794 C C . PHE B 1 49 ? -27.594 15.648 14.195 1 90.19 49 PHE B C 1
ATOM 2796 O O . PHE B 1 49 ? -27.859 16.828 14.414 1 90.19 49 PHE B O 1
ATOM 2803 N N . GLU B 1 50 ? -28.438 14.734 13.688 1 85.44 50 GLU B N 1
ATOM 2804 C CA . GLU B 1 50 ? -29.875 14.922 13.867 1 85.44 50 GLU B CA 1
ATOM 2805 C C . GLU B 1 50 ? -30.375 14.234 15.133 1 85.44 50 GLU B C 1
ATOM 2807 O O . GLU B 1 50 ? -30.062 13.07 15.375 1 85.44 50 GLU B O 1
ATOM 2812 N N . ARG B 1 51 ? -30.828 15.102 15.992 1 74.69 51 ARG B N 1
ATOM 2813 C CA . ARG B 1 51 ? -31.328 14.578 17.266 1 74.69 51 ARG B CA 1
ATOM 2814 C C . ARG B 1 51 ? -32.844 14.523 17.281 1 74.69 51 ARG B C 1
ATOM 2816 O O . ARG B 1 51 ? -33.5 15.5 16.922 1 74.69 51 ARG B O 1
ATOM 2823 N N . THR B 1 52 ? -33.375 13.32 17.031 1 67 52 THR B N 1
ATOM 2824 C CA . THR B 1 52 ? -34.781 13.18 17.375 1 67 52 THR B CA 1
ATOM 2825 C C . THR B 1 52 ? -34.938 12.688 18.797 1 67 52 THR B C 1
ATOM 2827 O O . THR B 1 52 ? -33.969 12.359 19.469 1 67 52 THR B O 1
ATOM 2830 N N . SER B 1 53 ? -36.188 12.781 19.453 1 62.38 53 SER B N 1
ATOM 2831 C CA . SER B 1 53 ? -36.5 12.375 20.828 1 62.38 53 SER B CA 1
ATOM 2832 C C . SER B 1 53 ? -35.969 10.977 21.109 1 62.38 53 SER B C 1
ATOM 2834 O O . SER B 1 53 ? -35.688 10.633 22.266 1 62.38 53 SER B O 1
ATOM 2836 N N . ARG B 1 54 ? -35.594 10.094 20.078 1 63.62 54 ARG B N 1
ATOM 2837 C CA . ARG B 1 54 ? -35.344 8.672 20.328 1 63.62 54 ARG B CA 1
ATOM 2838 C C . ARG B 1 54 ? -34 8.242 19.766 1 63.62 54 ARG B C 1
ATOM 2840 O O . ARG B 1 54 ? -33.438 7.219 20.172 1 63.62 54 ARG B O 1
ATOM 2847 N N . GLN B 1 55 ? -33.5 8.961 18.703 1 73.5 55 GLN B N 1
ATOM 2848 C CA . GLN B 1 55 ? -32.312 8.375 18.078 1 73.5 55 GLN B CA 1
ATOM 2849 C C . GLN B 1 55 ? -31.344 9.461 17.609 1 73.5 55 GLN B C 1
ATOM 2851 O O . GLN B 1 55 ? -31.766 10.547 17.203 1 73.5 55 GLN B O 1
ATOM 2856 N N . VAL B 1 56 ? -30.016 9.289 17.906 1 81.56 56 VAL B N 1
ATOM 2857 C CA . VAL B 1 56 ? -28.969 10.148 17.375 1 81.56 56 VAL B CA 1
ATOM 2858 C C . VAL B 1 56 ? -28.438 9.578 16.062 1 81.56 56 VAL B C 1
ATOM 2860 O O . VAL B 1 56 ? -28.062 8.406 16 1 81.56 56 VAL B O 1
ATOM 2863 N N . ALA B 1 57 ? -28.703 10.391 15.023 1 84.69 57 ALA B N 1
ATOM 2864 C CA . ALA B 1 57 ? -28.172 9.961 13.734 1 84.69 57 ALA B CA 1
ATOM 2865 C C . ALA B 1 57 ? -27.234 11.008 13.156 1 84.69 57 ALA B C 1
ATOM 2867 O O . ALA B 1 57 ? -27.484 12.211 13.266 1 84.69 57 ALA B O 1
ATOM 2868 N N . ILE B 1 58 ? -26.109 10.547 12.703 1 84.94 58 ILE B N 1
ATOM 2869 C CA . ILE B 1 58 ? -25.156 11.445 12.062 1 84.94 58 ILE B CA 1
ATOM 2870 C C . ILE B 1 58 ? -25.734 11.977 10.758 1 84.94 58 ILE B C 1
ATOM 2872 O O . ILE B 1 58 ? -26.406 11.25 10.023 1 84.94 58 ILE B O 1
ATOM 2876 N N . THR B 1 59 ? -25.625 13.336 10.539 1 80.5 59 THR B N 1
ATOM 2877 C CA . THR B 1 59 ? -26.125 13.969 9.32 1 80.5 59 THR B CA 1
ATOM 2878 C C . THR B 1 59 ? -25.219 13.672 8.141 1 80.5 59 THR B C 1
ATOM 2880 O O . THR B 1 59 ? -24.125 13.117 8.312 1 80.5 59 THR B O 1
ATOM 2883 N N . GLU B 1 60 ? -25.703 14.031 7 1 70.94 60 GLU B N 1
ATOM 2884 C CA . GLU B 1 60 ? -24.875 13.922 5.809 1 70.94 60 GLU B CA 1
ATOM 2885 C C . GLU B 1 60 ? -23.594 14.758 5.945 1 70.94 60 GLU B C 1
ATOM 2887 O O . GLU B 1 60 ? -22.516 14.297 5.602 1 70.94 60 GLU B O 1
ATOM 2892 N N . ALA B 1 61 ? -23.812 15.914 6.414 1 71.5 61 ALA B N 1
ATOM 2893 C CA . ALA B 1 61 ? -22.672 16.797 6.68 1 71.5 61 ALA B CA 1
ATOM 2894 C C . ALA B 1 61 ? -21.734 16.172 7.719 1 71.5 61 ALA B C 1
ATOM 2896 O O . ALA B 1 61 ? -20.516 16.219 7.562 1 71.5 61 ALA B O 1
ATOM 2897 N N . GLY B 1 62 ? -22.312 15.609 8.703 1 78.69 62 GLY B N 1
ATOM 2898 C CA . GLY B 1 62 ? -21.531 14.945 9.727 1 78.69 62 GLY B CA 1
ATOM 2899 C C . GLY B 1 62 ? -20.688 13.797 9.188 1 78.69 62 GLY B C 1
ATOM 2900 O O . GLY B 1 62 ? -19.516 13.648 9.555 1 78.69 62 GLY B O 1
ATOM 2901 N N . THR B 1 63 ? -21.25 13.086 8.391 1 72.75 63 THR B N 1
ATOM 2902 C CA . THR B 1 63 ? -20.578 11.938 7.801 1 72.75 63 THR B CA 1
ATOM 2903 C C . THR B 1 63 ? -19.359 12.391 6.992 1 72.75 63 THR B C 1
ATOM 2905 O O . THR B 1 63 ? -18.281 11.789 7.098 1 72.75 63 THR B O 1
ATOM 2908 N N . LEU B 1 64 ? -19.547 13.391 6.281 1 66.31 64 LEU B N 1
ATOM 2909 C CA . LEU B 1 64 ? -18.453 13.938 5.473 1 66.31 64 LEU B CA 1
ATOM 2910 C C . LEU B 1 64 ? -17.344 14.5 6.355 1 66.31 64 LEU B C 1
ATOM 2912 O O . LEU B 1 64 ? -16.172 14.273 6.102 1 66.31 64 LEU B O 1
ATOM 2916 N N . LEU B 1 65 ? -17.812 15.102 7.406 1 71.19 65 LEU B N 1
ATOM 2917 C CA . LEU B 1 65 ? -16.844 15.766 8.281 1 71.19 65 LEU B CA 1
ATOM 2918 C C . LEU B 1 65 ? -16.172 14.758 9.203 1 71.19 65 LEU B C 1
ATOM 2920 O O . LEU B 1 65 ? -15.07 15.016 9.711 1 71.19 65 LEU B O 1
ATOM 2924 N N . LEU B 1 66 ? -16.797 13.664 9.336 1 75.94 66 LEU B N 1
ATOM 2925 C CA . LEU B 1 66 ? -16.234 12.633 10.203 1 75.94 66 LEU B CA 1
ATOM 2926 C C . LEU B 1 66 ? -14.898 12.141 9.656 1 75.94 66 LEU B C 1
ATOM 2928 O O . LEU B 1 66 ? -13.945 11.961 10.414 1 75.94 66 LEU B O 1
ATOM 2932 N N . ALA B 1 67 ? -14.859 11.984 8.43 1 65.81 67 ALA B N 1
ATOM 2933 C CA . ALA B 1 67 ? -13.609 11.562 7.805 1 65.81 67 ALA B CA 1
ATOM 2934 C C . ALA B 1 67 ? -12.516 12.602 8.031 1 65.81 67 ALA B C 1
ATOM 2936 O O . ALA B 1 67 ? -11.383 12.258 8.391 1 65.81 67 ALA B O 1
ATOM 2937 N N . GLU B 1 68 ? -12.859 13.805 7.902 1 63.34 68 GLU B N 1
ATOM 2938 C CA . GLU B 1 68 ? -11.914 14.906 8.102 1 63.34 68 GLU B CA 1
ATOM 2939 C C . GLU B 1 68 ? -11.508 15.023 9.57 1 63.34 68 GLU B C 1
ATOM 2941 O O . GLU B 1 68 ? -10.352 15.297 9.883 1 63.34 68 GLU B O 1
ATOM 2946 N N . ALA B 1 69 ? -12.461 14.859 10.328 1 72.94 69 ALA B N 1
ATOM 2947 C CA . ALA B 1 69 ? -12.219 14.93 11.766 1 72.94 69 ALA B CA 1
ATOM 2948 C C . ALA B 1 69 ? -11.211 13.867 12.203 1 72.94 69 ALA B C 1
ATOM 2950 O O . ALA B 1 69 ? -10.297 14.156 12.977 1 72.94 69 ALA B O 1
ATOM 2951 N N . ARG B 1 70 ? -11.391 12.742 11.727 1 69.44 70 ARG B N 1
ATOM 2952 C CA . ARG B 1 70 ? -10.492 11.641 12.062 1 69.44 70 ARG B CA 1
ATOM 2953 C C . ARG B 1 70 ? -9.062 11.945 11.617 1 69.44 70 ARG B C 1
ATOM 2955 O O . ARG B 1 70 ? -8.109 11.703 12.352 1 69.44 70 ARG B O 1
ATOM 2962 N N . GLU B 1 71 ? -8.984 12.445 10.484 1 62.59 71 GLU B N 1
ATOM 2963 C CA . GLU B 1 71 ? -7.668 12.828 9.984 1 62.59 71 GLU B CA 1
ATOM 2964 C C . GLU B 1 71 ? -7.031 13.906 10.852 1 62.59 71 GLU B C 1
ATOM 2966 O O . GLU B 1 71 ? -5.84 13.844 11.164 1 62.59 71 GLU B O 1
ATOM 2971 N N . LEU B 1 72 ? -7.828 14.836 11.195 1 60.66 72 LEU B N 1
ATOM 2972 C CA . LEU B 1 72 ? -7.336 15.922 12.031 1 60.66 72 LEU B CA 1
ATOM 2973 C C . LEU B 1 72 ? -6.918 15.406 13.406 1 60.66 72 LEU B C 1
ATOM 2975 O O . LEU B 1 72 ? -5.891 15.82 13.938 1 60.66 72 LEU B O 1
ATOM 2979 N N . LEU B 1 73 ? -7.66 14.57 13.922 1 64.81 73 LEU B N 1
ATOM 2980 C CA . LEU B 1 73 ? -7.332 14.008 15.234 1 64.81 73 LEU B CA 1
ATOM 2981 C C . LEU B 1 73 ? -6.07 13.156 15.156 1 64.81 73 LEU B C 1
ATOM 2983 O O . LEU B 1 73 ? -5.238 13.188 16.062 1 64.81 73 LEU B O 1
ATOM 2987 N N . ALA B 1 74 ? -5.98 12.508 14.125 1 60.72 74 ALA B N 1
ATOM 2988 C CA . ALA B 1 74 ? -4.758 11.742 13.914 1 60.72 74 ALA B CA 1
ATOM 2989 C C . ALA B 1 74 ? -3.537 12.656 13.852 1 60.72 74 ALA B C 1
ATOM 2991 O O . ALA B 1 74 ? -2.502 12.367 14.453 1 60.72 74 ALA B O 1
ATOM 2992 N N . ARG B 1 75 ? -3.705 13.695 13.25 1 55.62 75 ARG B N 1
ATOM 2993 C CA . ARG B 1 75 ? -2.613 14.656 13.133 1 55.62 75 ARG B CA 1
ATOM 2994 C C . ARG B 1 75 ? -2.334 15.336 14.469 1 55.62 75 ARG B C 1
ATOM 2996 O O . ARG B 1 75 ? -1.181 15.609 14.805 1 55.62 75 ARG B O 1
ATOM 3003 N N . ALA B 1 76 ? -3.393 15.664 15.156 1 54.25 76 ALA B N 1
ATOM 3004 C CA . ALA B 1 76 ? -3.23 16.234 16.5 1 54.25 76 ALA B CA 1
ATOM 3005 C C . ALA B 1 76 ? -2.488 15.258 17.406 1 54.25 76 ALA B C 1
ATOM 3007 O O . ALA B 1 76 ? -1.608 15.672 18.172 1 54.25 76 ALA B O 1
ATOM 3008 N N . GLU B 1 77 ? -2.846 14.094 17.344 1 55.38 77 GLU B N 1
ATOM 3009 C CA . GLU B 1 77 ? -2.154 13.078 18.141 1 55.38 77 GLU B CA 1
ATOM 3010 C C . GLU B 1 77 ? -0.688 12.969 17.734 1 55.38 77 GLU B C 1
ATOM 3012 O O . GLU B 1 77 ? 0.192 12.844 18.594 1 55.38 77 GLU B O 1
ATOM 3017 N N . SER B 1 78 ? -0.557 13.047 16.562 1 53.03 78 SER B N 1
ATOM 3018 C CA . SER B 1 78 ? 0.818 13.039 16.078 1 53.03 78 SER B CA 1
ATOM 3019 C C . SER B 1 78 ? 1.607 14.219 16.625 1 53.03 78 SER B C 1
ATOM 3021 O O . SER B 1 78 ? 2.764 14.07 17.031 1 53.03 78 SER B O 1
ATOM 3023 N N . LEU B 1 79 ? 0.985 15.281 16.656 1 48.91 79 LEU B N 1
ATOM 3024 C CA . LEU B 1 79 ? 1.598 16.484 17.219 1 48.91 79 LEU B CA 1
ATOM 3025 C C . LEU B 1 79 ? 1.897 16.312 18.703 1 48.91 79 LEU B C 1
ATOM 3027 O O . LEU B 1 79 ? 2.977 16.688 19.156 1 48.91 79 LEU B O 1
ATOM 3031 N N . ARG B 1 80 ? 0.968 15.898 19.422 1 50.75 80 ARG B N 1
ATOM 3032 C CA . ARG B 1 80 ? 1.167 15.664 20.859 1 50.75 80 ARG B CA 1
ATOM 3033 C C . ARG B 1 80 ? 2.293 14.664 21.094 1 50.75 80 ARG B C 1
ATOM 3035 O O . ARG B 1 80 ? 3.123 14.867 21.984 1 50.75 80 ARG B O 1
ATOM 3042 N N . THR B 1 81 ? 2.252 13.688 20.312 1 51.56 81 THR B N 1
ATOM 3043 C CA . THR B 1 81 ? 3.312 12.695 20.422 1 51.56 81 THR B CA 1
ATOM 3044 C C . THR B 1 81 ? 4.676 13.32 20.141 1 51.56 81 THR B C 1
ATOM 3046 O O . THR B 1 81 ? 5.637 13.086 20.875 1 51.56 81 THR B O 1
ATOM 3049 N N . ALA B 1 82 ? 4.645 14.133 19.188 1 49.25 82 ALA B N 1
ATOM 3050 C CA . ALA B 1 82 ? 5.883 14.828 18.859 1 49.25 82 ALA B CA 1
ATOM 3051 C C . ALA B 1 82 ? 6.316 15.742 20 1 49.25 82 ALA B C 1
ATOM 3053 O O . ALA B 1 82 ? 7.5 15.789 20.344 1 49.25 82 ALA B O 1
ATOM 3054 N N . ALA B 1 83 ? 5.367 16.422 20.547 1 46.53 83 ALA B N 1
ATOM 3055 C CA . ALA B 1 83 ? 5.641 17.328 21.641 1 46.53 83 ALA B CA 1
ATOM 3056 C C . ALA B 1 83 ? 6.145 16.578 22.875 1 46.53 83 ALA B C 1
ATOM 3058 O O . ALA B 1 83 ? 7.078 17.016 23.547 1 46.53 83 ALA B O 1
ATOM 3059 N N . ARG B 1 84 ? 5.449 15.562 23.188 1 47.91 84 ARG B N 1
ATOM 3060 C CA . ARG B 1 84 ? 5.902 14.75 24.297 1 47.91 84 ARG B CA 1
ATOM 3061 C C . ARG B 1 84 ? 7.328 14.258 24.078 1 47.91 84 ARG B C 1
ATOM 3063 O O . ARG B 1 84 ? 8.141 14.258 25.016 1 47.91 84 ARG B O 1
ATOM 3070 N N . ARG B 1 85 ? 7.477 13.914 22.922 1 49.22 85 ARG B N 1
ATOM 3071 C CA . ARG B 1 85 ? 8.82 13.438 22.594 1 49.22 85 ARG B CA 1
ATOM 3072 C C . ARG B 1 85 ? 9.859 14.523 22.844 1 49.22 85 ARG B C 1
ATOM 3074 O O . ARG B 1 85 ? 10.93 14.25 23.391 1 49.22 85 ARG B O 1
ATOM 3081 N N . ILE B 1 86 ? 9.484 15.555 22.438 1 44.03 86 ILE B N 1
ATOM 3082 C CA . ILE B 1 86 ? 10.359 16.703 22.641 1 44.03 86 ILE B CA 1
ATOM 3083 C C . ILE B 1 86 ? 10.523 16.984 24.125 1 44.03 86 ILE B C 1
ATOM 3085 O O . ILE B 1 86 ? 11.641 17.219 24.609 1 44.03 86 ILE B O 1
ATOM 3089 N N . ARG B 1 87 ? 9.375 17.125 24.688 1 43.53 87 ARG B N 1
ATOM 3090 C CA . ARG B 1 87 ? 9.391 17.391 26.109 1 43.53 87 ARG B CA 1
ATOM 3091 C C . ARG B 1 87 ? 10.148 16.312 26.875 1 43.53 87 ARG B C 1
ATOM 3093 O O . ARG B 1 87 ? 10.938 16.625 27.766 1 43.53 87 ARG B O 1
ATOM 3100 N N . ASP B 1 88 ? 9.633 15.188 26.609 1 45.44 88 ASP B N 1
ATOM 3101 C CA . ASP B 1 88 ? 10.234 14.109 27.391 1 45.44 88 ASP B CA 1
ATOM 3102 C C . ASP B 1 88 ? 11.656 13.828 26.922 1 45.44 88 ASP B C 1
ATOM 3104 O O . ASP B 1 88 ? 12.367 13.008 27.516 1 45.44 88 ASP B O 1
ATOM 3108 N N . GLY B 1 89 ? 12.133 14.734 26.219 1 44.34 89 GLY B N 1
ATOM 3109 C CA . GLY B 1 89 ? 13.484 14.406 25.797 1 44.34 89 GLY B CA 1
ATOM 3110 C C . GLY B 1 89 ? 13.602 13.016 25.203 1 44.34 89 GLY B C 1
ATOM 3111 O O . GLY B 1 89 ? 14.664 12.383 25.281 1 44.34 89 GLY B O 1
ATOM 3112 N N . GLU B 1 90 ? 12.594 12.5 25.016 1 46.62 90 GLU B N 1
ATOM 3113 C CA . GLU B 1 90 ? 12.438 11.07 24.75 1 46.62 90 GLU B CA 1
ATOM 3114 C C . GLU B 1 90 ? 13.367 10.617 23.625 1 46.62 90 GLU B C 1
ATOM 3116 O O . GLU B 1 90 ? 13.078 10.836 22.453 1 46.62 90 GLU B O 1
ATOM 3121 N N . SER B 1 91 ? 14.602 10.711 23.875 1 52.28 91 SER B N 1
ATOM 3122 C CA . SER B 1 91 ? 15.891 10.273 23.375 1 52.28 91 SER B CA 1
ATOM 3123 C C . SER B 1 91 ? 15.836 8.828 22.891 1 52.28 91 SER B C 1
ATOM 3125 O O . SER B 1 91 ? 16.672 8.398 22.094 1 52.28 91 SER B O 1
ATOM 3127 N N . GLY B 1 92 ? 14.82 8.039 23.219 1 71.12 92 GLY B N 1
ATOM 3128 C CA . GLY B 1 92 ? 15.109 6.637 22.969 1 71.12 92 GLY B CA 1
ATOM 3129 C C . GLY B 1 92 ? 14.32 6.062 21.812 1 71.12 92 GLY B C 1
ATOM 3130 O O . GLY B 1 92 ? 14.531 4.918 21.406 1 71.12 92 GLY B O 1
ATOM 3131 N N . LEU B 1 93 ? 13.328 6.945 21.156 1 82.69 93 LEU B N 1
ATOM 3132 C CA . LEU B 1 93 ? 12.539 6.395 20.062 1 82.69 93 LEU B CA 1
ATOM 3133 C C . LEU B 1 93 ? 12.914 7.051 18.75 1 82.69 93 LEU B C 1
ATOM 3135 O O . LEU B 1 93 ? 12.914 8.281 18.625 1 82.69 93 LEU B O 1
ATOM 3139 N N . LEU B 1 94 ? 13.328 6.34 17.812 1 90.81 94 LEU B N 1
ATOM 3140 C CA . LEU B 1 94 ? 13.586 6.797 16.453 1 90.81 94 LEU B CA 1
ATOM 3141 C C . LEU B 1 94 ? 12.453 6.387 15.523 1 90.81 94 LEU B C 1
ATOM 3143 O O . LEU B 1 94 ? 12.18 5.195 15.359 1 90.81 94 LEU B O 1
ATOM 3147 N N . ARG B 1 95 ? 11.789 7.355 14.969 1 93.94 95 ARG B N 1
ATOM 3148 C CA . ARG B 1 95 ? 10.758 7.09 13.969 1 93.94 95 ARG B CA 1
ATOM 3149 C C . ARG B 1 95 ? 11.359 7.086 12.562 1 93.94 95 ARG B C 1
ATOM 3151 O O . ARG B 1 95 ? 11.852 8.109 12.094 1 93.94 95 ARG B O 1
ATOM 3158 N N . ALA B 1 96 ? 11.25 5.934 11.914 1 96.44 96 ALA B N 1
ATOM 3159 C CA . ALA B 1 96 ? 11.867 5.754 10.602 1 96.44 96 ALA B CA 1
ATOM 3160 C C . ALA B 1 96 ? 10.867 5.18 9.602 1 96.44 96 ALA B C 1
ATOM 3162 O O . ALA B 1 96 ? 9.82 4.664 9.984 1 96.44 96 ALA B O 1
ATOM 3163 N N . ALA B 1 97 ? 11.18 5.344 8.305 1 97.88 97 ALA B N 1
ATOM 3164 C CA . ALA B 1 97 ? 10.289 4.801 7.277 1 97.88 97 ALA B CA 1
ATOM 3165 C C . ALA B 1 97 ? 11.086 4.273 6.086 1 97.88 97 ALA B C 1
ATOM 3167 O O . ALA B 1 97 ? 12.188 4.754 5.805 1 97.88 97 ALA B O 1
ATOM 3168 N N . LEU B 1 98 ? 10.547 3.287 5.488 1 97 98 LEU B N 1
ATOM 3169 C CA . LEU B 1 98 ? 11.047 2.744 4.23 1 97 98 LEU B CA 1
ATOM 3170 C C . LEU B 1 98 ? 9.969 2.791 3.154 1 97 98 LEU B C 1
ATOM 3172 O O . LEU B 1 98 ? 8.781 2.58 3.443 1 97 98 LEU B O 1
ATOM 3176 N N . SER B 1 99 ? 10.422 3.045 1.977 1 94.19 99 SER B N 1
ATOM 3177 C CA . SER B 1 99 ? 9.5 2.977 0.846 1 94.19 99 SER B CA 1
ATOM 3178 C C . SER B 1 99 ? 9.078 1.539 0.567 1 94.19 99 SER B C 1
ATOM 3180 O O . SER B 1 99 ? 9.828 0.601 0.822 1 94.19 99 SER B O 1
ATOM 3182 N N . PRO B 1 100 ? 7.902 1.334 -0.074 1 91.25 100 PRO B N 1
ATOM 3183 C CA . PRO B 1 100 ? 7.328 -0.004 -0.239 1 91.25 100 PRO B CA 1
ATOM 3184 C C . PRO B 1 100 ? 8.117 -0.866 -1.224 1 91.25 100 PRO B C 1
ATOM 3186 O O . PRO B 1 100 ? 7.898 -2.078 -1.301 1 91.25 100 PRO B O 1
ATOM 3189 N N . ASP B 1 101 ? 9.055 -0.411 -1.919 1 89.12 101 ASP B N 1
ATOM 3190 C CA . ASP B 1 101 ? 9.742 -1.167 -2.963 1 89.12 101 ASP B CA 1
ATOM 3191 C C . ASP B 1 101 ? 11 -1.836 -2.418 1 89.12 101 ASP B C 1
ATOM 3193 O O . ASP B 1 101 ? 11.727 -2.5 -3.16 1 89.12 101 ASP B O 1
ATOM 3197 N N . ILE B 1 102 ? 11.273 -1.707 -1.134 1 91.38 102 ILE B N 1
ATOM 3198 C CA . ILE B 1 102 ? 12.445 -2.312 -0.512 1 91.38 102 ILE B CA 1
ATOM 3199 C C . ILE B 1 102 ? 12.164 -3.781 -0.205 1 91.38 102 ILE B C 1
ATOM 3201 O O . ILE B 1 102 ? 11.117 -4.117 0.352 1 91.38 102 ILE B O 1
ATOM 3205 N N . SER B 1 103 ? 13.078 -4.668 -0.623 1 89.62 103 SER B N 1
ATOM 3206 C CA . SER B 1 103 ? 12.875 -6.105 -0.454 1 89.62 103 SER B CA 1
ATOM 3207 C C . SER B 1 103 ? 12.891 -6.496 1.02 1 89.62 103 SER B C 1
ATOM 3209 O O . SER B 1 103 ? 13.469 -5.789 1.85 1 89.62 103 SER B O 1
ATOM 3211 N N . GLY B 1 104 ? 12.258 -7.656 1.285 1 89.38 104 GLY B N 1
ATOM 3212 C CA . GLY B 1 104 ? 12.266 -8.172 2.646 1 89.38 104 GLY B CA 1
ATOM 3213 C C . GLY B 1 104 ? 13.664 -8.438 3.176 1 89.38 104 GLY B C 1
ATOM 3214 O O . GLY B 1 104 ? 13.945 -8.195 4.352 1 89.38 104 GLY B O 1
ATOM 3215 N N . GLU B 1 105 ? 14.5 -8.914 2.314 1 89.75 105 GLU B N 1
ATOM 3216 C CA . GLU B 1 105 ? 15.891 -9.164 2.686 1 89.75 105 GLU B CA 1
ATOM 3217 C C . GLU B 1 105 ? 16.594 -7.879 3.102 1 89.75 105 GLU B C 1
ATOM 3219 O O . GLU B 1 105 ? 17.328 -7.859 4.09 1 89.75 105 GLU B O 1
ATOM 3224 N N . THR B 1 106 ? 16.344 -6.859 2.369 1 93.25 106 THR B N 1
ATOM 3225 C CA . THR B 1 106 ? 16.969 -5.574 2.666 1 93.25 106 THR B CA 1
ATOM 3226 C C . THR B 1 106 ? 16.406 -5 3.969 1 93.25 106 THR B C 1
ATOM 3228 O O . THR B 1 106 ? 17.172 -4.457 4.781 1 93.25 106 THR B O 1
ATOM 3231 N N . VAL B 1 107 ? 15.133 -5.098 4.184 1 94.12 107 VAL B N 1
ATOM 3232 C CA . VAL B 1 107 ? 14.516 -4.645 5.426 1 94.12 107 VAL B CA 1
ATOM 3233 C C . VAL B 1 107 ? 15.141 -5.379 6.609 1 94.12 107 VAL B C 1
ATOM 3235 O O . VAL B 1 107 ? 15.531 -4.75 7.598 1 94.12 107 VAL B O 1
ATOM 3238 N N . ALA B 1 108 ? 15.25 -6.676 6.492 1 93.31 108 ALA B N 1
ATOM 3239 C CA . ALA B 1 108 ? 15.805 -7.496 7.566 1 93.31 108 ALA B CA 1
ATOM 3240 C C . ALA B 1 108 ? 17.25 -7.113 7.855 1 93.31 108 ALA B C 1
ATOM 3242 O O . ALA B 1 108 ? 17.656 -7.012 9.016 1 93.31 108 ALA B O 1
ATOM 3243 N N . ALA B 1 109 ? 18 -6.945 6.816 1 94.62 109 ALA B N 1
ATOM 3244 C CA . ALA B 1 109 ? 19.391 -6.574 6.961 1 94.62 109 ALA B CA 1
ATOM 3245 C C . ALA B 1 109 ? 19.547 -5.223 7.66 1 94.62 109 ALA B C 1
ATOM 3247 O O . ALA B 1 109 ? 20.406 -5.051 8.516 1 94.62 109 ALA B O 1
ATOM 3248 N N . LEU B 1 110 ? 18.703 -4.301 7.262 1 95.94 110 LEU B N 1
ATOM 3249 C CA . LEU B 1 110 ? 18.703 -2.971 7.859 1 95.94 110 LEU B CA 1
ATOM 3250 C C . LEU B 1 110 ? 18.406 -3.043 9.352 1 95.94 110 LEU B C 1
ATOM 3252 O O . LEU B 1 110 ? 19.109 -2.439 10.164 1 95.94 110 LEU B O 1
ATOM 3256 N N . LEU B 1 111 ? 17.406 -3.773 9.695 1 93.62 111 LEU B N 1
ATOM 3257 C CA . LEU B 1 111 ? 16.984 -3.893 11.086 1 93.62 111 LEU B CA 1
ATOM 3258 C C . LEU B 1 111 ? 18.078 -4.582 11.914 1 93.62 111 LEU B C 1
ATOM 3260 O O . LEU B 1 111 ? 18.359 -4.168 13.039 1 93.62 111 LEU B O 1
ATOM 3264 N N . ALA B 1 112 ? 18.641 -5.594 11.352 1 92.44 112 ALA B N 1
ATOM 3265 C CA . ALA B 1 112 ? 19.719 -6.301 12.039 1 92.44 112 ALA B CA 1
ATOM 3266 C C . ALA B 1 112 ? 20.906 -5.379 12.281 1 92.44 112 ALA B C 1
ATOM 3268 O O . ALA B 1 112 ? 21.453 -5.336 13.391 1 92.44 112 ALA B O 1
ATOM 3269 N N . ASP B 1 113 ? 21.266 -4.719 11.266 1 93.38 113 ASP B N 1
ATOM 3270 C CA . ASP B 1 113 ? 22.406 -3.805 11.359 1 93.38 113 ASP B CA 1
ATOM 3271 C C . ASP B 1 113 ? 22.125 -2.682 12.352 1 93.38 113 ASP B C 1
ATOM 3273 O O . ASP B 1 113 ? 22.984 -2.332 13.156 1 93.38 113 ASP B O 1
ATOM 3277 N N . PHE B 1 114 ? 20.969 -2.088 12.359 1 92.5 114 PHE B N 1
ATOM 3278 C CA . PHE B 1 114 ? 20.609 -1.011 13.273 1 92.5 114 PHE B CA 1
ATOM 3279 C C . PHE B 1 114 ? 20.656 -1.487 14.719 1 92.5 114 PHE B C 1
ATOM 3281 O O . PHE B 1 114 ? 21.172 -0.78 15.594 1 92.5 114 PHE B O 1
ATOM 3288 N N . ARG B 1 115 ? 20.109 -2.658 14.922 1 86.88 115 ARG B N 1
ATOM 3289 C CA . ARG B 1 115 ? 20.094 -3.221 16.266 1 86.88 115 ARG B CA 1
ATOM 3290 C C . ARG B 1 115 ? 21.516 -3.43 16.797 1 86.88 115 ARG B C 1
ATOM 3292 O O . ARG B 1 115 ? 21.781 -3.238 17.984 1 86.88 115 ARG B O 1
ATOM 3299 N N . ARG B 1 116 ? 22.391 -3.865 15.977 1 86.38 116 ARG B N 1
ATOM 3300 C CA . ARG B 1 116 ? 23.781 -4.074 16.359 1 86.38 116 ARG B CA 1
ATOM 3301 C C . ARG B 1 116 ? 24.453 -2.752 16.719 1 86.38 116 ARG B C 1
ATOM 3303 O O . ARG B 1 116 ? 25.266 -2.693 17.641 1 86.38 116 ARG B O 1
ATOM 3310 N N . ARG B 1 117 ? 24.094 -1.737 16.031 1 81.69 117 ARG B N 1
ATOM 3311 C CA . ARG B 1 117 ? 24.719 -0.433 16.219 1 81.69 117 ARG B CA 1
ATOM 3312 C C . ARG B 1 117 ? 24.141 0.288 17.438 1 81.69 117 ARG B C 1
ATOM 3314 O O . ARG B 1 117 ? 24.812 1.079 18.094 1 81.69 117 ARG B O 1
ATOM 3321 N N . HIS B 1 118 ? 22.891 0.037 17.719 1 76.62 118 HIS B N 1
ATOM 3322 C CA . HIS B 1 118 ? 22.203 0.798 18.75 1 76.62 118 HIS B CA 1
ATOM 3323 C C . HIS B 1 118 ? 21.219 -0.078 19.516 1 76.62 118 HIS B C 1
ATOM 3325 O O . HIS B 1 118 ? 20.016 0.16 19.484 1 76.62 118 HIS B O 1
ATOM 3331 N N . ALA B 1 119 ? 21.641 -0.834 20.281 1 66.75 119 ALA B N 1
ATOM 3332 C CA . ALA B 1 119 ? 20.859 -1.83 21 1 66.75 119 ALA B CA 1
ATOM 3333 C C . ALA B 1 119 ? 19.875 -1.164 21.953 1 66.75 119 ALA B C 1
ATOM 3335 O O . ALA B 1 119 ? 18.797 -1.706 22.234 1 66.75 119 ALA B O 1
ATOM 3336 N N . GLY B 1 120 ? 20.031 0.007 22.328 1 70.56 120 GLY B N 1
ATOM 3337 C CA . GLY B 1 120 ? 19.172 0.587 23.344 1 70.56 120 GLY B CA 1
ATOM 3338 C C . GLY B 1 120 ? 18.141 1.545 22.781 1 70.56 120 GLY B C 1
ATOM 3339 O O . GLY B 1 120 ? 17.25 2.016 23.5 1 70.56 120 GLY B O 1
ATOM 3340 N N . LEU B 1 121 ? 18.125 1.692 21.578 1 77.38 121 LEU B N 1
ATOM 3341 C CA . LEU B 1 121 ? 17.203 2.641 20.953 1 77.38 121 LEU B CA 1
ATOM 3342 C C . LEU B 1 121 ? 15.977 1.923 20.391 1 77.38 121 LEU B C 1
ATOM 3344 O O . LEU B 1 121 ? 16.109 0.861 19.781 1 77.38 121 LEU B O 1
ATOM 3348 N N . GLU B 1 122 ? 14.867 2.424 20.734 1 83.75 122 GLU B N 1
ATOM 3349 C CA . G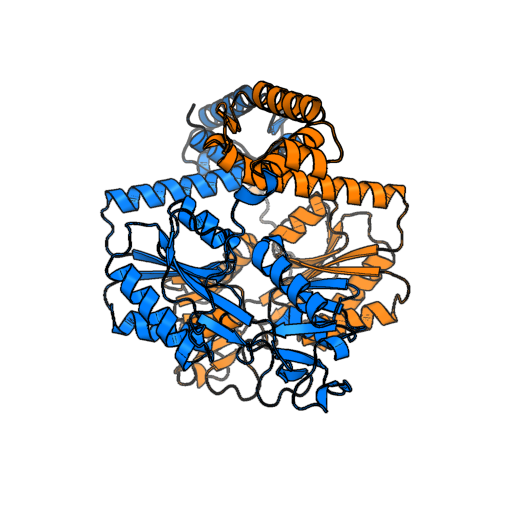LU B 1 122 ? 13.633 1.896 20.156 1 83.75 122 GLU B CA 1
ATOM 3350 C C . GLU B 1 122 ? 13.406 2.441 18.75 1 83.75 122 GLU B C 1
ATOM 3352 O O . GLU B 1 122 ? 13.547 3.645 18.516 1 83.75 122 GLU B O 1
ATOM 3357 N N . LEU B 1 123 ? 13.164 1.581 17.844 1 90.69 123 LEU B N 1
ATOM 3358 C CA . LEU B 1 123 ? 12.898 1.952 16.453 1 90.69 123 LEU B CA 1
ATOM 3359 C C . LEU B 1 123 ? 11.445 1.697 16.094 1 90.69 123 LEU B C 1
ATOM 3361 O O . LEU B 1 123 ? 10.953 0.572 16.219 1 90.69 123 LEU B O 1
ATOM 3365 N N . GLU B 1 124 ? 10.781 2.705 15.781 1 92.06 124 GLU B N 1
ATOM 3366 C CA . GLU B 1 124 ? 9.469 2.586 15.156 1 92.06 124 GLU B CA 1
ATOM 3367 C C . GLU B 1 124 ? 9.562 2.705 13.641 1 92.06 124 GLU B C 1
ATOM 3369 O O . GLU B 1 124 ? 9.711 3.807 13.102 1 92.06 124 GLU B O 1
ATOM 3374 N N . LEU B 1 125 ? 9.461 1.583 12.961 1 94.75 125 LEU B N 1
ATOM 3375 C CA . LEU B 1 125 ? 9.664 1.529 11.516 1 94.75 125 LEU B CA 1
ATOM 3376 C C . LEU B 1 125 ? 8.336 1.468 10.781 1 94.75 125 LEU B C 1
ATOM 3378 O O . LEU B 1 125 ? 7.488 0.625 11.086 1 94.75 125 LEU B O 1
ATOM 3382 N N . HIS B 1 126 ? 8.188 2.348 9.789 1 95.19 126 HIS B N 1
ATOM 3383 C CA . HIS B 1 126 ? 6.969 2.426 8.992 1 95.19 126 HIS B CA 1
ATOM 3384 C C . HIS B 1 126 ? 7.254 2.162 7.52 1 95.19 126 HIS B C 1
ATOM 3386 O O . HIS B 1 126 ? 8.367 2.396 7.047 1 95.19 126 HIS B O 1
ATOM 3392 N N . GLU B 1 127 ? 6.262 1.586 6.867 1 95.62 127 GLU B N 1
ATOM 3393 C CA . GLU B 1 127 ? 6.25 1.523 5.406 1 95.62 127 GLU B CA 1
ATOM 3394 C C . GLU B 1 127 ? 5.457 2.682 4.812 1 95.62 127 GLU B C 1
ATOM 3396 O O . GLU B 1 127 ? 4.223 2.682 4.852 1 95.62 127 GLU B O 1
ATOM 3401 N N . LEU B 1 128 ? 6.219 3.631 4.219 1 95.94 128 LEU B N 1
ATOM 3402 C CA . LEU B 1 128 ? 5.586 4.852 3.727 1 95.94 128 LEU B CA 1
ATOM 3403 C C . LEU B 1 128 ? 6.098 5.207 2.334 1 95.94 128 LEU B C 1
ATOM 3405 O O . LEU B 1 128 ? 7.285 5.051 2.047 1 95.94 128 LEU B O 1
ATOM 3409 N N . THR B 1 129 ? 5.188 5.703 1.483 1 94.94 129 THR B N 1
ATOM 3410 C CA . THR B 1 129 ? 5.605 6.23 0.191 1 94.94 129 THR B CA 1
ATOM 3411 C C . THR B 1 129 ? 6.453 7.488 0.372 1 94.94 129 THR B C 1
ATOM 3413 O O . THR B 1 129 ? 6.496 8.062 1.462 1 94.94 129 THR B O 1
ATOM 3416 N N . THR B 1 130 ? 7.129 7.895 -0.688 1 95.06 130 THR B N 1
ATOM 3417 C CA . THR B 1 130 ? 7.953 9.102 -0.618 1 95.06 130 THR B CA 1
ATOM 3418 C C . THR B 1 130 ? 7.105 10.312 -0.232 1 95.06 130 THR B C 1
ATOM 3420 O O . THR B 1 130 ? 7.504 11.102 0.624 1 95.06 130 THR B O 1
ATOM 3423 N N . ALA B 1 131 ? 5.957 10.445 -0.828 1 92.06 131 ALA B N 1
ATOM 3424 C CA . ALA B 1 131 ? 5.074 11.562 -0.511 1 92.06 131 ALA B CA 1
ATOM 3425 C C . ALA B 1 131 ? 4.676 11.547 0.961 1 92.06 131 ALA B C 1
ATOM 3427 O O . ALA B 1 131 ? 4.668 12.586 1.622 1 92.06 131 ALA B O 1
ATOM 3428 N N . GLN B 1 132 ? 4.359 10.398 1.476 1 92 132 GLN B N 1
ATOM 3429 C CA . GLN B 1 132 ? 3.979 10.25 2.877 1 92 132 GLN B CA 1
ATOM 3430 C C . GLN B 1 132 ? 5.148 10.578 3.801 1 92 132 GLN B C 1
ATOM 3432 O O . GLN B 1 132 ? 4.957 11.172 4.867 1 92 132 GLN B O 1
ATOM 3437 N N . GLN B 1 133 ? 6.301 10.172 3.391 1 95.62 133 GLN B N 1
ATOM 3438 C CA . GLN B 1 133 ? 7.48 10.461 4.199 1 95.62 133 GLN B CA 1
ATOM 3439 C C . GLN B 1 133 ? 7.758 11.961 4.246 1 95.62 133 GLN B C 1
ATOM 3441 O O . GLN B 1 133 ? 8.055 12.508 5.312 1 95.62 133 GLN B O 1
ATOM 3446 N N . LEU B 1 134 ? 7.664 12.609 3.107 1 92 134 LEU B N 1
ATOM 3447 C CA . LEU B 1 134 ? 7.879 14.055 3.068 1 92 134 LEU B CA 1
ATOM 3448 C C . LEU B 1 134 ? 6.879 14.781 3.963 1 92 134 LEU B C 1
ATOM 3450 O O . LEU B 1 134 ? 7.25 15.703 4.691 1 92 134 LEU B O 1
ATOM 3454 N N . ALA B 1 135 ? 5.66 14.32 3.934 1 88.75 135 ALA B N 1
ATOM 3455 C CA . ALA B 1 135 ? 4.641 14.883 4.816 1 88.75 135 ALA B CA 1
ATOM 3456 C C . ALA B 1 135 ? 4.977 14.617 6.281 1 88.75 135 ALA B C 1
ATOM 3458 O O . ALA B 1 135 ? 4.762 15.477 7.137 1 88.75 135 ALA B O 1
ATOM 3459 N N . GLY B 1 136 ? 5.477 13.43 6.535 1 90.38 136 GLY B N 1
ATOM 3460 C CA . GLY B 1 136 ? 5.863 13.07 7.887 1 90.38 136 GLY B CA 1
ATOM 3461 C C . GLY B 1 136 ? 7.008 13.906 8.43 1 90.38 136 GLY B C 1
ATOM 3462 O O . GLY B 1 136 ? 7.008 14.281 9.602 1 90.38 136 GLY B O 1
ATOM 3463 N N . PHE B 1 137 ? 7.996 14.18 7.57 1 89.31 137 PHE B N 1
ATOM 3464 C CA . PHE B 1 137 ? 9.086 15.062 7.957 1 89.31 137 PHE B CA 1
ATOM 3465 C C . PHE B 1 137 ? 8.562 16.453 8.297 1 89.31 137 PHE B C 1
ATOM 3467 O O . PHE B 1 137 ? 8.93 17.031 9.32 1 89.31 137 PHE B O 1
ATOM 3474 N N . ALA B 1 138 ? 7.734 16.922 7.426 1 81.75 138 ALA B N 1
ATOM 3475 C CA . ALA B 1 138 ? 7.191 18.266 7.594 1 81.75 138 ALA B CA 1
ATOM 3476 C C . ALA B 1 138 ? 6.375 18.375 8.875 1 81.75 138 ALA B C 1
ATOM 3478 O O . ALA B 1 138 ? 6.395 19.406 9.547 1 81.75 138 ALA B O 1
ATOM 3479 N N . ALA B 1 139 ? 5.73 17.281 9.227 1 78.88 139 ALA B N 1
ATOM 3480 C CA . ALA B 1 139 ? 4.863 17.25 10.406 1 78.88 139 ALA B CA 1
ATOM 3481 C C . ALA B 1 139 ? 5.645 16.844 11.648 1 78.88 139 ALA B C 1
ATOM 3483 O O . ALA B 1 139 ? 5.074 16.734 12.742 1 78.88 139 ALA B O 1
ATOM 3484 N N . HIS B 1 140 ? 6.926 16.578 11.492 1 79.5 140 HIS B N 1
ATOM 3485 C CA . HIS B 1 140 ? 7.812 16.156 12.57 1 79.5 140 HIS B CA 1
ATOM 3486 C C . HIS B 1 140 ? 7.344 14.844 13.188 1 79.5 140 HIS B C 1
ATOM 3488 O O . HIS B 1 140 ? 7.426 14.664 14.406 1 79.5 140 HIS B O 1
ATOM 3494 N N . GLU B 1 141 ? 6.77 14.062 12.328 1 86.5 141 GLU B N 1
ATOM 3495 C CA . GLU B 1 141 ? 6.309 12.742 12.742 1 86.5 141 GLU B CA 1
ATOM 3496 C C . GLU B 1 141 ? 7.277 11.648 12.297 1 86.5 141 GLU B C 1
ATOM 3498 O O . GLU B 1 141 ? 7.117 10.484 12.656 1 86.5 141 GLU B O 1
ATOM 3503 N N . LEU B 1 142 ? 8.195 12.031 11.539 1 92.56 142 LEU B N 1
ATOM 3504 C CA . LEU B 1 142 ? 9.227 11.141 11.016 1 92.56 142 LEU B CA 1
ATOM 3505 C C . LEU B 1 142 ? 10.617 11.727 11.234 1 92.56 142 LEU B C 1
ATOM 3507 O O . LEU B 1 142 ? 10.836 12.922 11 1 92.56 142 LEU B O 1
ATOM 3511 N N . ASP B 1 143 ? 11.484 10.922 11.734 1 91.56 143 ASP B N 1
ATOM 3512 C CA . ASP B 1 143 ? 12.828 11.398 12.062 1 91.56 143 ASP B CA 1
ATOM 3513 C C . ASP B 1 143 ? 13.805 11.125 10.922 1 91.56 143 ASP B C 1
ATOM 3515 O O . ASP B 1 143 ? 14.711 11.914 10.672 1 91.56 143 ASP B O 1
ATOM 3519 N N . VAL B 1 144 ? 13.641 10 10.297 1 96 144 VAL B N 1
ATOM 3520 C CA . VAL B 1 144 ? 14.516 9.586 9.211 1 96 144 VAL B CA 1
ATOM 3521 C C . VAL B 1 144 ? 13.781 8.625 8.281 1 96 144 VAL B C 1
ATOM 3523 O O . VAL B 1 144 ? 12.859 7.926 8.711 1 96 144 VAL B O 1
ATOM 3526 N N . GLY B 1 145 ? 14.109 8.625 7.023 1 98.06 145 GLY B N 1
ATOM 3527 C CA . GLY B 1 145 ? 13.461 7.734 6.078 1 98.06 145 GLY B CA 1
ATOM 3528 C C . GLY B 1 145 ? 14.289 7.488 4.824 1 98.06 145 GLY B C 1
ATOM 3529 O O . GLY B 1 145 ? 15.312 8.133 4.617 1 98.06 145 GLY B O 1
ATOM 3530 N N . LEU B 1 146 ? 13.914 6.5 4.086 1 97.81 146 LEU B N 1
ATOM 3531 C CA . LEU B 1 146 ? 14.477 6.207 2.775 1 97.81 146 LEU B CA 1
ATOM 3532 C C . LEU B 1 146 ? 13.547 6.676 1.661 1 97.81 146 LEU B C 1
ATOM 3534 O O . LEU B 1 146 ? 12.508 6.062 1.418 1 97.81 146 LEU B O 1
ATOM 3538 N N . ILE B 1 147 ? 13.969 7.711 0.913 1 97.06 147 ILE B N 1
ATOM 3539 C CA . ILE B 1 147 ? 13.078 8.336 -0.06 1 97.06 147 ILE B CA 1
ATOM 3540 C C . ILE B 1 147 ? 13.625 8.125 -1.47 1 97.06 147 ILE B C 1
ATOM 3542 O O . ILE B 1 147 ? 14.805 7.812 -1.645 1 97.06 147 ILE B O 1
ATOM 3546 N N . HIS B 1 148 ? 12.719 8.266 -2.387 1 95.94 148 HIS B N 1
ATOM 3547 C CA . HIS B 1 148 ? 13.078 8.211 -3.799 1 95.94 148 HIS B CA 1
ATOM 3548 C C . HIS B 1 148 ? 13.383 9.602 -4.34 1 95.94 148 HIS B C 1
ATOM 3550 O O . HIS B 1 148 ? 12.828 10.594 -3.867 1 95.94 148 HIS B O 1
ATOM 3556 N N . HIS B 1 149 ? 14.312 9.586 -5.289 1 94.75 149 HIS B N 1
ATOM 3557 C CA . HIS B 1 149 ? 14.594 10.781 -6.066 1 94.75 149 HIS B CA 1
ATOM 3558 C C . HIS B 1 149 ? 14.133 10.633 -7.512 1 94.75 149 HIS B C 1
ATOM 3560 O O . HIS B 1 149 ? 14.133 9.523 -8.055 1 94.75 149 HIS B O 1
ATOM 3566 N N . PRO B 1 150 ? 13.734 11.727 -8.141 1 93.75 150 PRO B N 1
ATOM 3567 C CA . PRO B 1 150 ? 13.727 13.102 -7.641 1 93.75 150 PRO B CA 1
ATOM 3568 C C . PRO B 1 150 ? 12.539 13.375 -6.711 1 93.75 150 PRO B C 1
ATOM 3570 O O . PRO B 1 150 ? 11.531 12.68 -6.773 1 93.75 150 PRO B O 1
ATOM 3573 N N . CYS B 1 151 ? 12.695 14.297 -5.773 1 92.38 151 CYS B N 1
ATOM 3574 C CA . CYS B 1 151 ? 11.648 14.852 -4.926 1 92.38 151 CYS B CA 1
ATOM 3575 C C . CYS B 1 151 ? 12.086 16.172 -4.309 1 92.38 151 CYS B C 1
ATOM 3577 O O . CYS B 1 151 ? 13.234 16.594 -4.473 1 92.38 151 CYS B O 1
ATOM 3579 N N . ASP B 1 152 ? 11.164 16.906 -3.77 1 87.06 152 ASP B N 1
ATOM 3580 C CA . ASP B 1 152 ? 11.492 18.156 -3.096 1 87.06 152 ASP B CA 1
ATOM 3581 C C . ASP B 1 152 ? 12.188 17.906 -1.76 1 87.06 152 ASP B C 1
ATOM 3583 O O . ASP B 1 152 ? 11.539 17.516 -0.785 1 87.06 152 ASP B O 1
ATOM 3587 N N . VAL B 1 153 ? 13.461 18.188 -1.726 1 90.5 153 VAL B N 1
ATOM 3588 C CA . VAL B 1 153 ? 14.227 17.859 -0.527 1 90.5 153 VAL B CA 1
ATOM 3589 C C . VAL B 1 153 ? 14.484 19.141 0.277 1 90.5 153 VAL B C 1
ATOM 3591 O O . VAL B 1 153 ? 15.43 19.188 1.072 1 90.5 153 VAL B O 1
ATOM 3594 N N . THR B 1 154 ? 13.656 20.156 0.033 1 85.94 154 THR B N 1
ATOM 3595 C CA . THR B 1 154 ? 13.82 21.391 0.801 1 85.94 154 THR B CA 1
ATOM 3596 C C . THR B 1 154 ? 13.711 21.109 2.297 1 85.94 154 THR B C 1
ATOM 3598 O O . THR B 1 154 ? 12.781 20.438 2.744 1 85.94 154 THR B O 1
ATOM 3601 N N . GLY B 1 155 ? 14.727 21.625 3.072 1 89.44 155 GLY B N 1
ATOM 3602 C CA . GLY B 1 155 ? 14.719 21.469 4.52 1 89.44 155 GLY B CA 1
ATOM 3603 C C . GLY B 1 155 ? 15.219 20.109 4.977 1 89.44 155 GLY B C 1
ATOM 3604 O O . GLY B 1 155 ? 15.164 19.797 6.164 1 89.44 155 GLY B O 1
ATOM 3605 N N . LEU B 1 156 ? 15.648 19.328 4.059 1 94.62 156 LEU B N 1
ATOM 3606 C CA . LEU B 1 156 ? 16.109 17.984 4.395 1 94.62 156 LEU B CA 1
ATOM 3607 C C . LEU B 1 156 ? 17.609 17.859 4.145 1 94.62 156 LEU B C 1
ATOM 3609 O O . LEU B 1 156 ? 18.172 18.562 3.307 1 94.62 156 LEU B O 1
ATOM 3613 N N . GLU B 1 157 ? 18.219 17.078 4.957 1 95.31 157 GLU B N 1
ATOM 3614 C CA . GLU B 1 157 ? 19.562 16.578 4.684 1 95.31 157 GLU B CA 1
ATOM 3615 C C . GLU B 1 157 ? 19.516 15.148 4.145 1 95.31 157 GLU B C 1
ATOM 3617 O O . GLU B 1 157 ? 18.594 14.391 4.449 1 95.31 157 GLU B O 1
ATOM 3622 N N . LEU B 1 158 ? 20.484 14.781 3.363 1 96.5 158 LEU B N 1
ATOM 3623 C CA . LEU B 1 158 ? 20.453 13.5 2.668 1 96.5 158 LEU B CA 1
ATOM 3624 C C . LEU B 1 158 ? 21.734 12.711 2.941 1 96.5 158 LEU B C 1
ATOM 3626 O O . LEU B 1 158 ? 22.812 13.297 3.078 1 96.5 158 LEU B O 1
ATOM 3630 N N . GLY B 1 159 ? 21.578 11.406 3.096 1 95.12 159 GLY B N 1
ATOM 3631 C CA . GLY B 1 159 ? 22.719 10.516 2.93 1 95.12 159 GLY B CA 1
ATOM 3632 C C . GLY B 1 159 ? 23.109 10.32 1.479 1 95.12 159 GLY B C 1
ATOM 3633 O O . GLY B 1 159 ? 22.641 11.047 0.599 1 95.12 159 GLY B O 1
ATOM 3634 N N . PRO B 1 160 ? 24.031 9.406 1.256 1 95.25 160 PRO B N 1
ATOM 3635 C CA . PRO B 1 160 ? 24.438 9.133 -0.123 1 95.25 160 PRO B CA 1
ATOM 3636 C C . PRO B 1 160 ? 23.281 8.672 -1.005 1 95.25 160 PRO B C 1
ATOM 3638 O O . PRO B 1 160 ? 22.438 7.891 -0.564 1 95.25 160 PRO B O 1
ATOM 3641 N N . VAL B 1 161 ? 23.219 9.227 -2.176 1 96.06 161 VAL B N 1
ATOM 3642 C CA . VAL B 1 161 ? 22.219 8.781 -3.146 1 96.06 161 VAL B CA 1
ATOM 3643 C C . VAL B 1 161 ? 22.703 7.496 -3.82 1 96.06 161 VAL B C 1
ATOM 3645 O O . VAL B 1 161 ? 23.797 7.453 -4.387 1 96.06 161 VAL B O 1
ATOM 3648 N N . LEU B 1 162 ? 21.906 6.484 -3.721 1 95.69 162 LEU B N 1
ATOM 3649 C CA . LEU B 1 162 ? 22.234 5.176 -4.281 1 95.69 162 LEU B CA 1
ATOM 3650 C C . LEU B 1 162 ? 21.328 4.859 -5.473 1 95.69 162 LEU B C 1
ATOM 3652 O O . LEU B 1 162 ? 20.141 5.176 -5.457 1 95.69 162 LEU B O 1
ATOM 3656 N N . ARG B 1 163 ? 21.906 4.258 -6.379 1 93.94 163 ARG B N 1
ATOM 3657 C CA . ARG B 1 163 ? 21.219 3.91 -7.621 1 93.94 163 ARG B CA 1
ATOM 3658 C C . ARG B 1 163 ? 20.984 2.406 -7.715 1 93.94 163 ARG B C 1
ATOM 3660 O O . ARG B 1 163 ? 21.875 1.613 -7.379 1 93.94 163 ARG B O 1
ATOM 3667 N N . ARG B 1 164 ? 19.766 2.033 -8.117 1 92.44 164 ARG B N 1
ATOM 3668 C CA . ARG B 1 164 ? 19.406 0.652 -8.422 1 92.44 164 ARG B CA 1
ATOM 3669 C C . ARG B 1 164 ? 18.906 0.519 -9.859 1 92.44 164 ARG B C 1
ATOM 3671 O O . ARG B 1 164 ? 17.891 1.112 -10.227 1 92.44 164 ARG B O 1
ATOM 3678 N N . ASP B 1 165 ? 19.562 -0.298 -10.609 1 90.5 165 ASP B N 1
ATOM 3679 C CA . ASP B 1 165 ? 19.203 -0.453 -12.016 1 90.5 165 ASP B CA 1
ATOM 3680 C C . ASP B 1 165 ? 17.891 -1.222 -12.156 1 90.5 165 ASP B C 1
ATOM 3682 O O . ASP B 1 165 ? 17.656 -2.197 -11.438 1 90.5 165 ASP B O 1
ATOM 3686 N N . LEU B 1 166 ? 17.156 -0.724 -13.133 1 93.12 166 LEU B N 1
ATOM 3687 C CA . LEU B 1 166 ? 15.852 -1.341 -13.328 1 93.12 166 LEU B CA 1
ATOM 3688 C C . LEU B 1 166 ? 15.914 -2.4 -14.43 1 93.12 166 LEU B C 1
ATOM 3690 O O . LEU B 1 166 ? 16.688 -2.273 -15.375 1 93.12 166 LEU B O 1
ATOM 3694 N N . GLY B 1 167 ? 15.195 -3.396 -14.242 1 94.44 167 GLY B N 1
ATOM 3695 C CA . GLY B 1 167 ? 14.852 -4.363 -15.273 1 94.44 167 GLY B CA 1
ATOM 3696 C C . GLY B 1 167 ? 13.359 -4.418 -15.562 1 94.44 167 GLY B C 1
ATOM 3697 O O . GLY B 1 167 ? 12.602 -3.562 -15.102 1 94.44 167 GLY B O 1
ATOM 3698 N N . VAL B 1 168 ? 13.039 -5.352 -16.406 1 95.31 168 VAL B N 1
ATOM 3699 C CA . VAL B 1 168 ? 11.641 -5.496 -16.797 1 95.31 168 VAL B CA 1
ATOM 3700 C C . VAL B 1 168 ? 11.133 -6.875 -16.391 1 95.31 168 VAL B C 1
ATOM 3702 O O . VAL B 1 168 ? 11.844 -7.871 -16.516 1 95.31 168 VAL B O 1
ATOM 3705 N N . LEU B 1 169 ? 9.945 -6.844 -15.82 1 93.94 169 LEU B N 1
ATOM 3706 C CA . LEU B 1 169 ? 9.234 -8.07 -15.484 1 93.94 169 LEU B CA 1
ATOM 3707 C C . LEU B 1 169 ? 8.289 -8.469 -16.609 1 93.94 169 LEU B C 1
ATOM 3709 O O . LEU B 1 169 ? 7.402 -7.699 -16.984 1 93.94 169 LEU B O 1
ATOM 3713 N N . LEU B 1 170 ? 8.5 -9.68 -17.062 1 93.25 170 LEU B N 1
ATOM 3714 C CA . LEU B 1 170 ? 7.762 -10.18 -18.219 1 93.25 170 LEU B CA 1
ATOM 3715 C C . LEU B 1 170 ? 7.133 -11.539 -17.922 1 93.25 170 LEU B C 1
ATOM 3717 O O . LEU B 1 170 ? 7.691 -12.328 -17.156 1 93.25 170 LEU B O 1
ATOM 3721 N N . PRO B 1 171 ? 5.898 -11.766 -18.484 1 91.06 171 PRO B N 1
ATOM 3722 C CA . PRO B 1 171 ? 5.418 -13.148 -18.422 1 91.06 171 PRO B CA 1
ATOM 3723 C C . PRO B 1 171 ? 6.332 -14.125 -19.156 1 91.06 171 PRO B C 1
ATOM 3725 O O . PRO B 1 171 ? 6.898 -13.781 -20.203 1 91.06 171 PRO B O 1
ATOM 3728 N N . ARG B 1 172 ? 6.344 -15.289 -18.547 1 89.56 172 ARG B N 1
ATOM 3729 C CA . ARG B 1 172 ? 7.148 -16.312 -19.203 1 89.56 172 ARG B CA 1
ATOM 3730 C C . ARG B 1 172 ? 6.617 -16.625 -20.594 1 89.56 172 ARG B C 1
ATOM 3732 O O . ARG B 1 172 ? 5.406 -16.75 -20.797 1 89.56 172 ARG B O 1
ATOM 3739 N N . GLY B 1 173 ? 7.434 -16.609 -21.656 1 88.75 173 GLY B N 1
ATOM 3740 C CA . GLY B 1 173 ? 7.02 -16.891 -23.031 1 88.75 173 GLY B CA 1
ATOM 3741 C C . GLY B 1 173 ? 7.043 -15.664 -23.922 1 88.75 173 GLY B C 1
ATOM 3742 O O . GLY B 1 173 ? 6.953 -15.773 -25.141 1 88.75 173 GLY B O 1
ATOM 3743 N N . ALA B 1 174 ? 6.93 -14.469 -23.203 1 92.44 174 ALA B N 1
ATOM 3744 C CA . ALA B 1 174 ? 7.055 -13.266 -24.016 1 92.44 174 ALA B CA 1
ATOM 3745 C C . ALA B 1 174 ? 8.32 -13.305 -24.859 1 92.44 174 ALA B C 1
ATOM 3747 O O . ALA B 1 174 ? 9.367 -13.766 -24.406 1 92.44 174 ALA B O 1
ATOM 3748 N N . PRO B 1 175 ? 8.281 -12.844 -26.062 1 94.25 175 PRO B N 1
ATOM 3749 C CA . PRO B 1 175 ? 9.445 -12.859 -26.953 1 94.25 175 PRO B CA 1
ATOM 3750 C C . PRO B 1 175 ? 10.656 -12.148 -26.344 1 94.25 175 PRO B C 1
ATOM 3752 O O . PRO B 1 175 ? 11.797 -12.547 -26.594 1 94.25 175 PRO B O 1
ATOM 3755 N N . GLN B 1 176 ? 10.43 -11.141 -25.609 1 94.88 176 GLN B N 1
ATOM 3756 C C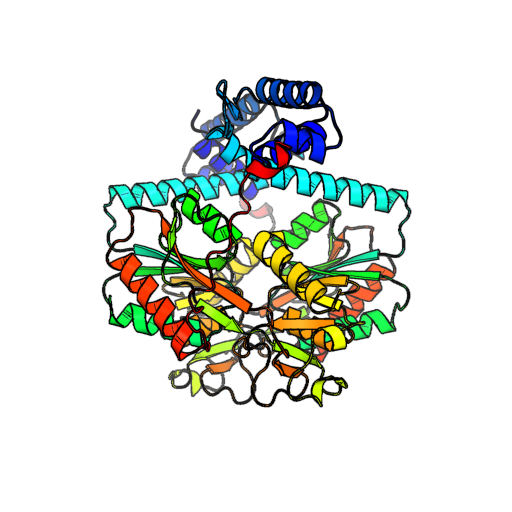A . GLN B 1 176 ? 11.5 -10.336 -25.047 1 94.88 176 GLN B CA 1
ATOM 3757 C C . GLN B 1 176 ? 12.32 -11.141 -24.047 1 94.88 176 GLN B C 1
ATOM 3759 O O . GLN B 1 176 ? 13.438 -10.75 -23.688 1 94.88 176 GLN B O 1
ATOM 3764 N N . THR B 1 177 ? 11.75 -12.258 -23.516 1 93.5 177 THR B N 1
ATOM 3765 C CA . THR B 1 177 ? 12.461 -13.07 -22.547 1 93.5 177 THR B CA 1
ATOM 3766 C C . THR B 1 177 ? 13.656 -13.773 -23.188 1 93.5 177 THR B C 1
ATOM 3768 O O . THR B 1 177 ? 14.531 -14.281 -22.484 1 93.5 177 THR B O 1
ATOM 3771 N N . GLU B 1 178 ? 13.711 -13.828 -24.438 1 94.75 178 GLU B N 1
ATOM 3772 C CA . GLU B 1 178 ? 14.812 -14.469 -25.156 1 94.75 178 GLU B CA 1
ATOM 3773 C C . GLU B 1 178 ? 16.031 -13.555 -25.219 1 94.75 178 GLU B C 1
ATOM 3775 O O . GLU B 1 178 ? 17.141 -14 -25.531 1 94.75 178 GLU B O 1
ATOM 3780 N N . LEU B 1 179 ? 15.836 -12.352 -24.953 1 95.31 179 LEU B N 1
ATOM 3781 C CA . LEU B 1 179 ? 16.922 -11.383 -24.953 1 95.31 179 LEU B CA 1
ATOM 3782 C C . LEU B 1 179 ? 17.641 -11.359 -23.594 1 95.31 179 LEU B C 1
ATOM 3784 O O . LEU B 1 179 ? 16.984 -11.469 -22.547 1 95.31 179 LEU B O 1
ATOM 3788 N N . ASP B 1 180 ? 18.922 -11.219 -23.578 1 93.62 180 ASP B N 1
ATOM 3789 C CA . ASP B 1 180 ? 19.672 -11.102 -22.328 1 93.62 180 ASP B CA 1
ATOM 3790 C C . ASP B 1 180 ? 19.391 -9.766 -21.641 1 93.62 180 ASP B C 1
ATOM 3792 O O . ASP B 1 180 ? 19.344 -9.695 -20.406 1 93.62 180 ASP B O 1
ATOM 3796 N N . ALA B 1 181 ? 19.281 -8.789 -22.453 1 95.88 181 ALA B N 1
ATOM 3797 C CA . ALA B 1 181 ? 18.875 -7.445 -22.031 1 95.88 181 ALA B CA 1
ATOM 3798 C C . ALA B 1 181 ? 17.828 -6.871 -22.984 1 95.88 181 ALA B C 1
ATOM 3800 O O . ALA B 1 181 ? 17.922 -7.027 -24.203 1 95.88 181 ALA B O 1
ATOM 3801 N N . VAL B 1 182 ? 16.812 -6.254 -22.422 1 97.12 182 VAL B N 1
ATOM 3802 C CA . VAL B 1 182 ? 15.664 -5.844 -23.219 1 97.12 182 VAL B CA 1
ATOM 3803 C C . VAL B 1 182 ? 15.727 -4.34 -23.484 1 97.12 182 VAL B C 1
ATOM 3805 O O . VAL B 1 182 ? 15.68 -3.539 -22.547 1 97.12 182 VAL B O 1
ATOM 3808 N N . PRO B 1 183 ? 15.891 -3.951 -24.719 1 97 183 PRO B N 1
ATOM 3809 C CA . PRO B 1 183 ? 15.758 -2.518 -24.984 1 97 183 PRO B CA 1
ATOM 3810 C C . PRO B 1 183 ? 14.344 -1.999 -24.719 1 97 183 PRO B C 1
ATOM 3812 O O . PRO B 1 183 ? 13.367 -2.707 -24.969 1 97 183 PRO B O 1
ATOM 3815 N N . LEU B 1 184 ? 14.227 -0.786 -24.234 1 96.69 184 LEU B N 1
ATOM 3816 C CA . LEU B 1 184 ? 12.93 -0.188 -23.938 1 96.69 184 LEU B CA 1
ATOM 3817 C C . LEU B 1 184 ? 12.016 -0.218 -25.156 1 96.69 184 LEU B C 1
ATOM 3819 O O . LEU B 1 184 ? 10.812 -0.467 -25.031 1 96.69 184 LEU B O 1
ATOM 3823 N N . ALA B 1 185 ? 12.578 0.013 -26.234 1 96.12 185 ALA B N 1
ATOM 3824 C CA . ALA B 1 185 ? 11.789 0.056 -27.469 1 96.12 185 ALA B CA 1
ATOM 3825 C C . ALA B 1 185 ? 11.102 -1.28 -27.719 1 96.12 185 ALA B C 1
ATOM 3827 O O . ALA B 1 185 ? 10.039 -1.329 -28.359 1 96.12 185 ALA B O 1
ATOM 3828 N N . ALA B 1 186 ? 11.68 -2.326 -27.266 1 96.75 186 ALA B N 1
ATOM 3829 C CA . ALA B 1 186 ? 11.125 -3.662 -27.469 1 96.75 186 ALA B CA 1
ATOM 3830 C C . ALA B 1 186 ? 9.867 -3.867 -26.625 1 96.75 186 ALA B C 1
ATOM 3832 O O . ALA B 1 186 ? 9.164 -4.867 -26.797 1 96.75 186 ALA B O 1
ATOM 3833 N N . LEU B 1 187 ? 9.555 -2.922 -25.781 1 96.25 187 LEU B N 1
ATOM 3834 C CA . LEU B 1 187 ? 8.391 -3.041 -24.922 1 96.25 187 LEU B CA 1
ATOM 3835 C C . LEU B 1 187 ? 7.18 -2.332 -25.516 1 96.25 187 LEU B C 1
ATOM 3837 O O . LEU B 1 187 ? 6.117 -2.266 -24.891 1 96.25 187 LEU B O 1
ATOM 3841 N N . THR B 1 188 ? 7.387 -1.808 -26.688 1 94.62 188 THR B N 1
ATOM 3842 C CA . THR B 1 188 ? 6.273 -1.158 -27.375 1 94.62 188 THR B CA 1
ATOM 3843 C C . THR B 1 188 ? 5.086 -2.107 -27.5 1 94.62 188 THR B C 1
ATOM 3845 O O . THR B 1 188 ? 5.254 -3.275 -27.859 1 94.62 188 THR B O 1
ATOM 3848 N N . GLY B 1 189 ? 3.896 -1.611 -27.172 1 92.81 189 GLY B N 1
ATOM 3849 C CA . GLY B 1 189 ? 2.693 -2.426 -27.234 1 92.81 189 GLY B CA 1
ATOM 3850 C C . GLY B 1 189 ? 2.219 -2.896 -25.859 1 92.81 189 GLY B C 1
ATOM 3851 O O . GLY B 1 189 ? 1.058 -3.277 -25.703 1 92.81 189 GLY B O 1
ATOM 3852 N N . TYR B 1 190 ? 3.129 -2.939 -24.922 1 94.88 190 TYR B N 1
ATOM 3853 C CA . TYR B 1 190 ? 2.762 -3.336 -23.578 1 94.88 190 TYR B CA 1
ATOM 3854 C C . TYR B 1 190 ? 2.268 -2.139 -22.766 1 94.88 190 TYR B C 1
ATOM 3856 O O . TYR B 1 190 ? 2.793 -1.032 -22.906 1 94.88 190 TYR B O 1
ATOM 3864 N N . ASP B 1 191 ? 1.271 -2.42 -21.891 1 95.62 191 ASP B N 1
ATOM 3865 C CA . ASP B 1 191 ? 0.985 -1.473 -20.828 1 95.62 191 ASP B CA 1
ATOM 3866 C C . ASP B 1 191 ? 2.09 -1.484 -19.766 1 95.62 191 ASP B C 1
ATOM 3868 O O . ASP B 1 191 ? 2.904 -2.408 -19.734 1 95.62 191 ASP B O 1
ATOM 3872 N N . LEU B 1 192 ? 2.141 -0.429 -19 1 96.81 192 LEU B N 1
ATOM 3873 C CA . LEU B 1 192 ? 3.131 -0.33 -17.922 1 96.81 192 LEU B CA 1
ATOM 3874 C C . LEU B 1 192 ? 2.457 -0.325 -16.562 1 96.81 192 LEU B C 1
ATOM 3876 O O . LEU B 1 192 ? 1.541 0.464 -16.312 1 96.81 192 LEU B O 1
ATOM 3880 N N . VAL B 1 193 ? 2.879 -1.258 -15.75 1 96 193 VAL B N 1
ATOM 3881 C CA . VAL B 1 193 ? 2.434 -1.235 -14.359 1 96 193 VAL B CA 1
ATOM 3882 C C . VAL B 1 193 ? 3.357 -0.342 -13.539 1 96 193 VAL B C 1
ATOM 3884 O O . VAL B 1 193 ? 4.57 -0.553 -13.508 1 96 193 VAL B O 1
ATOM 3887 N N . LEU B 1 194 ? 2.805 0.644 -12.906 1 95.12 194 LEU B N 1
ATOM 3888 C CA . LEU B 1 194 ? 3.555 1.612 -12.109 1 95.12 194 LEU B CA 1
ATOM 3889 C C . LEU B 1 194 ? 2.799 1.977 -10.836 1 95.12 194 LEU B C 1
ATOM 3891 O O . LEU B 1 194 ? 1.582 1.797 -10.758 1 95.12 194 LEU B O 1
ATOM 3895 N N . PHE B 1 195 ? 3.535 2.326 -9.812 1 94 195 PHE B N 1
ATOM 3896 C CA . PHE B 1 195 ? 2.873 2.809 -8.609 1 94 195 PHE B CA 1
ATOM 3897 C C . PHE B 1 195 ? 2.037 4.047 -8.906 1 94 195 PHE B C 1
ATOM 3899 O O . PHE B 1 195 ? 2.258 4.723 -9.914 1 94 195 PHE B O 1
ATOM 3906 N N . PRO B 1 196 ? 1.012 4.359 -8.047 1 92.5 196 PRO B N 1
ATOM 3907 C CA . PRO B 1 196 ? 0.218 5.57 -8.266 1 92.5 196 PRO B CA 1
ATOM 3908 C C . PRO B 1 196 ? 1.064 6.844 -8.258 1 92.5 196 PRO B C 1
ATOM 3910 O O . PRO B 1 196 ? 1.971 6.98 -7.434 1 92.5 196 PRO B O 1
ATOM 3913 N N . ARG B 1 197 ? 0.787 7.758 -9.086 1 90.94 197 ARG B N 1
ATOM 3914 C CA . ARG B 1 197 ? 1.57 8.977 -9.266 1 90.94 197 ARG B CA 1
ATOM 3915 C C . ARG B 1 197 ? 1.672 9.75 -7.953 1 90.94 197 ARG B C 1
ATOM 3917 O O . ARG B 1 197 ? 2.711 10.344 -7.656 1 90.94 197 ARG B O 1
ATOM 3924 N N . ALA B 1 198 ? 0.615 9.727 -7.184 1 88.69 198 ALA B N 1
ATOM 3925 C CA . ALA B 1 198 ? 0.547 10.5 -5.945 1 88.69 198 ALA B CA 1
ATOM 3926 C C . ALA B 1 198 ? 1.599 10.031 -4.945 1 88.69 198 ALA B C 1
ATOM 3928 O O . ALA B 1 198 ? 1.968 10.773 -4.031 1 88.69 198 ALA B O 1
ATOM 3929 N N . ASP B 1 199 ? 2.08 8.867 -5.109 1 91.81 199 ASP B N 1
ATOM 3930 C CA . ASP B 1 199 ? 3.01 8.281 -4.148 1 91.81 199 ASP B CA 1
ATOM 3931 C C . ASP B 1 199 ? 4.406 8.883 -4.301 1 91.81 199 ASP B C 1
ATOM 3933 O O . ASP B 1 199 ? 5.172 8.93 -3.334 1 91.81 199 ASP B O 1
ATOM 3937 N N . ALA B 1 200 ? 4.746 9.25 -5.457 1 93.62 200 ALA B N 1
ATOM 3938 C CA . ALA B 1 200 ? 6.004 9.906 -5.805 1 93.62 200 ALA B CA 1
ATOM 3939 C C . ALA B 1 200 ? 5.918 10.555 -7.18 1 93.62 200 ALA B C 1
ATOM 3941 O O . ALA B 1 200 ? 6.488 10.055 -8.148 1 93.62 200 ALA B O 1
ATOM 3942 N N . PRO B 1 201 ? 5.324 11.742 -7.227 1 89.38 201 PRO B N 1
ATOM 3943 C CA . PRO B 1 201 ? 4.969 12.328 -8.516 1 89.38 201 PRO B CA 1
ATOM 3944 C C . PRO B 1 201 ? 6.184 12.57 -9.406 1 89.38 201 PRO B C 1
ATOM 3946 O O . PRO B 1 201 ? 6.152 12.258 -10.602 1 89.38 201 PRO B O 1
ATOM 3949 N N . ALA B 1 202 ? 7.242 13.148 -8.805 1 90.38 202 ALA B N 1
ATOM 3950 C CA . ALA B 1 202 ? 8.414 13.477 -9.609 1 90.38 202 ALA B CA 1
ATOM 3951 C C . ALA B 1 202 ? 9.094 12.219 -10.141 1 90.38 202 ALA B C 1
ATOM 3953 O O . ALA B 1 202 ? 9.578 12.195 -11.273 1 90.38 202 ALA B O 1
ATOM 3954 N N . VAL B 1 203 ? 9.133 11.172 -9.375 1 94.25 203 VAL B N 1
ATOM 3955 C CA . VAL B 1 203 ? 9.719 9.898 -9.797 1 94.25 203 VAL B CA 1
ATOM 3956 C C . VAL B 1 203 ? 8.867 9.281 -10.898 1 94.25 203 VAL B C 1
ATOM 3958 O O . VAL B 1 203 ? 9.398 8.758 -11.883 1 94.25 203 VAL B O 1
ATOM 3961 N N . TYR B 1 204 ? 7.562 9.32 -10.695 1 94.06 204 TYR B N 1
ATOM 3962 C CA . TYR B 1 204 ? 6.598 8.82 -11.672 1 94.06 204 TYR B CA 1
ATOM 3963 C C . TYR B 1 204 ? 6.82 9.469 -13.031 1 94.06 204 TYR B C 1
ATOM 3965 O O . TYR B 1 204 ? 6.984 8.766 -14.039 1 94.06 204 TYR B O 1
ATOM 3973 N N . ASP B 1 205 ? 6.898 10.805 -13.055 1 93.06 205 ASP B N 1
ATOM 3974 C CA . ASP B 1 205 ? 7.059 11.555 -14.297 1 93.06 205 ASP B CA 1
ATOM 3975 C C . ASP B 1 205 ? 8.438 11.305 -14.914 1 93.06 205 ASP B C 1
ATOM 3977 O O . ASP B 1 205 ? 8.562 11.18 -16.141 1 93.06 205 ASP B O 1
ATOM 3981 N N . ASP B 1 206 ? 9.414 11.273 -14.078 1 93.19 206 ASP B N 1
ATOM 3982 C CA . ASP B 1 206 ? 10.781 11.031 -14.531 1 93.19 206 ASP B CA 1
ATOM 3983 C C . ASP B 1 206 ? 10.891 9.672 -15.227 1 93.19 206 ASP B C 1
ATOM 3985 O O . ASP B 1 206 ? 11.547 9.555 -16.266 1 93.19 206 ASP B O 1
ATOM 3989 N N . LEU B 1 207 ? 10.258 8.672 -14.695 1 95.19 207 LEU B N 1
ATOM 3990 C CA . LEU B 1 207 ? 10.32 7.328 -15.258 1 95.19 207 LEU B CA 1
ATOM 3991 C C . LEU B 1 207 ? 9.633 7.273 -16.609 1 95.19 207 LEU B C 1
ATOM 3993 O O . LEU B 1 207 ? 10.156 6.676 -17.562 1 95.19 207 LEU B O 1
ATOM 3997 N N . LEU B 1 208 ? 8.508 7.871 -16.703 1 95.69 208 LEU B N 1
ATOM 3998 C CA . LEU B 1 208 ? 7.789 7.875 -17.969 1 95.69 208 LEU B CA 1
ATOM 3999 C C . LEU B 1 208 ? 8.578 8.625 -19.031 1 95.69 208 LEU B C 1
ATOM 4001 O O . LEU B 1 208 ? 8.609 8.211 -20.203 1 95.69 208 LEU B O 1
ATOM 4005 N N . THR B 1 209 ? 9.188 9.703 -18.609 1 93.94 209 THR B N 1
ATOM 4006 C CA . THR B 1 209 ? 10.031 10.453 -19.531 1 93.94 209 THR B CA 1
ATOM 4007 C C . THR B 1 209 ? 11.211 9.609 -20 1 93.94 209 THR B C 1
ATOM 4009 O O . THR B 1 209 ? 11.539 9.586 -21.188 1 93.94 209 THR B O 1
ATOM 4012 N N . ALA B 1 210 ? 11.82 8.953 -19.078 1 93.62 210 ALA B N 1
ATOM 4013 C CA . ALA B 1 210 ? 12.945 8.086 -19.406 1 93.62 210 ALA B CA 1
ATOM 4014 C C . ALA B 1 210 ? 12.523 6.98 -20.375 1 93.62 210 ALA B C 1
ATOM 4016 O O . ALA B 1 210 ? 13.258 6.645 -21.297 1 93.62 210 ALA B O 1
ATOM 4017 N N . CYS B 1 211 ? 11.375 6.418 -20.141 1 95.62 211 CYS B N 1
ATOM 4018 C CA . CYS B 1 211 ? 10.852 5.391 -21.031 1 95.62 211 CYS B CA 1
ATOM 4019 C C . CYS B 1 211 ? 10.656 5.941 -22.438 1 95.62 211 CYS B C 1
ATOM 4021 O O . CYS B 1 211 ? 11.078 5.32 -23.422 1 95.62 211 CYS B O 1
ATOM 4023 N N . ALA B 1 212 ? 10.07 7.055 -22.5 1 95.06 212 ALA B N 1
ATOM 4024 C CA . ALA B 1 212 ? 9.812 7.676 -23.797 1 95.06 212 ALA B CA 1
ATOM 4025 C C . ALA B 1 212 ? 11.117 7.949 -24.531 1 95.06 212 ALA B C 1
ATOM 4027 O O . ALA B 1 212 ? 11.227 7.684 -25.734 1 95.06 212 ALA B O 1
ATOM 4028 N N . ARG B 1 213 ? 12.086 8.453 -23.844 1 93.25 213 ARG B N 1
ATOM 4029 C CA . ARG B 1 213 ? 13.398 8.742 -24.422 1 93.25 213 ARG B CA 1
ATOM 4030 C C . ARG B 1 213 ? 14.047 7.469 -24.953 1 93.25 213 ARG B C 1
ATOM 4032 O O . ARG B 1 213 ? 14.797 7.508 -25.938 1 93.25 213 ARG B O 1
ATOM 4039 N N . GLY B 1 214 ? 13.711 6.391 -24.312 1 94.31 214 GLY B N 1
ATOM 4040 C CA . GLY B 1 214 ? 14.258 5.105 -24.719 1 94.31 214 GLY B CA 1
ATOM 4041 C C . GLY B 1 214 ? 13.438 4.418 -25.797 1 94.31 214 GLY B C 1
ATOM 4042 O O . GLY B 1 214 ? 13.742 3.291 -26.188 1 94.31 214 GLY B O 1
ATOM 4043 N N . GLY B 1 215 ? 12.352 5.082 -26.203 1 94.69 215 GLY B N 1
ATOM 4044 C CA . GLY B 1 215 ? 11.57 4.566 -27.312 1 94.69 215 GLY B CA 1
ATOM 4045 C C . GLY B 1 215 ? 10.344 3.785 -26.875 1 94.69 215 GLY B C 1
ATOM 4046 O O . GLY B 1 215 ? 9.727 3.08 -27.672 1 94.69 215 GLY B O 1
ATOM 4047 N N . TYR B 1 216 ? 10.023 3.832 -25.656 1 96.25 216 TYR B N 1
ATOM 4048 C CA . TYR B 1 216 ? 8.875 3.119 -25.109 1 96.25 216 TYR B CA 1
ATOM 4049 C C . TYR B 1 216 ? 7.863 4.09 -24.5 1 96.25 216 TYR B C 1
ATOM 4051 O O . TYR B 1 216 ? 8.141 4.738 -23.5 1 96.25 216 TYR B O 1
ATOM 4059 N N . THR B 1 217 ? 6.766 4.18 -25.094 1 96.25 217 THR B N 1
ATOM 4060 C CA . THR B 1 217 ? 5.609 4.898 -24.562 1 96.25 217 THR B CA 1
ATOM 4061 C C . THR B 1 217 ? 4.434 3.953 -24.344 1 96.25 217 THR B C 1
ATOM 4063 O O . THR B 1 217 ? 3.781 3.533 -25.297 1 96.25 217 THR B O 1
ATOM 4066 N N . PRO B 1 218 ? 4.176 3.625 -23.094 1 94.94 218 PRO B N 1
ATOM 4067 C CA . PRO B 1 218 ? 3.1 2.666 -22.828 1 94.94 218 PRO B CA 1
ATOM 4068 C C . PRO B 1 218 ? 1.738 3.166 -23.312 1 94.94 218 PRO B C 1
ATOM 4070 O O . PRO B 1 218 ? 1.445 4.359 -23.203 1 94.94 218 PRO B O 1
ATOM 4073 N N . ALA B 1 219 ? 0.984 2.277 -23.844 1 87.12 219 ALA B N 1
ATOM 4074 C CA . ALA B 1 219 ? -0.373 2.623 -24.266 1 87.12 219 ALA B CA 1
ATOM 4075 C C . ALA B 1 219 ? -1.228 3.029 -23.078 1 87.12 219 ALA B C 1
ATOM 4077 O O . ALA B 1 219 ? -2.053 3.941 -23.172 1 87.12 219 ALA B O 1
ATOM 4078 N N . ALA B 1 220 ? -1.008 2.344 -22.016 1 90.94 220 ALA B N 1
ATOM 4079 C CA . ALA B 1 220 ? -1.696 2.652 -20.766 1 90.94 220 ALA B CA 1
ATOM 4080 C C . ALA B 1 220 ? -0.8 2.375 -19.562 1 90.94 220 ALA B C 1
ATOM 4082 O O . ALA B 1 220 ? 0.069 1.502 -19.625 1 90.94 220 ALA B O 1
ATOM 4083 N N . VAL B 1 221 ? -1.018 3.176 -18.547 1 94.38 221 VAL B N 1
ATOM 4084 C CA . VAL B 1 221 ? -0.361 2.93 -17.266 1 94.38 221 VAL B CA 1
ATOM 4085 C C . VAL B 1 221 ? -1.368 2.357 -16.266 1 94.38 221 VAL B C 1
ATOM 4087 O O . VAL B 1 221 ? -2.438 2.936 -16.062 1 94.38 221 VAL B O 1
ATOM 4090 N N . ARG B 1 222 ? -1.059 1.209 -15.789 1 93.62 222 ARG B N 1
ATOM 4091 C CA . ARG B 1 222 ? -1.864 0.573 -14.75 1 93.62 222 ARG B CA 1
ATOM 4092 C C . ARG B 1 222 ? -1.218 0.734 -13.383 1 93.62 222 ARG B C 1
ATOM 4094 O O . ARG B 1 222 ? -0.032 0.446 -13.211 1 93.62 222 ARG B O 1
ATOM 4101 N N . HIS B 1 223 ? -2.014 1.134 -12.461 1 94.25 223 HIS B N 1
ATOM 4102 C CA . HIS B 1 223 ? -1.435 1.449 -11.164 1 94.25 223 HIS B CA 1
ATOM 4103 C C . HIS B 1 223 ? -1.511 0.252 -10.219 1 94.25 223 HIS B C 1
ATOM 4105 O O . HIS B 1 223 ? -2.564 -0.375 -10.094 1 94.25 223 HIS B O 1
ATOM 4111 N N . GLY B 1 224 ? -0.378 -0.088 -9.609 1 92.12 224 GLY B N 1
ATOM 4112 C CA . GLY B 1 224 ? -0.227 -1.124 -8.602 1 92.12 224 GLY B CA 1
ATOM 4113 C C . GLY B 1 224 ? 0.96 -0.895 -7.684 1 92.12 224 GLY B C 1
ATOM 4114 O O . GLY B 1 224 ? 1.984 -0.356 -8.109 1 92.12 224 GLY B O 1
ATOM 4115 N N . GLN B 1 225 ? 0.782 -1.298 -6.461 1 87.12 225 GLN B N 1
ATOM 4116 C CA . GLN B 1 225 ? 1.854 -1.083 -5.492 1 87.12 225 GLN B CA 1
ATOM 4117 C C . GLN B 1 225 ? 2.311 -2.402 -4.875 1 87.12 225 GLN B C 1
ATOM 4119 O O . GLN B 1 225 ? 3.512 -2.674 -4.801 1 87.12 225 GLN B O 1
ATOM 4124 N N . GLY B 1 226 ? 1.441 -3.17 -4.496 1 88.31 226 GLY B N 1
ATOM 4125 C CA . GLY B 1 226 ? 1.795 -4.441 -3.887 1 88.31 226 GLY B CA 1
ATOM 4126 C C . GLY B 1 226 ? 2.348 -5.449 -4.879 1 88.31 226 GLY B C 1
ATOM 4127 O O . GLY B 1 226 ? 1.864 -5.543 -6.008 1 88.31 226 GLY B O 1
ATOM 4128 N N . ALA B 1 227 ? 3.309 -6.188 -4.398 1 86.88 227 ALA B N 1
ATOM 4129 C CA . ALA B 1 227 ? 3.99 -7.152 -5.262 1 86.88 227 ALA B CA 1
ATOM 4130 C C . ALA B 1 227 ? 2.994 -8.117 -5.902 1 86.88 227 ALA B C 1
ATOM 4132 O O . ALA B 1 227 ? 3.07 -8.383 -7.102 1 86.88 227 ALA B O 1
ATOM 4133 N N . SER B 1 228 ? 2.105 -8.625 -5.168 1 87.06 228 SER B N 1
ATOM 4134 C CA . SER B 1 228 ? 1.138 -9.594 -5.676 1 87.06 228 SER B CA 1
ATOM 4135 C C . SER B 1 228 ? 0.25 -8.977 -6.75 1 87.06 228 SER B C 1
ATOM 4137 O O . SER B 1 228 ? -0.004 -9.602 -7.785 1 87.06 228 SER B O 1
ATOM 4139 N N . PHE B 1 229 ? -0.228 -7.812 -6.516 1 91 229 PHE B N 1
ATOM 4140 C CA . PHE B 1 229 ? -1.091 -7.125 -7.473 1 91 229 PHE B CA 1
ATOM 4141 C C . PHE B 1 229 ? -0.341 -6.836 -8.766 1 91 229 PHE B C 1
ATOM 4143 O O . PHE B 1 229 ? -0.861 -7.074 -9.859 1 91 229 PHE B O 1
ATOM 4150 N N . VAL B 1 230 ? 0.865 -6.352 -8.625 1 92.44 230 VAL B N 1
ATOM 4151 C CA . VAL B 1 230 ? 1.704 -6.07 -9.781 1 92.44 230 VAL B CA 1
ATOM 4152 C C . VAL B 1 230 ? 1.937 -7.352 -10.578 1 92.44 230 VAL B C 1
ATOM 4154 O O . VAL B 1 230 ? 1.782 -7.367 -11.805 1 92.44 230 VAL B O 1
ATOM 4157 N N . ARG B 1 231 ? 2.254 -8.422 -9.898 1 90.56 231 ARG B N 1
ATOM 4158 C CA . ARG B 1 231 ? 2.455 -9.711 -10.539 1 90.56 231 ARG B CA 1
ATOM 4159 C C . ARG B 1 231 ? 1.204 -10.148 -11.297 1 90.56 231 ARG B C 1
ATOM 4161 O O . ARG B 1 231 ? 1.291 -10.609 -12.438 1 90.56 231 ARG B O 1
ATOM 4168 N N . GLY B 1 232 ? 0.076 -9.992 -10.633 1 91.94 232 GLY B N 1
ATOM 4169 C CA . GLY B 1 232 ? -1.179 -10.367 -11.266 1 91.94 232 GLY B CA 1
ATOM 4170 C C . GLY B 1 232 ? -1.453 -9.602 -12.547 1 91.94 232 GLY B C 1
ATOM 4171 O O . GLY B 1 232 ? -1.903 -10.188 -13.539 1 91.94 232 GLY B O 1
ATOM 4172 N N . LEU B 1 233 ? -1.186 -8.328 -12.508 1 93.75 233 LEU B N 1
A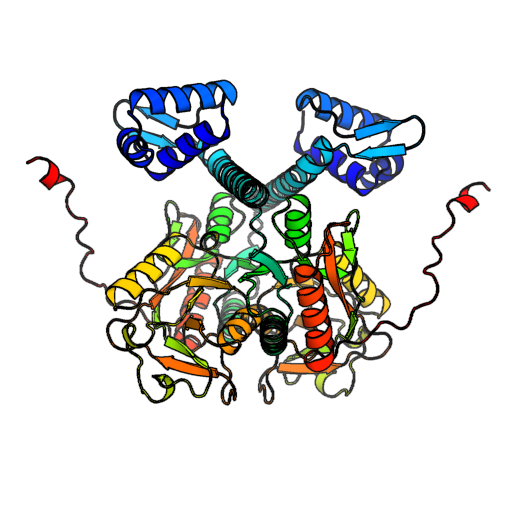TOM 4173 C CA . LEU B 1 233 ? -1.387 -7.504 -13.688 1 93.75 233 LEU B CA 1
ATOM 4174 C C . LEU B 1 233 ? -0.456 -7.938 -14.82 1 93.75 233 LEU B C 1
ATOM 4176 O O . LEU B 1 233 ? -0.872 -8.016 -15.977 1 93.75 233 LEU B O 1
ATOM 4180 N N . VAL B 1 234 ? 0.78 -8.234 -14.484 1 93.75 234 VAL B N 1
ATOM 4181 C CA . VAL B 1 234 ? 1.755 -8.641 -15.484 1 93.75 234 VAL B CA 1
ATOM 4182 C C . VAL B 1 234 ? 1.367 -10 -16.062 1 93.75 234 VAL B C 1
ATOM 4184 O O . VAL B 1 234 ? 1.477 -10.227 -17.266 1 93.75 234 VAL B O 1
ATOM 4187 N N . LEU B 1 235 ? 0.859 -10.852 -15.234 1 90.12 235 LEU B N 1
ATOM 4188 C CA . LEU B 1 235 ? 0.478 -12.195 -15.656 1 90.12 235 LEU B CA 1
ATOM 4189 C C . LEU B 1 235 ? -0.748 -12.148 -16.562 1 90.12 235 LEU B C 1
ATOM 4191 O O . LEU B 1 235 ? -0.958 -13.055 -17.375 1 90.12 235 LEU B O 1
ATOM 4195 N N . SER B 1 236 ? -1.736 -11.234 -16.359 1 85.19 236 SER B N 1
ATOM 4196 C CA . SER B 1 236 ? -2.969 -11.133 -17.125 1 85.19 236 SER B CA 1
ATOM 4197 C C . SER B 1 236 ? -2.693 -10.648 -18.547 1 85.19 236 SER B C 1
ATOM 4199 O O . SER B 1 236 ? -3.613 -10.531 -19.359 1 85.19 236 SER B O 1
ATOM 4201 N N . SER B 1 237 ? -1.497 -10.672 -19.031 1 69.94 237 SER B N 1
ATOM 4202 C CA . SER B 1 237 ? -0.96 -10.406 -20.359 1 69.94 237 SER B CA 1
ATOM 4203 C C . SER B 1 237 ? -1.119 -8.938 -20.75 1 69.94 237 SER B C 1
ATOM 4205 O O . SER B 1 237 ? -2.02 -8.258 -20.25 1 69.94 237 SER B O 1
ATOM 4207 N N . GLY B 1 238 ? -0.185 -8.461 -21.422 1 86.44 238 GLY B N 1
ATOM 4208 C CA . GLY B 1 238 ? -0.186 -7.168 -22.078 1 86.44 238 GLY B CA 1
ATOM 4209 C C . GLY B 1 238 ? 0.371 -6.055 -21.219 1 86.44 238 GLY B C 1
ATOM 4210 O O . GLY B 1 238 ? 0.109 -4.875 -21.469 1 86.44 238 GLY B O 1
ATOM 4211 N N . ALA B 1 239 ? 0.907 -6.441 -20.094 1 94 239 ALA B N 1
ATOM 4212 C CA . ALA B 1 239 ? 1.516 -5.41 -19.266 1 94 239 ALA B CA 1
ATOM 4213 C C . ALA B 1 239 ? 2.885 -5.855 -18.75 1 94 239 ALA B C 1
ATOM 4215 O O . ALA B 1 239 ? 3.146 -7.055 -18.625 1 94 239 ALA B O 1
ATOM 4216 N N . VAL B 1 240 ? 3.73 -4.902 -18.516 1 95.88 240 VAL B N 1
ATOM 4217 C CA . VAL B 1 240 ? 5.039 -5.156 -17.922 1 95.88 240 VAL B CA 1
ATOM 4218 C C . VAL B 1 240 ? 5.262 -4.215 -16.734 1 95.88 240 VAL B C 1
ATOM 4220 O O . VAL B 1 240 ? 4.566 -3.207 -16.594 1 95.88 240 VAL B O 1
ATOM 4223 N N . ALA B 1 241 ? 6.121 -4.602 -15.883 1 95.44 241 ALA B N 1
ATOM 4224 C CA . ALA B 1 241 ? 6.551 -3.756 -14.773 1 95.44 241 ALA B CA 1
ATOM 4225 C C . ALA B 1 241 ? 8.062 -3.562 -14.789 1 95.44 241 ALA B C 1
ATOM 4227 O O . ALA B 1 241 ? 8.805 -4.453 -15.211 1 95.44 241 ALA B O 1
ATOM 4228 N N . LEU B 1 242 ? 8.445 -2.375 -14.406 1 94.69 242 LEU B N 1
ATOM 4229 C CA . LEU B 1 242 ? 9.867 -2.078 -14.258 1 94.69 242 LEU B CA 1
ATOM 4230 C C . LEU B 1 242 ? 10.273 -2.066 -12.789 1 94.69 242 LEU B C 1
ATOM 4232 O O . LEU B 1 242 ? 9.57 -1.492 -11.953 1 94.69 242 LEU B O 1
ATOM 4236 N N . GLY B 1 243 ? 11.328 -2.734 -12.492 1 91.94 243 GLY B N 1
ATOM 4237 C CA . GLY B 1 243 ? 11.812 -2.762 -11.117 1 91.94 243 GLY B CA 1
ATOM 4238 C C . GLY B 1 243 ? 13.164 -3.432 -10.977 1 91.94 243 GLY B C 1
ATOM 4239 O O . GLY B 1 243 ? 13.633 -4.105 -11.898 1 91.94 243 GLY B O 1
ATOM 4240 N N . PRO B 1 244 ? 13.781 -3.184 -9.844 1 90 244 PRO B N 1
ATOM 4241 C CA . PRO B 1 244 ? 15.07 -3.84 -9.602 1 90 244 PRO B CA 1
ATOM 4242 C C . PRO B 1 244 ? 14.938 -5.355 -9.445 1 90 244 PRO B C 1
ATOM 4244 O O . PRO B 1 244 ? 13.828 -5.863 -9.234 1 90 244 PRO B O 1
ATOM 4247 N N . ARG B 1 245 ? 16.031 -6.004 -9.562 1 83.25 245 ARG B N 1
ATOM 4248 C CA . ARG B 1 245 ? 16.062 -7.465 -9.523 1 83.25 245 ARG B CA 1
ATOM 4249 C C . ARG B 1 245 ? 15.641 -7.98 -8.148 1 83.25 245 ARG B C 1
ATOM 4251 O O . ARG B 1 245 ? 15.055 -9.055 -8.031 1 83.25 245 ARG B O 1
ATOM 4258 N N . ASP B 1 246 ? 15.875 -7.223 -7.184 1 74.94 246 ASP B N 1
ATOM 4259 C CA . ASP B 1 246 ? 15.734 -7.707 -5.816 1 74.94 246 ASP B CA 1
ATOM 4260 C C . ASP B 1 246 ? 14.289 -7.586 -5.34 1 74.94 246 ASP B C 1
ATOM 4262 O O . ASP B 1 246 ? 13.93 -8.109 -4.281 1 74.94 246 ASP B O 1
ATOM 4266 N N . THR B 1 247 ? 13.508 -6.828 -6.18 1 64.56 247 THR B N 1
ATOM 4267 C CA . THR B 1 247 ? 12.125 -6.734 -5.723 1 64.56 247 THR B CA 1
ATOM 4268 C C . THR B 1 247 ? 11.414 -8.078 -5.867 1 64.56 247 THR B C 1
ATOM 4270 O O . THR B 1 247 ? 11.742 -8.867 -6.75 1 64.56 247 THR B O 1
ATOM 4273 N N . ARG B 1 248 ? 11.297 -8.969 -4.84 1 59.47 248 ARG B N 1
ATOM 4274 C CA . ARG B 1 248 ? 10.703 -10.297 -4.812 1 59.47 248 ARG B CA 1
ATOM 4275 C C . ARG B 1 248 ? 9.43 -10.344 -5.656 1 59.47 248 ARG B C 1
ATOM 4277 O O . ARG B 1 248 ? 8.477 -11.039 -5.309 1 59.47 248 ARG B O 1
ATOM 4284 N N . LEU B 1 249 ? 9.477 -9.555 -6.715 1 65.19 249 LEU B N 1
ATOM 4285 C CA . LEU B 1 249 ? 8.359 -9.773 -7.633 1 65.19 249 LEU B CA 1
ATOM 4286 C C . LEU B 1 249 ? 8.492 -11.117 -8.336 1 65.19 249 LEU B C 1
ATOM 4288 O O . LEU B 1 249 ? 7.492 -11.727 -8.719 1 65.19 249 LEU B O 1
ATOM 4292 N N . VAL B 1 250 ? 9.75 -11.516 -8.359 1 66.38 250 VAL B N 1
ATOM 4293 C CA . VAL B 1 250 ? 10.031 -12.805 -8.977 1 66.38 250 VAL B CA 1
ATOM 4294 C C . VAL B 1 250 ? 10.961 -13.617 -8.078 1 66.38 250 VAL B C 1
ATOM 4296 O O . VAL B 1 250 ? 12.016 -13.125 -7.664 1 66.38 250 VAL B O 1
ATOM 4299 N N . ALA B 1 251 ? 10.469 -14.727 -7.691 1 68 251 ALA B N 1
ATOM 4300 C CA . ALA B 1 251 ? 11.312 -15.633 -6.926 1 68 251 ALA B CA 1
ATOM 4301 C C . ALA B 1 251 ? 12.133 -16.531 -7.852 1 68 251 ALA B C 1
ATOM 4303 O O . ALA B 1 251 ? 11.773 -16.734 -9.016 1 68 251 ALA B O 1
ATOM 4304 N N . PRO B 1 252 ? 13.414 -16.859 -7.301 1 64.31 252 PRO B N 1
ATOM 4305 C CA . PRO B 1 252 ? 14.141 -17.859 -8.094 1 64.31 252 PRO B CA 1
ATOM 4306 C C . PRO B 1 252 ? 13.273 -19.062 -8.461 1 64.31 252 PRO B C 1
ATOM 4308 O O . PRO B 1 252 ? 12.602 -19.625 -7.594 1 64.31 252 PRO B O 1
ATOM 4311 N N . GLY B 1 253 ? 13.188 -19.344 -9.727 1 68 253 GLY B N 1
ATOM 4312 C CA . GLY B 1 253 ? 12.422 -20.5 -10.18 1 68 253 GLY B CA 1
ATOM 4313 C C . GLY B 1 253 ? 10.969 -20.172 -10.477 1 68 253 GLY B C 1
ATOM 4314 O O . GLY B 1 253 ? 10.141 -21.062 -10.625 1 68 253 GLY B O 1
ATOM 4315 N N . ASP B 1 254 ? 10.742 -18.906 -10.445 1 78.62 254 ASP B N 1
ATOM 4316 C CA . ASP B 1 254 ? 9.391 -18.5 -10.789 1 78.62 254 ASP B CA 1
ATOM 4317 C C . ASP B 1 254 ? 8.969 -19.078 -12.133 1 78.62 254 ASP B C 1
ATOM 4319 O O . ASP B 1 254 ? 9.695 -18.953 -13.125 1 78.62 254 ASP B O 1
ATOM 4323 N N . GLN B 1 255 ? 7.871 -19.688 -12.148 1 80.62 255 GLN B N 1
ATOM 4324 C CA . GLN B 1 255 ? 7.461 -20.406 -13.352 1 80.62 255 GLN B CA 1
ATOM 4325 C C . GLN B 1 255 ? 6.629 -19.516 -14.273 1 80.62 255 GLN B C 1
ATOM 4327 O O . GLN B 1 255 ? 6.387 -19.859 -15.43 1 80.62 255 GLN B O 1
ATOM 4332 N N . ASP B 1 256 ? 6.285 -18.375 -13.773 1 86.5 256 ASP B N 1
ATOM 4333 C CA . ASP B 1 256 ? 5.32 -17.594 -14.547 1 86.5 256 ASP B CA 1
ATOM 4334 C C . ASP B 1 256 ? 5.941 -16.312 -15.062 1 86.5 256 ASP B C 1
ATOM 4336 O O . ASP B 1 256 ? 5.578 -15.82 -16.141 1 86.5 256 ASP B O 1
ATOM 4340 N N . LEU B 1 257 ? 6.875 -15.781 -14.273 1 90.25 257 LEU B N 1
ATOM 4341 C CA . LEU B 1 257 ? 7.434 -14.477 -14.617 1 90.25 257 LEU B CA 1
ATOM 4342 C C . LEU B 1 257 ? 8.953 -14.562 -14.766 1 90.25 257 LEU B C 1
ATOM 4344 O O . LEU B 1 257 ? 9.594 -15.406 -14.141 1 90.25 257 LEU B O 1
ATOM 4348 N N . VAL B 1 258 ? 9.508 -13.695 -15.617 1 91.56 258 VAL B N 1
ATOM 4349 C CA . VAL B 1 258 ? 10.945 -13.594 -15.852 1 91.56 258 VAL B CA 1
ATOM 4350 C C . VAL B 1 258 ? 11.383 -12.133 -15.703 1 91.56 258 VAL B C 1
ATOM 4352 O O . VAL B 1 258 ? 10.711 -11.227 -16.188 1 91.56 258 VAL B O 1
ATOM 4355 N N . TRP B 1 259 ? 12.383 -11.961 -14.961 1 92.75 259 TRP B N 1
ATOM 4356 C CA . TRP B 1 259 ? 13.016 -10.656 -14.875 1 92.75 259 TRP B CA 1
ATOM 4357 C C . TRP B 1 259 ? 14.211 -10.562 -15.82 1 92.75 259 TRP B C 1
ATOM 4359 O O . TRP B 1 259 ? 15.047 -11.469 -15.859 1 92.75 259 TRP B O 1
ATOM 4369 N N . ARG B 1 260 ? 14.312 -9.508 -16.656 1 93.69 260 ARG B N 1
ATOM 4370 C CA . ARG B 1 260 ? 15.438 -9.234 -17.547 1 93.69 260 ARG B CA 1
ATOM 4371 C C . ARG B 1 260 ? 15.961 -7.82 -17.344 1 93.69 260 ARG B C 1
ATOM 4373 O O . ARG B 1 260 ? 15.18 -6.883 -17.172 1 93.69 260 ARG B O 1
ATOM 4380 N N . PRO B 1 261 ? 17.297 -7.66 -17.359 1 93.88 261 PRO B N 1
ATOM 4381 C CA . PRO B 1 261 ? 17.812 -6.293 -17.297 1 93.88 261 PRO B CA 1
ATOM 4382 C C . PRO B 1 261 ? 17.453 -5.473 -18.531 1 93.88 261 PRO B C 1
ATOM 4384 O O . PRO B 1 261 ? 17.25 -6.031 -19.609 1 93.88 261 PRO B O 1
ATOM 4387 N N . LEU B 1 262 ? 17.25 -4.184 -18.312 1 95.44 262 LEU B N 1
ATOM 4388 C CA . LEU B 1 262 ? 17.047 -3.291 -19.453 1 95.44 262 LEU B CA 1
ATOM 4389 C C . LEU B 1 262 ? 18.375 -2.992 -20.141 1 95.44 262 LEU B C 1
ATOM 4391 O O . LEU B 1 262 ? 19.422 -2.869 -19.484 1 95.44 262 LEU B O 1
ATOM 4395 N N . ALA B 1 263 ? 18.281 -2.863 -21.422 1 93.5 263 ALA B N 1
ATOM 4396 C CA . ALA B 1 263 ? 19.469 -2.557 -22.203 1 93.5 263 ALA B CA 1
ATOM 4397 C C . ALA B 1 263 ? 19.734 -1.054 -22.25 1 93.5 263 ALA B C 1
ATOM 4399 O O . ALA B 1 263 ? 18.797 -0.254 -22.109 1 93.5 263 ALA B O 1
ATOM 4400 N N . GLY B 1 264 ? 21.078 -0.673 -22.391 1 85.69 264 GLY B N 1
ATOM 4401 C CA . GLY B 1 264 ? 21.453 0.717 -22.594 1 85.69 264 GLY B CA 1
ATOM 4402 C C . GLY B 1 264 ? 21.438 1.527 -21.312 1 85.69 264 GLY B C 1
ATOM 4403 O O . GLY B 1 264 ? 21.812 1.025 -20.25 1 85.69 264 GLY B O 1
ATOM 4404 N N . ALA B 1 265 ? 21.203 2.902 -21.531 1 79.62 265 ALA B N 1
ATOM 4405 C CA . ALA B 1 265 ? 21.062 3.793 -20.375 1 79.62 265 ALA B CA 1
ATOM 4406 C C . ALA B 1 265 ? 19.703 3.621 -19.719 1 79.62 265 ALA B C 1
ATOM 4408 O O . ALA B 1 265 ? 18.781 4.418 -19.938 1 79.62 265 ALA B O 1
ATOM 4409 N N . ALA B 1 266 ? 19.578 2.607 -18.938 1 76.56 266 ALA B N 1
ATOM 4410 C CA . ALA B 1 266 ? 18.312 2.211 -18.344 1 76.56 266 ALA B CA 1
ATOM 4411 C C . ALA B 1 266 ? 17.922 3.141 -17.188 1 76.56 266 ALA B C 1
ATOM 4413 O O . ALA B 1 266 ? 18.797 3.652 -16.484 1 76.56 266 ALA B O 1
ATOM 4414 N N . PRO B 1 267 ? 16.625 3.373 -17.188 1 89.44 267 PRO B N 1
ATOM 4415 C CA . PRO B 1 267 ? 16.172 4.086 -16 1 89.44 267 PRO B CA 1
ATOM 4416 C C . PRO B 1 267 ? 16.594 3.393 -14.703 1 89.44 267 PRO B C 1
ATOM 4418 O O . PRO B 1 267 ? 16.922 2.205 -14.711 1 89.44 267 PRO B O 1
ATOM 4421 N N . ALA B 1 268 ? 16.766 4.168 -13.688 1 91.38 268 ALA B N 1
ATOM 4422 C CA . ALA B 1 268 ? 17.172 3.65 -12.383 1 91.38 268 ALA B CA 1
ATOM 4423 C C . ALA B 1 268 ? 16.344 4.293 -11.266 1 91.38 268 ALA B C 1
ATOM 4425 O O . ALA B 1 268 ? 15.836 5.406 -11.43 1 91.38 268 ALA B O 1
ATOM 4426 N N . TRP B 1 269 ? 16.203 3.453 -10.281 1 92.56 269 TRP B N 1
ATOM 4427 C CA . TRP B 1 269 ? 15.703 4.055 -9.047 1 92.56 269 TRP B CA 1
ATOM 4428 C C . TRP B 1 269 ? 16.844 4.688 -8.258 1 92.56 269 TRP B C 1
ATOM 4430 O O . TRP B 1 269 ? 17.938 4.125 -8.18 1 92.56 269 TRP B O 1
ATOM 4440 N N . ARG B 1 270 ? 16.562 5.863 -7.738 1 94.69 270 ARG B N 1
ATOM 4441 C CA . ARG B 1 270 ? 17.516 6.559 -6.879 1 94.69 270 ARG B CA 1
ATOM 4442 C C . ARG B 1 270 ? 16.938 6.777 -5.484 1 94.69 270 ARG B C 1
ATOM 4444 O O . ARG B 1 270 ? 15.82 7.262 -5.344 1 94.69 270 ARG B O 1
ATOM 4451 N N . HIS B 1 271 ? 17.734 6.332 -4.48 1 94.69 271 HIS B N 1
ATOM 4452 C CA . HIS B 1 271 ? 17.297 6.426 -3.094 1 94.69 271 HIS B CA 1
ATOM 4453 C C . HIS B 1 271 ? 18.359 7.078 -2.219 1 94.69 271 HIS B C 1
ATOM 4455 O O . HIS B 1 271 ? 19.547 7.016 -2.535 1 94.69 271 HIS B O 1
ATOM 4461 N N . SER B 1 272 ? 17.875 7.66 -1.167 1 96.38 272 SER B N 1
ATOM 4462 C CA . SER B 1 272 ? 18.781 8.086 -0.101 1 96.38 272 SER B CA 1
ATOM 4463 C C . SER B 1 272 ? 18.047 8.172 1.237 1 96.38 272 SER B C 1
ATOM 4465 O O . SER B 1 272 ? 16.844 8.367 1.277 1 96.38 272 SER B O 1
ATOM 4467 N N . ALA B 1 273 ? 18.812 7.895 2.242 1 97.56 273 ALA B N 1
ATOM 4468 C CA . ALA B 1 273 ? 18.297 8.281 3.555 1 97.56 273 ALA B CA 1
ATOM 4469 C C . ALA B 1 273 ? 18.109 9.797 3.65 1 97.56 273 ALA B C 1
ATOM 4471 O O . ALA B 1 273 ? 18.906 10.555 3.1 1 97.56 273 ALA B O 1
ATOM 4472 N N . ALA B 1 274 ? 17.109 10.234 4.27 1 97.94 274 ALA B N 1
ATOM 4473 C CA . ALA B 1 274 ? 16.828 11.656 4.445 1 97.94 274 ALA B CA 1
ATOM 4474 C C . ALA B 1 274 ? 16.312 11.945 5.852 1 97.94 274 ALA B C 1
ATOM 4476 O O . ALA B 1 274 ? 15.648 11.102 6.461 1 97.94 274 ALA B O 1
ATOM 4477 N N . TRP B 1 275 ? 16.625 13.102 6.332 1 95.44 275 TRP B N 1
ATOM 4478 C CA . TRP B 1 275 ? 16.156 13.562 7.629 1 95.44 275 TRP B CA 1
ATOM 4479 C C . TRP B 1 275 ? 16.094 15.086 7.672 1 95.44 275 TRP B C 1
ATOM 4481 O O . TRP B 1 275 ? 16.719 15.766 6.852 1 95.44 275 TRP B O 1
ATOM 4491 N N . PRO B 1 276 ? 15.266 15.586 8.555 1 91 276 PRO B N 1
ATOM 4492 C CA . PRO B 1 276 ? 15.188 17.047 8.664 1 91 276 PRO B CA 1
ATOM 4493 C C . PRO B 1 276 ? 16.531 17.688 9.008 1 91 276 PRO B C 1
ATOM 4495 O O . PRO B 1 276 ? 17.266 17.172 9.844 1 91 276 PRO B O 1
ATOM 4498 N N . LYS B 1 277 ? 16.766 18.75 8.305 1 89.38 277 LYS B N 1
ATOM 4499 C CA . LYS B 1 277 ? 18.016 19.484 8.5 1 89.38 277 LYS B CA 1
ATOM 4500 C C . LYS B 1 277 ? 18.219 19.844 9.969 1 89.38 277 LYS B C 1
ATOM 4502 O O . LYS B 1 277 ? 17.297 20.297 10.641 1 89.38 277 LYS B O 1
ATOM 4507 N N . GLY B 1 278 ? 19.469 19.594 10.484 1 84.56 278 GLY B N 1
ATOM 4508 C CA . GLY B 1 278 ? 19.812 19.938 11.859 1 84.56 278 GLY B CA 1
ATOM 4509 C C . GLY B 1 278 ? 19.422 18.859 12.852 1 84.56 278 GLY B C 1
ATOM 4510 O O . GLY B 1 278 ? 19.719 18.969 14.047 1 84.56 278 GLY B O 1
ATOM 4511 N N . ARG B 1 279 ? 18.844 17.828 12.406 1 82.75 279 ARG B N 1
ATOM 4512 C CA . ARG B 1 279 ? 18.375 16.781 13.312 1 82.75 279 ARG B CA 1
ATOM 4513 C C . ARG B 1 279 ? 19.125 15.477 13.07 1 82.75 279 ARG B C 1
ATOM 4515 O O . ARG B 1 279 ? 18.594 14.391 13.359 1 82.75 279 ARG B O 1
ATOM 4522 N N . GLY B 1 280 ? 20.234 15.57 12.516 1 84.75 280 GLY B N 1
ATOM 4523 C CA . GLY B 1 280 ? 21.031 14.391 12.258 1 84.75 280 GLY B CA 1
ATOM 4524 C C . GLY B 1 280 ? 21.812 13.922 13.477 1 84.75 280 GLY B C 1
ATOM 4525 O O . GLY B 1 280 ? 23.047 14.039 13.523 1 84.75 280 GLY B O 1
ATOM 4526 N N . ASP B 1 281 ? 21.156 13.352 14.438 1 80.38 281 ASP B N 1
ATOM 4527 C CA . ASP B 1 281 ? 21.844 12.852 15.625 1 80.38 281 ASP B CA 1
ATOM 4528 C C . ASP B 1 281 ? 22.344 11.43 15.414 1 80.38 281 ASP B C 1
ATOM 4530 O O . ASP B 1 281 ? 22.328 10.914 14.289 1 80.38 281 ASP B O 1
ATOM 4534 N N . ALA B 1 282 ? 22.875 10.805 16.469 1 81.56 282 ALA B N 1
ATOM 4535 C CA . ALA B 1 282 ? 23.531 9.5 16.375 1 81.56 282 ALA B CA 1
ATOM 4536 C C . ALA B 1 282 ? 22.562 8.422 15.93 1 81.56 282 ALA B C 1
ATOM 4538 O O . ALA B 1 282 ? 22.922 7.527 15.156 1 81.56 282 ALA B O 1
ATOM 4539 N N . ALA B 1 283 ? 21.328 8.531 16.453 1 86.06 283 ALA B N 1
ATOM 4540 C CA . ALA B 1 283 ? 20.312 7.551 16.094 1 86.06 283 ALA B CA 1
ATOM 4541 C C . ALA B 1 283 ? 19.969 7.641 14.617 1 86.06 283 ALA B C 1
ATOM 4543 O O . ALA B 1 283 ? 19.875 6.621 13.93 1 86.06 283 ALA B O 1
ATOM 4544 N N . VAL B 1 284 ? 19.797 8.859 14.125 1 90.81 284 VAL B N 1
ATOM 4545 C CA . VAL B 1 284 ? 19.516 9.117 12.719 1 90.81 284 VAL B CA 1
ATOM 4546 C C . VAL B 1 284 ? 20.672 8.625 11.859 1 90.81 284 VAL B C 1
ATOM 4548 O O . VAL B 1 284 ? 20.469 7.953 10.852 1 90.81 284 VAL B O 1
ATOM 4551 N N . GLY B 1 285 ? 21.844 8.984 12.297 1 90.81 285 GLY B N 1
ATOM 4552 C CA . GLY B 1 285 ? 23.031 8.531 11.586 1 90.81 285 GLY B CA 1
ATOM 4553 C C . GLY B 1 285 ? 23.141 7.02 11.516 1 90.81 285 GLY B C 1
ATOM 4554 O O . GLY B 1 285 ? 23.484 6.465 10.469 1 90.81 285 GLY B O 1
ATOM 4555 N N . ALA B 1 286 ? 22.859 6.406 12.602 1 89.81 286 ALA B N 1
ATOM 4556 C CA . ALA B 1 286 ? 22.938 4.949 12.656 1 89.81 286 ALA B CA 1
ATOM 4557 C C . ALA B 1 286 ? 21.953 4.312 11.68 1 89.81 286 ALA B C 1
ATOM 4559 O O . ALA B 1 286 ? 22.297 3.352 10.984 1 89.81 286 ALA B O 1
ATOM 4560 N N . PHE B 1 287 ? 20.734 4.812 11.633 1 94.75 287 PHE B N 1
ATOM 4561 C CA . PHE B 1 287 ? 19.734 4.301 10.695 1 94.75 287 PHE B CA 1
ATOM 4562 C C . PHE B 1 287 ? 20.156 4.559 9.258 1 94.75 287 PHE B C 1
ATOM 4564 O O . PHE B 1 287 ? 20.062 3.672 8.406 1 94.75 287 PHE B O 1
ATOM 4571 N N . ALA B 1 288 ? 20.609 5.754 9.031 1 95.44 288 ALA B N 1
ATOM 4572 C CA . ALA B 1 288 ? 21.047 6.109 7.684 1 95.44 288 ALA B CA 1
ATOM 4573 C C . ALA B 1 288 ? 22.172 5.195 7.207 1 95.44 288 ALA B C 1
ATOM 4575 O O . ALA B 1 288 ? 22.156 4.723 6.07 1 95.44 288 ALA B O 1
ATOM 4576 N N . ASP B 1 289 ? 23.109 4.945 8.094 1 94.44 289 ASP B N 1
ATOM 4577 C CA . ASP B 1 289 ? 24.219 4.059 7.766 1 94.44 289 ASP B CA 1
ATOM 4578 C C . ASP B 1 289 ? 23.734 2.631 7.527 1 94.44 289 ASP B C 1
ATOM 4580 O O . ASP B 1 289 ? 24.172 1.969 6.586 1 94.44 289 ASP B O 1
ATOM 4584 N N . ALA B 1 290 ? 22.875 2.188 8.383 1 95.56 290 ALA B N 1
ATOM 4585 C CA . ALA B 1 290 ? 22.328 0.84 8.234 1 95.56 290 ALA B CA 1
ATOM 4586 C C . ALA B 1 290 ? 21.562 0.692 6.922 1 95.56 290 ALA B C 1
ATOM 4588 O O . ALA B 1 290 ? 21.703 -0.319 6.23 1 95.56 290 ALA B O 1
ATOM 4589 N N . ALA B 1 291 ? 20.734 1.685 6.605 1 96.69 291 ALA B N 1
ATOM 4590 C CA . ALA B 1 291 ? 19.969 1.659 5.363 1 96.69 291 ALA B CA 1
ATOM 4591 C C . ALA B 1 291 ? 20.891 1.642 4.148 1 96.69 291 ALA B C 1
ATOM 4593 O O . ALA B 1 291 ? 20.672 0.869 3.209 1 96.69 291 ALA B O 1
ATOM 4594 N N . THR B 1 292 ? 21.906 2.492 4.199 1 96 292 THR B N 1
ATOM 4595 C CA . THR B 1 292 ? 22.875 2.564 3.105 1 96 292 THR B CA 1
ATOM 4596 C C . THR B 1 292 ? 23.594 1.234 2.938 1 96 292 THR B C 1
ATOM 4598 O O . THR B 1 292 ? 23.719 0.726 1.821 1 96 292 THR B O 1
ATOM 4601 N N . HIS B 1 293 ? 24.016 0.711 4.012 1 95.56 293 HIS B N 1
ATOM 4602 C CA . HIS B 1 293 ? 24.734 -0.555 3.992 1 95.56 293 HIS B CA 1
ATOM 4603 C C . HIS B 1 293 ? 23.859 -1.687 3.475 1 95.56 293 HIS B C 1
ATOM 4605 O O . HIS B 1 293 ? 24.281 -2.479 2.633 1 95.56 293 HIS B O 1
ATOM 4611 N N . ALA B 1 294 ? 22.641 -1.752 3.947 1 95.62 294 ALA B N 1
ATOM 4612 C CA . ALA B 1 294 ? 21.703 -2.797 3.529 1 95.62 294 ALA B CA 1
ATOM 4613 C C . ALA B 1 294 ? 21.422 -2.705 2.033 1 95.62 294 ALA B C 1
ATOM 4615 O O . ALA B 1 294 ? 21.375 -3.723 1.339 1 95.62 294 ALA B O 1
ATOM 4616 N N . LEU B 1 295 ? 21.203 -1.508 1.533 1 95.12 295 LEU B N 1
ATOM 4617 C CA . LEU B 1 295 ? 20.922 -1.322 0.113 1 95.12 295 LEU B CA 1
ATOM 4618 C C . LEU B 1 295 ? 22.094 -1.785 -0.738 1 95.12 295 LEU B C 1
ATOM 4620 O O . LEU B 1 295 ? 21.906 -2.416 -1.78 1 95.12 295 LEU B O 1
ATOM 4624 N N . ARG B 1 296 ? 23.281 -1.543 -0.306 1 94.44 296 ARG B N 1
ATOM 4625 C CA . ARG B 1 296 ? 24.469 -1.895 -1.055 1 94.44 296 ARG B CA 1
ATOM 4626 C C . ARG B 1 296 ? 24.703 -3.404 -1.056 1 94.44 296 ARG B C 1
ATOM 4628 O O . ARG B 1 296 ? 25.109 -3.975 -2.066 1 94.44 296 ARG B O 1
ATOM 4635 N N . THR B 1 297 ? 24.406 -4.051 0.01 1 93.81 297 THR B N 1
ATOM 4636 C CA . THR B 1 297 ? 24.812 -5.441 0.178 1 93.81 297 THR B CA 1
ATOM 4637 C C . THR B 1 297 ? 23.703 -6.391 -0.245 1 93.81 297 THR B C 1
ATOM 4639 O O . THR B 1 297 ? 23.969 -7.523 -0.658 1 93.81 297 THR B O 1
ATOM 4642 N N . THR B 1 298 ? 22.438 -5.941 -0.154 1 91.44 298 THR B N 1
ATOM 4643 C CA . THR B 1 298 ? 21.344 -6.891 -0.397 1 91.44 298 THR B CA 1
ATOM 4644 C C . THR B 1 298 ? 20.531 -6.473 -1.618 1 91.44 298 THR B C 1
ATOM 4646 O O . THR B 1 298 ? 19.781 -7.281 -2.176 1 91.44 298 THR B O 1
ATOM 4649 N N . ALA B 1 299 ? 20.609 -5.223 -2.051 1 90.44 299 ALA B N 1
ATOM 4650 C CA . ALA B 1 299 ? 19.719 -4.738 -3.102 1 90.44 299 ALA B CA 1
ATOM 4651 C C . ALA B 1 299 ? 20.5 -4.324 -4.344 1 90.44 299 ALA B C 1
ATOM 4653 O O . ALA B 1 299 ? 19.953 -3.701 -5.254 1 90.44 299 ALA B O 1
ATOM 4654 N N . GLY B 1 300 ? 21.766 -4.527 -4.371 1 88.62 300 GLY B N 1
ATOM 4655 C CA . GLY B 1 300 ? 22.578 -4.223 -5.531 1 88.62 300 GLY B CA 1
ATOM 4656 C C . GLY B 1 300 ? 22.688 -2.732 -5.805 1 88.62 300 GLY B C 1
ATOM 4657 O O . GLY B 1 300 ? 22.891 -2.322 -6.953 1 88.62 300 GLY B O 1
ATOM 4658 N N . ALA B 1 301 ? 22.453 -1.962 -4.793 1 92.75 301 ALA B N 1
ATOM 4659 C CA . ALA B 1 301 ? 22.531 -0.512 -4.957 1 92.75 301 ALA B CA 1
ATOM 4660 C C . ALA B 1 301 ? 23.969 -0.04 -5.027 1 92.75 301 ALA B C 1
ATOM 4662 O O . ALA B 1 301 ? 24.844 -0.583 -4.34 1 92.75 301 ALA B O 1
ATOM 4663 N N . HIS B 1 302 ? 24.219 0.941 -5.887 1 92 302 HIS B N 1
ATOM 4664 C CA . HIS B 1 302 ? 25.562 1.478 -6.031 1 92 302 HIS B CA 1
ATOM 4665 C C . HIS B 1 302 ? 25.547 2.996 -6.172 1 92 302 HIS B C 1
ATOM 4667 O O . HIS B 1 302 ? 24.484 3.582 -6.445 1 92 302 HIS B O 1
ATOM 4673 N N . SER B 1 303 ? 26.656 3.617 -5.809 1 87.06 303 SER B N 1
ATOM 4674 C CA . SER B 1 303 ? 26.766 5.07 -5.844 1 87.06 303 SER B CA 1
ATOM 4675 C C . SER B 1 303 ? 26.781 5.59 -7.277 1 87.06 303 SER B C 1
ATOM 4677 O O . SER B 1 303 ? 27.328 4.941 -8.172 1 87.06 303 SER B O 1
ATOM 4679 N N . GLU B 1 304 ? 25.828 6.574 -7.547 1 71.19 304 GLU B N 1
ATOM 4680 C CA . GLU B 1 304 ? 25.875 7.215 -8.859 1 71.19 304 GLU B CA 1
ATOM 4681 C C . GLU B 1 304 ? 27.188 7.977 -9.047 1 71.19 304 GLU B C 1
ATOM 4683 O O . GLU B 1 304 ? 27.656 8.656 -8.133 1 71.19 304 GLU B O 1
ATOM 4688 N N . ALA B 1 305 ? 28.141 7.512 -9.883 1 55.97 305 ALA B N 1
ATOM 4689 C CA . ALA B 1 305 ? 29.281 8.367 -10.219 1 55.97 305 ALA B CA 1
ATOM 4690 C C . ALA B 1 305 ? 28.844 9.82 -10.383 1 55.97 305 ALA B C 1
ATOM 4692 O O . ALA B 1 305 ? 27.719 10.086 -10.805 1 55.97 305 ALA B O 1
ATOM 4693 N N . PRO B 1 306 ? 29.406 10.742 -9.641 1 42.56 306 PRO B N 1
ATOM 4694 C CA . PRO B 1 306 ? 29 12.133 -9.844 1 42.56 306 PRO B CA 1
ATOM 4695 C C . PRO B 1 306 ? 28.656 12.445 -11.305 1 42.56 306 PRO B C 1
ATOM 4697 O O . PRO B 1 306 ? 29.484 12.234 -12.195 1 42.56 306 PRO B O 1
ATOM 4700 N N . ALA B 1 307 ? 27.625 12.047 -11.828 1 37.09 307 ALA B N 1
ATOM 4701 C CA . ALA B 1 307 ? 27.5 12.602 -13.172 1 37.09 307 ALA B CA 1
ATOM 4702 C C . ALA B 1 307 ? 27.953 14.055 -13.211 1 37.09 307 ALA B C 1
ATOM 4704 O O . ALA B 1 307 ? 27.984 14.727 -12.18 1 37.09 307 ALA B O 1
ATOM 4705 N N . ARG B 1 308 ? 28.359 14.625 -14.484 1 36.25 308 ARG B N 1
ATOM 4706 C CA . ARG B 1 308 ? 28.641 16.031 -14.75 1 36.25 308 ARG B CA 1
ATOM 4707 C C . ARG B 1 308 ? 27.578 16.922 -14.141 1 36.25 308 ARG B C 1
ATOM 4709 O O . ARG B 1 308 ? 26.422 16.516 -14.016 1 36.25 308 ARG B O 1
ATOM 4716 N N . PRO B 1 309 ? 27.812 18.016 -13.555 1 33.81 309 PRO B N 1
ATOM 4717 C CA . PRO B 1 309 ? 26.906 19.031 -13.047 1 33.81 309 PRO B CA 1
ATOM 4718 C C . PRO B 1 309 ? 25.656 19.203 -13.906 1 33.81 309 PRO B C 1
ATOM 4720 O O . PRO B 1 309 ? 25.75 19.203 -15.141 1 33.81 309 PRO B O 1
ATOM 4723 N N . LEU B 1 310 ? 24.641 18.484 -13.68 1 35.19 310 LEU B N 1
ATOM 4724 C CA . LEU B 1 310 ? 23.469 18.922 -14.414 1 35.19 310 LEU B CA 1
ATOM 4725 C C . LEU B 1 310 ? 23.484 20.422 -14.625 1 35.19 310 LEU B C 1
ATOM 4727 O O . LEU B 1 310 ? 23.609 21.188 -13.664 1 35.19 310 LEU B O 1
ATOM 4731 N N . HIS B 1 311 ? 24.125 20.922 -15.672 1 32.28 311 HIS B N 1
ATOM 4732 C CA . HIS B 1 311 ? 24.109 22.312 -16.094 1 32.28 311 HIS B CA 1
ATOM 4733 C C . HIS B 1 311 ? 22.734 22.938 -15.906 1 32.28 311 HIS B C 1
ATOM 4735 O O . HIS B 1 311 ? 21.734 22.422 -16.438 1 32.28 311 HIS B O 1
ATOM 4741 N N . LEU B 1 312 ? 22.438 23.391 -14.719 1 32.22 312 LEU B N 1
ATOM 4742 C CA . LEU B 1 312 ? 21.359 24.375 -14.594 1 32.22 312 LEU B CA 1
ATOM 4743 C C . LEU B 1 312 ? 21.359 25.344 -15.773 1 32.22 312 LEU B C 1
ATOM 4745 O O . LEU B 1 312 ? 22.391 25.922 -16.094 1 32.22 312 LEU B O 1
ATOM 4749 N N . ARG B 1 313 ? 20.688 25.094 -16.891 1 31.86 313 ARG B N 1
ATOM 4750 C CA . ARG B 1 313 ? 20.562 26.125 -17.922 1 31.86 313 ARG B CA 1
ATOM 4751 C C . ARG B 1 313 ? 20.422 27.516 -17.297 1 31.86 313 ARG B C 1
ATOM 4753 O O . ARG B 1 313 ? 19.641 27.703 -16.359 1 31.86 313 ARG B O 1
ATOM 4760 N N . PRO B 1 314 ? 21.391 28.375 -17.359 1 31.47 314 PRO B N 1
ATOM 4761 C CA . PRO B 1 314 ? 21.297 29.781 -16.953 1 31.47 314 PRO B CA 1
ATOM 4762 C C . PRO B 1 314 ? 20.016 30.453 -17.453 1 31.47 314 PRO B C 1
ATOM 4764 O O . PRO B 1 314 ? 19.484 30.078 -18.5 1 31.47 314 PRO B O 1
ATOM 4767 N N . ALA B 1 315 ? 19.203 31.078 -16.578 1 31.39 315 ALA B N 1
ATOM 4768 C CA . ALA B 1 315 ? 18.062 31.938 -16.844 1 31.39 315 ALA B CA 1
ATOM 4769 C C . ALA B 1 315 ? 18.359 32.906 -17.984 1 31.39 315 ALA B C 1
ATOM 4771 O O . ALA B 1 315 ? 17.484 33.688 -18.406 1 31.39 315 ALA B O 1
ATOM 4772 N N . SER B 1 316 ? 19.641 33.031 -18.391 1 29.17 316 SER B N 1
ATOM 4773 C CA . SER B 1 316 ? 19.938 34.219 -19.156 1 29.17 316 SER B CA 1
ATOM 4774 C C . SER B 1 316 ? 19.328 34.156 -20.562 1 29.17 316 SER B C 1
ATOM 4776 O O . SER B 1 316 ? 19.188 35.188 -21.234 1 29.17 316 SER B O 1
ATOM 4778 N N . GLU B 1 317 ? 19.266 33.031 -21.172 1 28.75 317 GLU B N 1
ATOM 4779 C CA . GLU B 1 317 ? 19.188 33.312 -22.594 1 28.75 317 GLU B CA 1
ATOM 4780 C C . GLU B 1 317 ? 17.781 33.781 -23 1 28.75 317 GLU B C 1
ATOM 4782 O O . GLU B 1 317 ? 17.5 33.969 -24.188 1 28.75 317 GLU B O 1
ATOM 4787 N N . TYR B 1 318 ? 16.844 33.75 -21.969 1 23.7 318 TYR B N 1
ATOM 4788 C CA . TYR B 1 318 ? 15.648 34.344 -22.562 1 23.7 318 TYR B CA 1
ATOM 4789 C C . TYR B 1 318 ? 15.805 35.875 -22.656 1 23.7 318 TYR B C 1
ATOM 4791 O O . TYR B 1 318 ? 14.836 36.594 -22.953 1 23.7 318 TYR B O 1
ATOM 4799 N N . TRP B 1 319 ? 17 36.406 -22.156 1 23.05 319 TRP B N 1
ATOM 4800 C CA . TRP B 1 319 ? 17 37.844 -22.375 1 23.05 319 TRP B CA 1
ATOM 4801 C C . TRP B 1 319 ? 17.109 38.156 -23.875 1 23.05 319 TRP B C 1
ATOM 4803 O O . TRP B 1 319 ? 16.969 39.312 -24.281 1 23.05 319 TRP B O 1
ATOM 4813 N N . LEU B 1 320 ? 17.688 37.25 -24.719 1 21.05 320 LEU B N 1
ATOM 4814 C CA . LEU B 1 320 ? 17.672 37.906 -26.047 1 21.05 320 LEU B CA 1
ATOM 4815 C C . LEU B 1 320 ? 16.328 37.719 -26.734 1 21.05 320 LEU B C 1
ATOM 4817 O O . LEU B 1 320 ? 15.695 36.656 -26.578 1 21.05 320 LEU B O 1
#

pLDDT: mean 82.92, std 16.95, range [20.53, 98.06]

Solvent-accessible surface area (backbone atoms only — not comparable to full-atom values): 33581 Å² total; per-residue (Å²): 132,64,60,66,63,36,44,53,52,47,51,38,26,62,73,54,46,28,59,61,61,21,13,58,73,69,72,44,57,44,66,62,49,53,49,40,46,50,49,48,24,59,74,70,71,45,65,41,57,44,76,53,104,84,48,56,39,71,26,75,62,23,55,61,45,45,59,53,42,51,52,48,49,54,50,50,50,48,44,51,50,38,48,46,33,59,69,62,53,53,78,45,64,46,34,34,33,35,34,75,76,49,26,20,67,28,46,19,44,20,51,50,46,31,44,72,75,39,72,80,50,44,73,49,67,38,71,32,42,40,44,55,44,54,52,25,43,76,64,55,66,35,50,32,31,42,32,57,49,56,65,90,55,81,70,45,39,72,52,73,57,28,32,28,62,30,19,38,38,35,38,60,82,46,75,64,71,76,40,80,46,38,46,47,44,75,47,55,82,26,25,34,45,37,59,56,46,80,40,38,50,55,35,47,52,50,48,53,50,48,33,41,77,49,54,18,64,55,82,42,78,43,50,34,76,37,51,34,49,42,44,6,49,24,60,52,57,61,27,29,33,71,41,44,80,55,35,73,68,54,53,95,82,43,82,54,47,42,79,34,43,39,36,79,94,47,62,59,49,33,34,26,29,35,28,48,58,95,57,76,44,71,70,46,47,44,46,40,49,20,46,52,52,19,35,44,74,60,50,68,29,40,71,59,68,81,65,76,74,76,73,69,78,69,82,56,67,75,73,109,132,65,60,66,62,35,43,52,51,47,51,37,26,62,73,54,45,29,58,60,62,22,13,58,73,69,73,44,59,43,68,62,49,52,49,39,46,51,49,47,23,60,74,69,71,45,63,41,59,46,76,52,105,84,48,57,39,70,27,74,62,22,56,60,44,44,59,53,40,52,52,49,49,51,49,50,49,43,44,50,51,38,48,47,34,59,70,61,53,50,78,44,63,44,33,33,35,35,35,75,75,48,26,21,68,30,46,19,44,19,51,49,45,31,43,72,76,39,73,82,51,43,72,47,68,39,73,33,41,41,44,54,44,54,51,25,43,75,62,54,64,35,51,30,32,42,32,58,49,57,64,90,57,81,70,44,40,69,52,74,57,30,31,28,63,30,20,38,40,37,40,60,81,45,74,64,71,76,40,80,47,38,46,46,43,77,47,54,82,24,23,32,45,37,58,57,46,80,39,36,50,54,35,46,52,50,50,54,49,47,33,42,76,47,53,19,64,54,83,41,79,44,50,35,77,38,52,33,49,42,44,6,50,23,60,52,56,62,27,28,34,70,42,44,80,54,37,73,69,54,54,95,81,44,82,54,48,43,78,33,43,39,36,81,94,47,61,59,51,32,35,26,31,34,29,49,58,94,58,75,45,71,70,45,46,44,45,39,49,20,47,52,50,18,34,43,74,60,49,66,29,38,72,61,68,82,66,76,74,78,73,73,76,70,82,58,68,74,72,108

InterPro domains:
  IPR000847 LysR, HTH, N-terminal domain [PF00126] (5-62)
  IPR000847 LysR, HTH, N-terminal domain [PR00039] (19-30)
  IPR000847 LysR, HTH, N-terminal domain [PR00039] (30-40)
  IPR000847 LysR, HTH, N-terminal domain [PR00039] (40-51)
  IPR000847 LysR, HTH, N-terminal domain [PS50931] (1-59)
  IPR005119 LysR, substrate-binding [PF03466] (88-294)
  IPR036388 Winged helix-like DNA-binding domain superfamily [G3DSA:1.10.10.10] (1-90)
  IPR036390 Winged helix DNA-binding domain superfamily [SSF46785] (5-88)

Nearest PDB structures (foldseek):
  1ixc-assembly1_A-2  TM=6.921E-01  e=2.150E-21  Cupriavidus necator
  4x6g-assembly1_D  TM=5.845E-01  e=8.790E-23  Pseudomonas aeruginosa PAO1
  4x6g-assembly1_C  TM=5.887E-01  e=2.658E-22  Pseudomonas aeruginosa PAO1
  1ixc-assembly1_B-2  TM=5.803E-01  e=3.006E-22  Cupriavidus necator
  7d98-assembly1_Q  TM=5.638E-01  e=2.091E-20  Cupriavidus necator